Protein AF-A0AAD7ABX3-F1 (afdb_monomer_lite)

Sequence (438 aa):
MDPSEPPILLGRICRHWRAVAHFTPMLLRSMHISLPFVHDGHHSAKRQVPVTLGKVLEQWLERSATSSLDVSLSDASLYSSHPHNQPIPHHPIYKLVGVCRRLRHLALTGKALELLPLLRLGSESFPLLESLRVSTTDGGAITDYQDMTNALQSPSLTDISIFVPADPLLLPLQWAQLTSLALECLSWWTANSYRGGLDGVGALEVLRRRPNLQRCELRMFQDRGALALTSDTFCPICTPSSSEGNTDFRRGFRISMHPNFAVCWSGRPGTLDGLRISTPIQDMPMRAEIDTAFFASSDLVFELLCSFPIFYLHLYSSRHSYISLVDDVFLVYLYPPRHDLCPMLTHVTLTPEVGTGPSDTAVLAFIRAQMGWPTPLQQVEVHFVREMEVDIMSELGPFIWTGFKSPSTISKFCSGNLMPAVDWTNDTGSNDSCTDPK

Radius of gyration: 29.02 Å; chains: 1; bounding box: 70×64×100 Å

Secondary structure (DSSP, 8-state):
--TTS-GGGGGGT-HHHHHHHHH-GGGGSEEEEEEPP--TT-SSSTTHHHHHHHHHHHHHHHHTTT--EEEEEEE--TT----TT---TT-HHHHHHTTGGGEEEEEEEE-HHHHHHHHTS-GGG-TT--EEEEEESS------GGGGTTGGG-TT--EEEEESS--GGGS---GGG-SEEEEEE-----TTT---S--HHHHHHHHHT-TT-SEEEEEEB--SS-----S----------------------B---B--------S-------EEEE--SSSPPPEEEEETTS-S-HHHHHHHHHHS---EEEEE--TT-S--S-SHHHHHHSS-SS----TT--EEEEE--TT-SPPHHHHHHHHHHHHTSSS--SEEEE--SS--SS--HHHHGGG-SS----SSS-----------------------------

Foldseek 3Di:
DPLPDQLVVLCVPDPVSVVVSQQPLVSLQEDEAEDDADDPPDPPVPPVRLQVVLVVLLSSLVSNPQAAHAYAYAYPPQPPPPPPPDQDPRHNVVSVLVVQCRYAHYAYEEAPVNNLVVQQDALNSHQRHQYYHYAHRNLDAPVPLNSNQGVQDNPNHAEYAYHHQAQPVPRNHPQANHQYEADNRDQDPPPPDDPTWQDLVSVVVSVVVDPRHAEEEAEGEDDPPDDPPPPPDDDDDDDDDDDDDDDDRRHWYFYAYDYDDDDDDDDDDDRGGAKTFGDDPPPDHIAIAGAQLGDPDLVSVQVVQQVDLHAEYEYEHPPPHPAGPQELVSLVSLADDPGPGNLNHQYYAAHYDAPHHYALVSVLRSQVRQCPGPRHHQAYHYDDPDDHPDPCVVVCVVHCPDDDDDPPDDDDDDDDDDDDDDDDDDDDDDDDDDDDDD

Organism: NCBI:txid1033008

Structure (mmCIF, N/CA/C/O backbone):
data_AF-A0AAD7ABX3-F1
#
_entry.id   AF-A0AAD7ABX3-F1
#
loop_
_atom_site.group_PDB
_atom_site.id
_atom_site.type_symbol
_atom_site.label_atom_id
_atom_site.label_alt_id
_atom_site.label_comp_id
_atom_site.label_asym_id
_atom_site.label_entity_id
_atom_site.label_seq_id
_atom_site.pdbx_PDB_ins_code
_atom_site.Cartn_x
_atom_site.Cartn_y
_atom_site.Cartn_z
_atom_site.occupancy
_atom_site.B_iso_or_equiv
_atom_site.auth_seq_id
_atom_site.auth_comp_id
_atom_site.auth_asym_id
_atom_site.auth_atom_id
_atom_site.pdbx_PDB_model_num
ATOM 1 N N . MET A 1 1 ? -27.783 5.246 -0.610 1.00 44.62 1 MET A N 1
ATOM 2 C CA . MET A 1 1 ? -26.756 5.513 0.413 1.00 44.62 1 MET A CA 1
ATOM 3 C C . MET A 1 1 ? -25.512 4.791 -0.030 1.00 44.62 1 MET A C 1
ATOM 5 O O . MET A 1 1 ? -25.619 3.618 -0.370 1.00 44.62 1 MET A O 1
ATOM 9 N N . ASP A 1 2 ? -24.401 5.507 -0.128 1.00 37.84 2 ASP A N 1
ATOM 10 C CA . ASP A 1 2 ? -23.114 4.904 -0.456 1.00 37.84 2 ASP A CA 1
ATOM 11 C C . ASP A 1 2 ? -22.670 4.049 0.749 1.00 37.84 2 ASP A C 1
ATOM 13 O O . ASP A 1 2 ? -22.720 4.543 1.878 1.00 37.84 2 ASP A O 1
ATOM 17 N N . PRO A 1 3 ? -22.295 2.770 0.573 1.00 47.00 3 PRO A N 1
ATOM 18 C CA . PRO A 1 3 ? -21.797 1.933 1.668 1.00 47.00 3 PRO A CA 1
ATO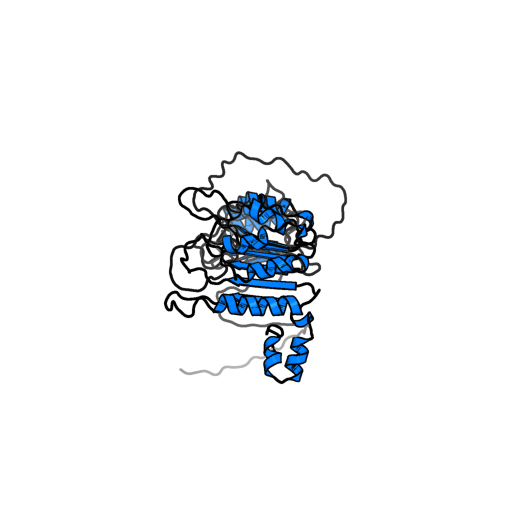M 19 C C . PRO A 1 3 ? -20.535 2.490 2.354 1.00 47.00 3 PRO A C 1
ATOM 21 O O . PRO A 1 3 ? -20.165 1.994 3.416 1.00 47.00 3 PRO A O 1
ATOM 24 N N . SER A 1 4 ? -19.883 3.507 1.781 1.00 46.72 4 SER A N 1
ATOM 25 C CA . SER A 1 4 ? -18.751 4.214 2.390 1.00 46.72 4 SER A CA 1
ATOM 26 C C . SER A 1 4 ? -19.145 5.335 3.363 1.00 46.72 4 SER A C 1
ATOM 28 O O . SER A 1 4 ? -18.285 5.849 4.083 1.00 46.72 4 SER A O 1
ATOM 30 N N . GLU A 1 5 ? -20.425 5.718 3.435 1.00 54.38 5 GLU A N 1
ATOM 31 C CA . GLU A 1 5 ? -20.871 6.757 4.360 1.00 54.38 5 GLU A CA 1
ATOM 32 C C . GLU A 1 5 ? -20.979 6.232 5.806 1.00 54.38 5 GLU A C 1
ATOM 34 O O . GLU A 1 5 ? -21.542 5.161 6.052 1.00 54.38 5 GLU A O 1
ATOM 39 N N . PRO A 1 6 ? -20.487 6.986 6.810 1.00 64.62 6 PRO A N 1
ATOM 40 C CA . PRO A 1 6 ? -20.456 6.514 8.184 1.00 64.62 6 PRO A CA 1
ATOM 41 C C . PRO A 1 6 ? -21.875 6.285 8.741 1.00 64.62 6 PRO A C 1
ATOM 43 O O . PRO A 1 6 ? -22.771 7.113 8.521 1.00 64.62 6 PRO A O 1
ATOM 46 N N . PRO A 1 7 ? -22.079 5.250 9.585 1.00 69.38 7 PRO A N 1
ATOM 47 C CA . PRO A 1 7 ? -23.382 4.907 10.173 1.00 69.38 7 PRO A CA 1
ATOM 48 C C . PRO A 1 7 ? -24.048 6.052 10.947 1.00 69.38 7 PRO A C 1
ATOM 50 O O . PRO A 1 7 ? -25.240 6.008 11.246 1.00 69.38 7 PRO A O 1
ATOM 53 N N . ILE A 1 8 ? -23.292 7.100 11.284 1.00 72.00 8 ILE A N 1
ATOM 54 C CA . ILE A 1 8 ? -23.793 8.297 11.957 1.00 72.00 8 ILE A CA 1
ATOM 55 C C . ILE A 1 8 ? -24.869 9.034 11.147 1.00 72.00 8 ILE A C 1
ATOM 57 O O . ILE A 1 8 ? -25.729 9.687 11.744 1.00 72.00 8 ILE A O 1
ATOM 61 N N . LEU A 1 9 ? -24.881 8.894 9.814 1.00 80.69 9 LEU A N 1
ATOM 62 C CA . LEU A 1 9 ? -25.940 9.459 8.975 1.00 80.69 9 LEU A CA 1
ATOM 63 C C . LEU A 1 9 ? -27.289 8.770 9.219 1.00 80.69 9 LEU A C 1
ATOM 65 O O . LEU A 1 9 ? -28.316 9.450 9.247 1.00 80.69 9 LEU A O 1
ATOM 69 N N . LEU A 1 10 ? -27.299 7.466 9.533 1.00 82.62 10 LEU A N 1
ATOM 70 C CA . LEU A 1 10 ? -28.520 6.745 9.922 1.00 82.62 10 LEU A CA 1
ATOM 71 C C . LEU A 1 10 ? -29.138 7.348 11.190 1.00 82.62 10 LEU A C 1
ATOM 73 O O . LEU A 1 10 ? -30.358 7.460 11.317 1.00 82.62 10 LEU A O 1
ATOM 77 N N . GLY A 1 11 ? -28.297 7.843 12.103 1.00 82.69 11 GLY A N 1
ATOM 78 C CA . GLY A 1 11 ? -28.734 8.523 13.321 1.00 82.69 11 GLY A CA 1
ATOM 79 C C . GLY A 1 11 ? -29.500 9.833 13.094 1.00 82.69 11 GLY A C 1
ATOM 80 O O . GLY A 1 11 ? -30.142 10.324 14.033 1.00 82.69 11 GLY A O 1
ATOM 81 N N . ARG A 1 12 ? -29.458 10.398 11.879 1.00 86.81 12 ARG A N 1
ATOM 82 C CA . ARG A 1 12 ? -30.164 11.636 11.511 1.00 86.81 12 ARG A CA 1
ATOM 83 C C . ARG A 1 12 ? -31.568 11.401 10.948 1.00 86.81 12 ARG A C 1
ATOM 85 O O . ARG A 1 12 ? -32.355 12.337 10.969 1.00 86.81 12 ARG A O 1
ATOM 92 N N . ILE A 1 13 ? -31.899 10.183 10.507 1.00 91.38 13 ILE A N 1
ATOM 93 C CA . ILE A 1 13 ? -33.180 9.884 9.843 1.00 91.38 13 ILE A CA 1
ATOM 94 C C . ILE A 1 13 ? -34.340 9.912 10.84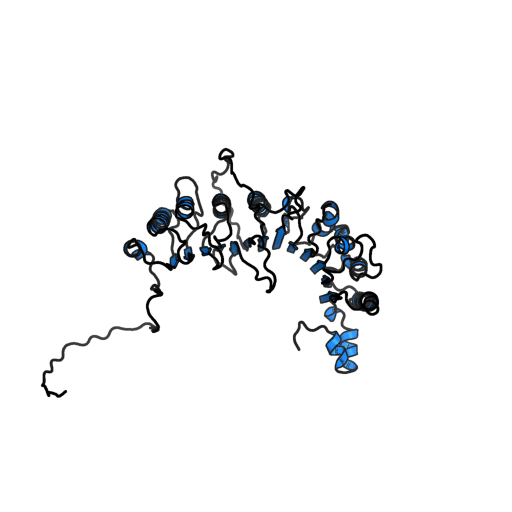6 1.00 91.38 13 ILE A C 1
ATOM 96 O O . ILE A 1 13 ? -35.234 10.747 10.770 1.00 91.38 13 ILE A O 1
ATOM 100 N N . CYS A 1 14 ? -34.342 8.987 11.807 1.00 93.19 14 CYS A N 1
ATOM 101 C CA . CYS A 1 14 ? -35.358 8.917 12.854 1.00 93.19 14 CYS A CA 1
ATOM 102 C C . CYS A 1 14 ? -34.791 8.251 14.118 1.00 93.19 14 CYS A C 1
ATOM 104 O O . CYS A 1 14 ? -33.669 7.739 14.128 1.00 93.19 14 CYS A O 1
ATOM 106 N N . ARG A 1 15 ? -35.569 8.244 15.210 1.00 93.44 15 ARG A N 1
ATOM 107 C CA . ARG A 1 15 ? -35.146 7.634 16.487 1.00 93.44 15 ARG A CA 1
ATOM 108 C C . ARG A 1 15 ? -34.835 6.140 16.355 1.00 93.44 15 ARG A C 1
ATOM 110 O O . ARG A 1 15 ? -33.888 5.676 16.980 1.00 93.44 15 ARG A O 1
ATOM 117 N N . HIS A 1 16 ? -35.593 5.415 15.532 1.00 94.88 16 HIS A N 1
ATOM 118 C CA . HIS A 1 16 ? -35.384 3.984 15.316 1.00 94.88 16 HIS A CA 1
ATOM 119 C C . HIS A 1 16 ? -34.036 3.704 14.636 1.00 94.88 16 HIS A C 1
ATOM 121 O O . HIS A 1 16 ? -33.232 2.955 15.179 1.00 94.88 16 HIS A O 1
ATOM 127 N N . TRP A 1 17 ? -33.721 4.384 13.527 1.00 91.94 17 TRP A N 1
ATOM 128 C CA . TRP A 1 17 ? -32.426 4.237 12.847 1.00 91.94 17 TRP A CA 1
ATOM 129 C C . TRP A 1 17 ? -31.239 4.643 13.719 1.00 91.94 17 TRP A C 1
ATOM 131 O O . TRP A 1 17 ? -30.189 4.007 13.670 1.00 91.94 17 TRP A O 1
ATOM 141 N N . ARG A 1 18 ? -31.417 5.650 14.582 1.00 91.00 18 ARG A N 1
ATOM 142 C CA . ARG A 1 18 ? -30.416 5.988 15.596 1.00 91.00 18 ARG A CA 1
ATOM 143 C C . ARG A 1 18 ? -30.190 4.850 16.580 1.00 91.00 18 ARG A C 1
ATOM 145 O O . ARG A 1 18 ? -29.040 4.565 16.880 1.00 91.00 18 ARG A O 1
ATOM 152 N N . ALA A 1 19 ? -31.250 4.206 17.064 1.00 91.31 19 ALA A N 1
ATOM 153 C CA . ALA A 1 19 ? -31.127 3.050 17.946 1.00 91.31 19 ALA A CA 1
ATOM 154 C C . ALA A 1 19 ? -30.436 1.876 17.232 1.00 91.31 19 ALA A C 1
ATOM 156 O O . ALA A 1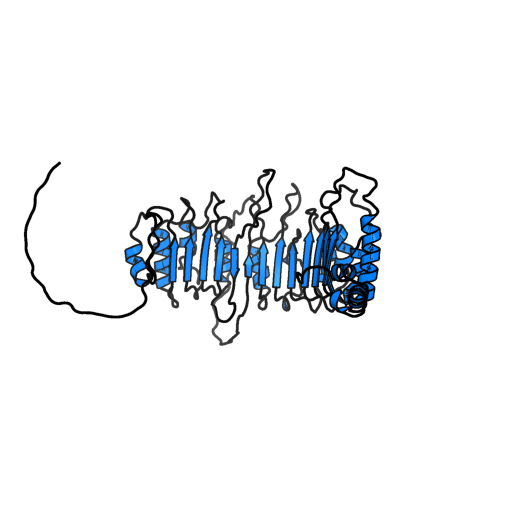 19 ? -29.496 1.314 17.781 1.00 91.31 19 ALA A O 1
ATOM 157 N N . VAL A 1 20 ? -30.810 1.569 15.987 1.00 91.88 20 VAL A N 1
ATOM 158 C CA . VAL A 1 20 ? -30.156 0.519 15.183 1.00 91.88 20 VAL A CA 1
ATOM 159 C C . VAL A 1 20 ? -28.665 0.811 15.005 1.00 91.88 20 VAL A C 1
ATOM 161 O O . VAL A 1 20 ? -27.831 -0.032 15.333 1.00 91.88 20 VAL A O 1
ATOM 164 N N . ALA A 1 21 ? -28.306 2.027 14.584 1.00 88.81 21 ALA A N 1
ATOM 165 C CA . ALA A 1 21 ? -26.911 2.450 14.484 1.00 88.81 21 ALA A CA 1
ATOM 166 C C . ALA A 1 21 ? -26.199 2.432 15.847 1.00 88.81 21 ALA A C 1
ATOM 168 O O . ALA A 1 21 ? -24.989 2.212 15.911 1.00 88.81 21 ALA A O 1
ATOM 169 N N . HIS A 1 22 ? -26.937 2.653 16.943 1.00 85.31 22 HIS A N 1
ATOM 170 C CA . HIS A 1 22 ? -26.400 2.621 18.298 1.00 85.31 22 HIS A CA 1
ATOM 171 C C . HIS A 1 22 ? -26.043 1.195 18.761 1.00 85.31 22 HIS A C 1
ATOM 173 O O . HIS A 1 22 ? -24.967 0.970 19.318 1.00 85.31 22 HIS A O 1
ATOM 179 N N . PHE A 1 23 ? -26.936 0.239 18.501 1.00 89.31 23 PHE A N 1
ATOM 180 C CA . PHE A 1 23 ? -26.897 -1.125 19.036 1.00 89.31 23 PHE A CA 1
ATOM 181 C C . PHE A 1 23 ? -26.364 -2.181 18.062 1.00 89.31 23 PHE A C 1
ATOM 183 O O . PHE A 1 23 ? -26.449 -3.368 18.359 1.00 89.31 23 PHE A O 1
ATOM 190 N N . THR A 1 24 ? -25.788 -1.776 16.928 1.00 92.31 24 THR A N 1
ATOM 191 C CA . THR A 1 24 ? -25.186 -2.705 15.958 1.00 92.31 24 THR A CA 1
ATOM 192 C C . THR A 1 24 ? -23.664 -2.510 15.909 1.00 92.31 24 THR A C 1
ATOM 194 O O . THR A 1 24 ? -23.184 -1.735 15.079 1.00 92.31 24 THR A O 1
ATOM 197 N N . PRO A 1 25 ? -22.876 -3.196 16.767 1.00 91.19 25 PRO A N 1
ATOM 198 C CA . PRO A 1 25 ? -21.416 -3.049 16.832 1.00 91.19 25 PRO A CA 1
ATOM 199 C C . PRO A 1 25 ? -20.707 -3.273 15.495 1.00 91.19 25 PRO A C 1
ATOM 201 O O . PRO A 1 25 ? -19.705 -2.621 15.216 1.00 91.19 25 PRO A O 1
ATOM 204 N N . MET A 1 26 ? -21.255 -4.144 14.640 1.00 91.00 26 MET A N 1
ATOM 205 C CA . MET A 1 26 ? -20.697 -4.439 13.315 1.00 91.00 26 MET A CA 1
ATOM 206 C C . MET A 1 26 ? -20.628 -3.212 12.401 1.00 91.00 26 MET A C 1
ATOM 208 O O . MET A 1 26 ? -19.751 -3.150 11.546 1.00 91.00 26 MET A O 1
ATOM 212 N N . LEU A 1 27 ? -21.499 -2.216 12.602 1.00 90.25 27 LEU A N 1
ATOM 213 C CA . LEU A 1 27 ? -21.449 -0.961 11.849 1.00 90.25 27 LEU A CA 1
ATOM 214 C C . LEU A 1 27 ? -20.233 -0.101 12.228 1.00 90.25 27 LEU A C 1
ATOM 216 O O . LEU A 1 27 ? -19.836 0.760 11.456 1.00 90.25 27 LEU A O 1
ATOM 220 N N . LEU A 1 28 ? -19.631 -0.339 13.397 1.00 91.75 28 LEU A N 1
ATOM 221 C CA . LEU A 1 28 ? -18.440 0.360 13.891 1.00 91.75 28 LEU A CA 1
ATOM 222 C C . LEU A 1 28 ? -17.150 -0.444 13.666 1.00 91.75 28 LEU A C 1
ATOM 224 O O . LEU A 1 28 ? -16.106 -0.093 14.210 1.00 91.75 28 LEU A O 1
ATOM 228 N N . ARG A 1 29 ? -17.211 -1.535 12.888 1.00 94.19 29 ARG A N 1
ATOM 229 C CA . ARG A 1 29 ? -16.039 -2.356 12.560 1.00 94.19 29 ARG A CA 1
ATOM 230 C C . ARG A 1 29 ? -15.023 -1.592 11.718 1.00 94.19 29 ARG A C 1
ATOM 232 O O . ARG A 1 29 ? -13.836 -1.770 11.941 1.00 94.19 29 ARG A O 1
ATOM 239 N N . SER A 1 30 ? -15.481 -0.768 10.778 1.00 94.56 30 SER A N 1
ATOM 240 C CA . SER A 1 30 ? -14.618 0.010 9.887 1.00 94.56 30 SER A CA 1
ATOM 241 C C . SER A 1 30 ? -14.767 1.500 10.173 1.00 94.56 30 SER A C 1
ATOM 243 O O . SER A 1 30 ? -15.881 2.026 10.159 1.00 94.56 30 SER A O 1
ATOM 245 N N . MET A 1 31 ? -13.661 2.179 10.476 1.00 93.44 31 MET A N 1
ATOM 246 C CA . MET A 1 31 ? -13.642 3.594 10.848 1.00 93.44 31 MET A CA 1
ATOM 247 C C . MET A 1 31 ? -12.540 4.336 10.096 1.00 93.44 31 MET A C 1
ATOM 249 O O . MET A 1 31 ? -11.368 3.980 10.186 1.00 93.44 31 MET A O 1
ATOM 253 N N . HIS A 1 32 ? -12.912 5.420 9.415 1.00 93.75 32 HIS A N 1
ATOM 254 C CA . HIS A 1 32 ? -11.968 6.391 8.869 1.00 93.75 32 HIS A CA 1
ATOM 255 C C . HIS A 1 32 ? -12.035 7.686 9.684 1.00 93.75 32 HIS A C 1
ATOM 257 O O . HIS A 1 32 ? -13.095 8.296 9.826 1.00 93.75 32 HIS A O 1
ATOM 263 N N . ILE A 1 33 ? -10.901 8.084 10.248 1.00 91.94 33 ILE A N 1
ATOM 264 C CA . ILE A 1 33 ? -10.733 9.224 11.141 1.00 91.94 33 ILE A CA 1
ATOM 265 C C . ILE A 1 33 ? -9.808 10.206 10.427 1.00 91.94 33 ILE A C 1
ATOM 267 O O . ILE A 1 33 ? -8.595 10.017 10.395 1.00 91.94 33 ILE A O 1
ATOM 271 N N . SER A 1 34 ? -10.375 11.258 9.846 1.00 91.25 34 SER A N 1
ATOM 272 C CA . SER A 1 34 ? -9.595 12.343 9.245 1.00 91.25 34 SER A CA 1
ATOM 273 C C . SER A 1 34 ? -9.500 13.502 10.232 1.00 91.25 34 SER A C 1
ATOM 275 O O . SER A 1 34 ? -10.526 14.030 10.672 1.00 91.25 34 SER A O 1
ATOM 277 N N . LEU A 1 35 ? -8.285 13.917 10.582 1.00 87.75 35 LEU A N 1
ATOM 278 C CA . LEU A 1 35 ? -8.070 15.120 11.378 1.00 87.75 35 LEU A CA 1
ATOM 279 C C . LEU A 1 35 ? -8.083 16.332 10.447 1.00 87.75 35 LEU A C 1
ATOM 281 O O . LEU A 1 35 ? -7.347 16.353 9.456 1.00 87.75 35 LEU A O 1
ATOM 285 N N . PRO A 1 36 ? -8.958 17.322 10.703 1.00 83.06 36 PRO A N 1
ATOM 286 C CA . PRO A 1 36 ? -9.095 18.453 9.806 1.00 83.06 36 PRO A CA 1
ATOM 287 C C . PRO A 1 36 ? -7.812 19.274 9.796 1.00 83.06 36 PRO A C 1
ATOM 289 O O . PRO A 1 36 ? -7.221 19.548 10.842 1.00 83.06 36 PRO A O 1
ATOM 292 N N . PHE A 1 37 ? -7.425 19.721 8.604 1.00 78.75 37 PHE A N 1
ATOM 293 C CA . PHE A 1 37 ? -6.316 20.645 8.469 1.00 78.75 37 PHE A CA 1
ATOM 294 C C . PHE A 1 37 ? -6.687 21.995 9.082 1.00 78.75 37 PHE A C 1
ATOM 296 O O . PHE A 1 37 ? -7.638 22.657 8.659 1.00 78.75 37 PHE A O 1
ATOM 303 N N . VAL A 1 38 ? -5.923 22.416 10.083 1.00 70.44 38 VAL A N 1
ATOM 304 C CA . VAL A 1 38 ? -6.117 23.705 10.735 1.00 70.44 38 VAL A CA 1
ATOM 305 C C . VAL A 1 38 ? -5.130 24.701 10.134 1.00 70.44 38 VAL A C 1
ATOM 307 O O . VAL A 1 38 ? -3.960 24.714 10.503 1.00 70.44 38 VAL A O 1
ATOM 310 N N . HIS A 1 39 ? -5.599 25.546 9.211 1.00 73.81 39 HIS A N 1
ATOM 311 C CA . HIS A 1 39 ? -4.793 26.658 8.697 1.00 73.81 39 HIS A CA 1
ATOM 312 C C . HIS A 1 39 ? -4.449 27.635 9.821 1.00 73.81 39 HIS A C 1
ATOM 314 O O . HIS A 1 39 ? -5.276 27.938 10.691 1.00 73.81 39 HIS A O 1
ATOM 320 N N . ASP A 1 40 ? -3.234 28.179 9.783 1.00 66.25 40 ASP A N 1
ATOM 321 C CA . ASP A 1 40 ? -2.687 28.864 10.943 1.00 66.25 40 ASP A CA 1
ATOM 322 C C . ASP A 1 40 ? -3.301 30.241 11.281 1.00 66.25 40 ASP A C 1
ATOM 324 O O . ASP A 1 40 ? -2.998 30.798 12.333 1.00 66.25 40 ASP A O 1
ATOM 328 N N . GLY A 1 41 ? -4.282 30.727 10.518 1.00 71.50 41 GLY A N 1
ATOM 329 C CA . GLY A 1 41 ? -4.835 32.081 10.660 1.00 71.50 41 GLY A CA 1
ATOM 330 C C . GLY A 1 41 ? -5.743 32.374 11.869 1.00 71.50 41 GLY A C 1
ATOM 331 O O . GLY A 1 41 ? -5.918 33.542 12.204 1.00 71.50 41 GLY A O 1
ATOM 332 N N . HIS A 1 42 ? -6.328 31.377 12.554 1.00 63.84 42 HIS A N 1
ATOM 333 C CA . HIS A 1 42 ? -7.332 31.640 13.610 1.00 63.84 42 HIS A CA 1
ATOM 334 C C . HIS A 1 42 ? -7.093 30.842 14.901 1.00 63.84 42 HIS A C 1
ATOM 336 O O . HIS A 1 42 ? -7.573 29.725 15.048 1.00 63.84 42 HIS A O 1
ATOM 342 N N . HIS A 1 43 ? -6.333 31.403 15.848 1.00 61.25 43 HIS A N 1
ATOM 343 C CA . HIS A 1 43 ? -5.750 30.704 17.008 1.00 61.25 43 HIS A CA 1
ATOM 344 C C . HIS A 1 43 ? -6.716 30.140 18.077 1.00 61.25 43 HIS A C 1
ATOM 346 O O . HIS A 1 43 ? -6.294 29.282 18.850 1.00 61.25 43 HIS A O 1
ATOM 352 N N . SER A 1 44 ? -7.985 30.555 18.155 1.00 56.28 44 SER A N 1
ATOM 353 C CA . SER A 1 44 ? -8.858 30.210 19.297 1.00 56.28 44 SER A CA 1
ATOM 354 C C . SER A 1 44 ? -9.738 28.964 19.102 1.00 56.28 44 SER A C 1
ATOM 356 O O . SER A 1 44 ? -9.946 28.219 20.058 1.00 56.28 44 SER A O 1
ATOM 358 N N . ALA A 1 45 ? -10.199 28.659 17.884 1.00 56.66 45 ALA A N 1
ATOM 359 C CA . ALA A 1 45 ? -11.032 27.473 17.620 1.00 56.66 45 ALA A CA 1
ATOM 360 C C . ALA A 1 45 ? -10.225 26.158 17.498 1.00 56.66 45 ALA A C 1
ATOM 362 O O . ALA A 1 45 ? -10.788 25.063 17.509 1.00 56.66 45 ALA A O 1
ATOM 363 N N . LYS A 1 46 ? -8.890 26.250 17.412 1.00 57.34 46 LYS A N 1
ATOM 364 C CA . LYS A 1 46 ? -7.998 25.145 17.014 1.00 57.34 46 LYS A CA 1
ATOM 365 C C . LYS A 1 46 ? -7.867 24.013 18.040 1.00 57.34 46 LYS A C 1
ATOM 367 O O . LYS A 1 46 ? -7.585 22.882 17.664 1.00 57.34 46 LYS A O 1
ATOM 372 N N . ARG A 1 47 ? -8.060 24.288 19.337 1.00 59.53 47 ARG A N 1
ATOM 373 C CA . ARG A 1 47 ? -7.786 23.307 20.412 1.00 59.53 47 ARG A CA 1
ATOM 374 C C . ARG A 1 47 ? -8.968 22.403 20.781 1.00 59.53 47 ARG A C 1
ATOM 376 O O . ARG A 1 47 ? -8.759 21.396 21.449 1.00 59.53 47 ARG A O 1
ATOM 383 N N . GLN A 1 48 ? -10.199 22.726 20.374 1.00 64.19 48 GLN A N 1
ATOM 384 C CA . GLN A 1 48 ? -11.388 21.973 20.816 1.00 64.19 48 GLN A CA 1
ATOM 385 C C . GLN A 1 48 ? -11.700 20.736 19.963 1.00 64.19 48 GLN A C 1
ATOM 387 O O . GLN A 1 48 ? -12.301 19.778 20.462 1.00 64.19 48 GLN A O 1
ATOM 392 N N . VAL A 1 49 ? -11.277 20.730 18.696 1.00 68.75 49 VAL A N 1
ATOM 393 C CA . VAL A 1 49 ? -11.576 19.636 17.759 1.00 68.75 49 VAL A CA 1
ATOM 394 C C . VAL A 1 49 ? -10.939 18.309 18.196 1.00 68.75 49 VAL A C 1
ATOM 396 O O . VAL A 1 49 ? -11.680 17.326 18.287 1.00 68.75 49 VAL A O 1
ATOM 399 N N . PRO A 1 50 ? -9.642 18.247 18.570 1.00 66.75 50 PRO A N 1
ATOM 400 C CA . PRO A 1 50 ? -9.023 16.983 18.977 1.00 66.75 50 PRO A CA 1
ATOM 401 C C . PRO A 1 50 ? -9.660 16.386 20.237 1.00 66.75 50 PRO A C 1
ATOM 403 O O . PRO A 1 50 ? -9.880 15.181 20.314 1.00 66.75 50 PRO A O 1
ATOM 406 N N . VAL A 1 51 ? -10.032 17.230 21.207 1.00 75.62 51 VAL A N 1
ATOM 407 C CA . VAL A 1 51 ? -10.631 16.782 22.476 1.00 75.62 51 VAL A CA 1
ATOM 408 C C . VAL A 1 51 ? -12.017 16.177 22.254 1.00 75.62 51 VAL A C 1
ATOM 410 O O . VAL A 1 51 ? -12.333 15.125 22.810 1.00 75.62 51 VAL A O 1
ATOM 413 N N . THR A 1 52 ? -12.851 16.826 21.437 1.00 83.00 52 THR A N 1
ATOM 414 C CA . THR A 1 52 ? -14.204 16.329 21.145 1.00 83.00 52 THR A CA 1
ATOM 415 C C . THR A 1 52 ? -14.136 15.035 20.342 1.00 83.00 52 THR A C 1
ATOM 417 O O . THR A 1 52 ? -14.816 14.068 20.681 1.00 83.00 52 THR A O 1
ATOM 420 N N . LEU A 1 53 ? -13.269 14.987 19.327 1.00 85.00 53 LEU A N 1
ATOM 421 C CA . LEU A 1 53 ? -13.074 13.791 18.516 1.00 85.00 53 LEU A CA 1
ATOM 422 C C . LEU A 1 53 ? -12.537 12.620 19.343 1.00 85.00 53 LEU A C 1
ATOM 424 O O . LEU A 1 53 ? -13.031 11.510 19.191 1.00 85.00 53 LEU A O 1
ATOM 428 N N . GLY A 1 54 ? -11.592 12.860 20.257 1.00 86.69 54 GLY A N 1
ATOM 429 C CA . GLY A 1 54 ? -11.064 11.826 21.146 1.00 86.69 54 GLY A CA 1
ATOM 430 C C . GLY A 1 54 ? -12.149 11.167 22.004 1.00 86.69 54 GLY A C 1
ATOM 431 O O . GLY A 1 54 ? -12.169 9.945 22.121 1.00 86.69 54 GLY A O 1
ATOM 432 N N . LYS A 1 55 ? -13.094 11.954 22.541 1.00 88.12 55 LYS A N 1
ATOM 433 C CA . LYS A 1 55 ? -14.244 11.432 23.306 1.00 88.12 55 LYS A CA 1
ATOM 434 C C . LYS A 1 55 ? -15.225 10.651 22.431 1.00 88.12 55 LYS A C 1
ATOM 436 O O . LYS A 1 55 ? -15.735 9.618 22.848 1.00 88.12 55 LYS A O 1
ATOM 441 N N . VAL A 1 56 ? -15.502 11.147 21.225 1.00 88.75 56 VAL A N 1
ATOM 442 C CA . VAL A 1 56 ? -16.389 10.463 20.272 1.00 88.75 56 VAL A CA 1
ATOM 443 C C . VAL A 1 56 ? -15.778 9.135 19.828 1.00 88.75 56 VAL A C 1
ATOM 445 O O . VAL A 1 56 ? -16.470 8.120 19.812 1.00 88.75 56 VAL A O 1
ATOM 448 N N . LEU A 1 57 ? -14.478 9.126 19.528 1.00 91.56 57 LEU A N 1
ATOM 449 C CA . LEU A 1 57 ? -13.744 7.922 19.167 1.00 91.56 57 LEU A CA 1
ATOM 450 C C . LEU A 1 57 ? -13.764 6.901 20.304 1.00 91.56 57 LEU A C 1
ATOM 452 O O . LEU A 1 57 ? -14.058 5.741 20.058 1.00 91.56 57 LEU A O 1
ATOM 456 N N . GLU A 1 58 ? -13.512 7.326 21.540 1.00 92.75 58 GLU A N 1
ATOM 457 C CA . GLU A 1 58 ? -13.594 6.460 22.721 1.00 92.75 58 GLU A CA 1
ATOM 458 C C . GLU A 1 58 ? -14.966 5.776 22.831 1.00 92.75 58 GLU A C 1
ATOM 460 O O . GLU A 1 58 ? -15.033 4.553 22.912 1.00 92.75 58 GLU A O 1
ATOM 465 N N . GLN A 1 59 ? -16.060 6.527 22.670 1.00 91.38 59 GLN A N 1
ATOM 466 C CA . GLN A 1 59 ? -17.412 5.954 22.652 1.00 91.38 59 GLN A CA 1
ATOM 467 C C . GLN A 1 59 ? -17.631 4.967 21.495 1.00 91.38 59 GLN A C 1
ATOM 469 O O . GLN A 1 59 ? -18.326 3.964 21.654 1.00 91.38 59 GLN A O 1
ATOM 474 N N . TRP A 1 60 ? -17.081 5.235 20.308 1.00 92.06 60 TRP A N 1
ATOM 475 C CA . TRP A 1 60 ? -17.191 4.315 19.169 1.00 92.06 60 TRP A CA 1
ATOM 476 C C . TRP A 1 60 ? -16.389 3.030 19.406 1.00 92.06 60 TRP A C 1
ATOM 478 O O . TRP A 1 60 ? -16.883 1.932 19.139 1.00 92.06 60 TRP A O 1
ATOM 488 N N . LEU A 1 61 ? -15.190 3.152 19.976 1.00 94.31 61 LEU A N 1
ATOM 489 C CA . LEU A 1 61 ? -14.332 2.028 20.339 1.00 94.31 61 LEU A CA 1
ATOM 490 C C . LEU A 1 61 ? -14.971 1.149 21.421 1.00 94.31 61 LEU A C 1
ATOM 492 O O . LEU A 1 61 ? -14.977 -0.073 21.269 1.00 94.31 61 LEU A O 1
ATOM 496 N N . GLU A 1 62 ? -15.581 1.741 22.447 1.00 93.94 62 GLU A N 1
ATOM 497 C CA . GLU A 1 62 ? -16.344 1.015 23.471 1.00 93.94 62 GLU A CA 1
ATOM 498 C C . GLU A 1 62 ? -17.535 0.265 22.857 1.00 93.94 62 GLU A C 1
ATOM 500 O O . GLU A 1 62 ? -17.736 -0.925 23.102 1.00 93.94 62 GLU A O 1
ATOM 505 N N . ARG A 1 63 ? -18.300 0.931 21.985 1.00 91.81 63 ARG A N 1
ATOM 506 C CA . ARG A 1 63 ? -19.509 0.358 21.370 1.00 91.81 63 ARG A CA 1
ATOM 507 C C . ARG A 1 63 ? -19.234 -0.731 20.342 1.00 91.81 63 ARG A C 1
ATOM 509 O O . ARG A 1 63 ? -20.087 -1.587 20.121 1.00 91.81 63 ARG A O 1
ATOM 516 N N . SER A 1 64 ? -18.060 -0.725 19.721 1.00 94.31 64 SER A N 1
ATOM 517 C CA . SER A 1 64 ? -17.625 -1.815 18.840 1.00 94.31 64 SER A CA 1
ATOM 518 C C . SER A 1 64 ? -17.341 -3.132 19.600 1.00 94.31 64 SER A C 1
ATOM 520 O O . SER A 1 64 ? -17.213 -4.189 18.972 1.00 94.31 64 SER A O 1
ATOM 522 N N . ALA A 1 65 ? -17.326 -3.088 20.941 1.00 90.81 65 ALA A N 1
ATOM 523 C CA . ALA A 1 65 ? -17.277 -4.225 21.860 1.00 90.81 65 ALA A CA 1
ATOM 524 C C . ALA A 1 65 ? -16.069 -5.152 21.642 1.00 90.81 65 ALA A C 1
ATOM 526 O O . ALA A 1 65 ? -14.937 -4.745 21.870 1.00 90.81 65 ALA A O 1
ATOM 527 N N . THR A 1 66 ? -16.286 -6.403 21.234 1.00 94.81 66 THR A N 1
ATOM 528 C CA . THR A 1 66 ? -15.229 -7.400 20.977 1.00 94.81 66 THR A CA 1
ATOM 529 C C . THR A 1 66 ? -14.932 -7.581 19.489 1.00 94.81 66 THR A C 1
ATOM 531 O O . THR A 1 66 ? -14.108 -8.415 19.123 1.00 94.81 66 THR A O 1
ATOM 534 N N . SER A 1 67 ? -15.574 -6.799 18.616 1.00 95.44 67 SER A N 1
ATOM 535 C CA . SER A 1 67 ? -15.414 -6.935 17.165 1.00 95.44 67 SER A CA 1
ATOM 536 C C . SER A 1 67 ? -13.982 -6.605 16.742 1.00 95.44 67 SER A C 1
ATOM 538 O O . SER A 1 67 ? -13.388 -5.667 17.284 1.00 95.44 67 SER A O 1
ATOM 540 N N . SER A 1 68 ? -13.452 -7.320 15.747 1.00 97.19 68 SER A N 1
ATOM 541 C CA . SER A 1 68 ? -12.240 -6.898 15.032 1.00 97.19 68 SER A CA 1
ATOM 542 C C . SER A 1 68 ? -12.464 -5.528 14.391 1.00 97.19 68 SER A C 1
ATOM 544 O O . SER A 1 68 ? -13.589 -5.249 13.974 1.00 97.19 68 SER A O 1
ATOM 546 N N . LEU A 1 69 ? -11.422 -4.714 14.277 1.00 97.56 69 LEU A N 1
ATOM 547 C CA . LEU A 1 69 ? -11.490 -3.327 13.836 1.00 97.56 69 LEU A CA 1
ATOM 548 C C . LEU A 1 69 ? -10.597 -3.072 12.621 1.00 97.56 69 LEU A C 1
ATOM 550 O O . LEU A 1 69 ? -9.433 -3.465 12.602 1.00 97.56 69 LEU A O 1
ATOM 554 N N . ASP A 1 70 ? -11.138 -2.335 11.661 1.00 97.62 70 ASP A N 1
ATOM 555 C CA . ASP A 1 70 ? -10.449 -1.820 10.487 1.00 97.62 70 ASP A CA 1
ATOM 556 C C . ASP A 1 70 ? -10.404 -0.289 10.637 1.00 97.62 70 ASP A C 1
ATOM 558 O O . ASP A 1 70 ? -11.427 0.390 10.541 1.00 97.62 70 ASP A O 1
ATOM 562 N N . VAL A 1 71 ? -9.242 0.269 10.972 1.00 96.75 71 VAL A N 1
ATOM 563 C CA . VAL A 1 71 ? -9.100 1.689 11.322 1.00 96.75 71 VAL A CA 1
ATOM 564 C C . VAL A 1 71 ? -8.152 2.379 10.361 1.00 96.75 71 VAL A C 1
ATOM 566 O O . VAL A 1 71 ? -7.017 1.956 10.166 1.00 96.75 71 VAL A O 1
ATOM 569 N N . SER A 1 72 ? -8.598 3.500 9.811 1.00 96.62 72 SER A N 1
ATOM 570 C CA . SER A 1 72 ? -7.763 4.432 9.071 1.00 96.62 72 SER A CA 1
ATOM 571 C C . SER A 1 72 ? -7.736 5.771 9.801 1.00 96.62 72 SER A C 1
ATOM 573 O O . SER A 1 72 ? -8.785 6.360 10.036 1.00 96.62 72 SER A O 1
ATOM 575 N N . LEU A 1 73 ? -6.554 6.249 10.177 1.00 95.12 73 LEU A N 1
ATOM 576 C CA . LEU A 1 73 ? -6.320 7.553 10.788 1.00 95.12 73 LEU A CA 1
ATOM 577 C C . LEU A 1 73 ? -5.451 8.379 9.840 1.00 95.12 73 LEU A C 1
ATOM 579 O O . LEU A 1 73 ? -4.325 7.990 9.542 1.00 95.12 73 LEU A O 1
ATOM 583 N N . SER A 1 74 ? -5.970 9.513 9.381 1.00 94.00 74 SER A N 1
ATOM 584 C CA . SER A 1 74 ? -5.248 10.450 8.524 1.00 94.00 74 SER A CA 1
ATOM 585 C C . SER A 1 74 ? -5.154 11.801 9.206 1.00 94.00 74 SER A C 1
ATOM 587 O O . SER A 1 74 ? -6.165 12.487 9.361 1.00 94.00 74 SER A O 1
ATOM 589 N N . ASP A 1 75 ? -3.944 12.205 9.568 1.00 89.44 75 ASP A N 1
ATOM 590 C CA . ASP A 1 75 ? -3.647 13.553 10.012 1.00 89.44 75 ASP A CA 1
ATOM 591 C C . ASP A 1 75 ? -3.104 14.398 8.858 1.00 89.44 75 ASP A C 1
ATOM 593 O O . ASP A 1 75 ? -2.003 14.180 8.356 1.00 89.44 75 ASP A O 1
ATOM 597 N N . ALA A 1 76 ? -3.902 15.376 8.432 1.00 80.69 76 ALA A N 1
ATOM 598 C CA . ALA A 1 76 ? -3.512 16.351 7.424 1.00 80.69 76 ALA A CA 1
ATOM 599 C C . ALA A 1 76 ? -2.808 17.582 8.029 1.00 80.69 76 ALA A C 1
ATOM 601 O O . ALA A 1 76 ? -2.589 18.558 7.313 1.00 80.69 76 ALA A O 1
ATOM 602 N N . SER A 1 77 ? -2.448 17.584 9.320 1.00 72.50 77 SER A N 1
ATOM 603 C CA . SER A 1 77 ? -1.824 18.705 10.051 1.00 72.50 77 SER A CA 1
ATOM 604 C C . SER A 1 77 ? -0.368 19.027 9.649 1.00 72.50 77 SER A C 1
ATOM 606 O O . SER A 1 77 ? 0.410 19.568 10.445 1.00 72.50 77 SER A O 1
ATOM 608 N N . LEU A 1 78 ? -0.019 18.777 8.381 1.00 59.06 78 LEU A N 1
ATOM 609 C CA . LEU A 1 78 ? 1.336 18.738 7.811 1.00 59.06 78 LEU A CA 1
ATOM 610 C C . LEU A 1 78 ? 2.147 20.017 8.026 1.00 59.06 78 LEU A C 1
ATOM 612 O O . LEU A 1 78 ? 3.371 19.988 7.986 1.00 59.06 78 LEU A O 1
ATOM 616 N N . TYR A 1 79 ? 1.467 21.135 8.267 1.00 59.41 79 TYR A N 1
ATOM 617 C CA . TYR A 1 79 ? 2.065 22.467 8.267 1.00 59.41 79 TYR A CA 1
ATOM 618 C C . TYR A 1 79 ? 2.039 23.166 9.621 1.00 59.41 79 TYR A C 1
ATOM 620 O O . TYR A 1 79 ? 2.518 24.293 9.722 1.00 59.41 79 TYR A O 1
ATOM 628 N N . SER A 1 80 ? 1.500 22.531 10.667 1.00 63.34 80 SER A N 1
ATOM 629 C CA . SER A 1 80 ? 1.568 23.143 11.990 1.00 63.34 80 SER A CA 1
ATOM 630 C C . SER A 1 80 ? 3.012 23.063 12.488 1.00 63.34 80 SER A C 1
ATOM 632 O O . SER A 1 80 ? 3.505 22.002 12.880 1.00 63.34 80 SER A O 1
ATOM 634 N N . SER A 1 81 ? 3.696 24.205 12.475 1.00 61.03 81 SER A N 1
ATOM 635 C CA . SER A 1 81 ? 5.050 24.429 12.999 1.00 61.03 81 SER A CA 1
ATOM 636 C C . SER A 1 81 ? 5.095 24.384 14.532 1.00 61.03 81 SER A C 1
ATOM 638 O O . SER A 1 81 ? 5.897 25.065 15.172 1.00 61.03 81 SER A O 1
ATOM 640 N N . HIS A 1 82 ? 4.203 23.600 15.150 1.00 62.81 82 HIS A N 1
ATOM 641 C CA . HIS A 1 82 ? 4.210 23.415 16.591 1.00 62.81 82 HIS A CA 1
ATOM 642 C C . HIS A 1 82 ? 5.569 22.835 16.998 1.00 62.81 82 HIS A C 1
ATOM 644 O O . HIS A 1 82 ? 6.004 21.850 16.396 1.00 62.81 82 HIS A O 1
ATOM 650 N N . PRO A 1 83 ? 6.254 23.443 17.984 1.00 62.47 83 PRO A N 1
ATOM 651 C CA . PRO A 1 83 ? 7.563 22.984 18.423 1.00 62.47 83 PRO A CA 1
ATOM 652 C C . PRO A 1 83 ? 7.476 21.502 18.806 1.00 62.47 83 PRO A C 1
ATOM 654 O O . PRO A 1 83 ? 6.712 21.124 19.693 1.00 62.47 83 PRO A O 1
ATOM 657 N N . HIS A 1 84 ? 8.249 20.687 18.085 1.00 61.16 84 HIS A N 1
ATOM 658 C CA . HIS A 1 84 ? 8.126 19.236 17.882 1.00 61.16 84 HIS A CA 1
ATOM 659 C C . HIS A 1 84 ? 8.151 18.320 19.122 1.00 61.16 84 HIS A C 1
ATOM 661 O O . HIS A 1 84 ? 8.127 17.103 18.973 1.00 61.16 84 HIS A O 1
ATOM 667 N N . ASN A 1 85 ? 8.185 18.848 20.345 1.00 65.38 85 ASN A N 1
ATOM 668 C CA . ASN A 1 85 ? 8.667 18.072 21.490 1.00 65.38 85 ASN A CA 1
ATOM 669 C C . ASN A 1 85 ? 7.621 17.760 22.564 1.00 65.38 85 ASN A C 1
ATOM 671 O O . ASN A 1 85 ? 7.988 17.197 23.593 1.00 65.38 85 ASN A O 1
ATOM 675 N N . GLN A 1 86 ? 6.341 18.105 22.377 1.00 68.00 86 GLN A N 1
ATOM 676 C CA . GLN A 1 86 ? 5.315 17.760 23.367 1.00 68.00 86 GLN A CA 1
ATOM 677 C C . GLN A 1 86 ? 4.221 16.861 22.780 1.00 68.00 86 GLN A C 1
ATOM 679 O O . GLN A 1 86 ? 3.520 17.285 21.859 1.00 68.00 86 GLN A O 1
ATOM 684 N N . PRO A 1 87 ? 4.042 15.635 23.314 1.00 68.62 87 PRO A N 1
ATOM 685 C CA . PRO A 1 87 ? 2.941 14.771 22.916 1.00 68.62 87 PRO A CA 1
ATOM 686 C C . PRO A 1 87 ? 1.612 15.455 23.234 1.00 68.62 87 PRO A C 1
ATOM 688 O O . PRO A 1 87 ? 1.437 16.016 24.315 1.00 68.62 87 PRO A O 1
ATOM 691 N N . ILE A 1 88 ? 0.662 15.401 22.300 1.00 76.88 88 ILE A N 1
ATOM 692 C CA . ILE A 1 88 ? -0.678 15.958 22.495 1.00 76.88 88 ILE A CA 1
ATOM 693 C C . ILE A 1 88 ? -1.486 14.930 23.307 1.00 76.88 88 ILE A C 1
ATOM 695 O O . ILE A 1 88 ? -1.865 13.899 22.748 1.00 76.88 88 ILE A O 1
ATOM 699 N N . PRO A 1 89 ? -1.814 15.179 24.592 1.00 69.69 89 PRO A N 1
ATOM 700 C CA . PRO A 1 89 ? -2.389 14.174 25.502 1.00 69.69 89 PRO A CA 1
ATOM 701 C C . PRO A 1 89 ? -3.805 13.689 25.127 1.00 69.69 89 PRO A C 1
ATOM 703 O O . PRO A 1 89 ? -4.394 12.859 25.816 1.00 69.69 89 PRO A O 1
ATOM 706 N N . HIS A 1 90 ? -4.364 14.180 24.020 1.00 78.44 90 HIS A N 1
ATOM 707 C CA . HIS A 1 90 ? -5.674 13.796 23.495 1.00 78.44 90 HIS A CA 1
ATOM 708 C C . HIS A 1 90 ? -5.633 13.409 22.016 1.00 78.44 90 HIS A C 1
ATOM 710 O O . HIS A 1 90 ? -6.673 13.402 21.359 1.00 78.44 90 HIS A O 1
ATOM 716 N N . HIS A 1 91 ? -4.448 13.106 21.478 1.00 85.44 91 HIS A N 1
ATOM 717 C CA . HIS A 1 91 ? -4.356 12.644 20.102 1.00 85.44 91 HIS A CA 1
ATOM 718 C C . HIS A 1 91 ? -5.130 11.319 19.942 1.00 85.44 91 HIS A C 1
ATOM 720 O O . HIS A 1 91 ? -4.939 10.409 20.757 1.00 85.44 91 HIS A O 1
ATOM 726 N N . PRO A 1 92 ? -5.988 11.171 18.914 1.00 89.44 92 PRO A N 1
ATOM 727 C CA . PRO A 1 92 ? -6.792 9.964 18.693 1.00 89.44 92 PRO A CA 1
ATOM 728 C C . PRO A 1 92 ? -5.989 8.664 18.681 1.00 89.44 92 PRO A C 1
ATOM 730 O O . PRO A 1 92 ? -6.500 7.621 19.086 1.00 89.44 92 PRO A O 1
ATOM 733 N N . ILE A 1 93 ? -4.711 8.730 18.300 1.00 91.62 93 ILE A N 1
ATOM 734 C CA . ILE A 1 93 ? -3.828 7.565 18.298 1.00 91.62 93 ILE A CA 1
ATOM 735 C C . ILE A 1 93 ? -3.695 6.902 19.677 1.00 91.62 93 ILE A C 1
ATOM 737 O O . ILE A 1 93 ? -3.672 5.678 19.762 1.00 91.62 93 ILE A O 1
ATOM 741 N N . TYR A 1 94 ? -3.706 7.673 20.770 1.00 92.00 94 TYR A N 1
ATOM 742 C CA . TYR A 1 94 ? -3.610 7.119 22.125 1.00 92.00 94 TYR A CA 1
ATOM 743 C C . TYR A 1 94 ? -4.855 6.318 22.517 1.00 92.00 94 TYR A C 1
ATOM 745 O O . TYR A 1 94 ? -4.773 5.422 23.351 1.00 92.00 94 TYR A O 1
ATOM 753 N N . LYS A 1 95 ? -6.009 6.599 21.900 1.00 93.88 95 LYS A N 1
ATOM 754 C CA . LYS A 1 95 ? -7.219 5.787 22.083 1.00 93.88 95 LYS A CA 1
ATOM 755 C C . LYS A 1 95 ? -7.121 4.463 21.325 1.00 93.88 95 LYS A C 1
ATOM 757 O O . LYS A 1 95 ? -7.616 3.453 21.816 1.00 93.88 95 LYS A O 1
ATOM 762 N N . LEU A 1 96 ? -6.429 4.446 20.183 1.00 95.06 96 LEU A N 1
ATOM 763 C CA . LEU A 1 96 ? -6.175 3.220 19.422 1.00 95.06 96 LEU A CA 1
ATOM 764 C C . LEU A 1 96 ? -5.245 2.257 20.166 1.00 95.06 96 LEU A C 1
ATOM 766 O O . LEU A 1 96 ? -5.465 1.050 20.099 1.00 95.06 96 LEU A O 1
ATOM 770 N N . VAL A 1 97 ? -4.291 2.776 20.951 1.00 94.62 97 VAL A N 1
ATOM 771 C CA . VAL A 1 97 ? -3.409 1.960 21.810 1.00 94.62 97 VAL A CA 1
ATOM 772 C C . VAL A 1 97 ? -4.221 0.993 22.685 1.00 94.62 97 VAL A C 1
ATOM 774 O O . VAL A 1 97 ? -3.903 -0.192 22.753 1.00 94.62 97 VAL A O 1
ATOM 777 N N . GLY A 1 98 ? -5.331 1.455 23.272 1.00 94.88 98 GLY A N 1
ATOM 778 C CA . GLY A 1 98 ? -6.193 0.638 24.136 1.00 94.88 98 GLY A CA 1
ATOM 779 C C . GLY A 1 98 ? -6.964 -0.486 23.429 1.00 94.88 98 GLY A C 1
ATOM 780 O O . GLY A 1 98 ? -7.493 -1.371 24.097 1.00 94.88 98 GLY A O 1
ATOM 781 N N . VAL A 1 99 ? -7.027 -0.485 22.094 1.00 96.69 99 VAL A N 1
ATOM 782 C CA . VAL A 1 99 ? -7.779 -1.470 21.296 1.00 96.69 99 VAL A CA 1
ATOM 783 C C . VAL A 1 99 ? -6.911 -2.236 20.294 1.00 96.69 99 VAL A C 1
ATOM 785 O O . VAL A 1 99 ? -7.459 -2.961 19.464 1.00 96.69 99 VAL A O 1
ATOM 788 N N . CYS A 1 100 ? -5.577 -2.138 20.376 1.00 96.31 100 CYS A N 1
ATOM 789 C CA . CYS A 1 100 ? -4.654 -2.746 19.403 1.00 96.31 100 CYS A CA 1
ATOM 790 C C . CYS A 1 100 ? -4.900 -4.231 19.162 1.00 96.31 100 CYS A C 1
ATOM 792 O O . CYS A 1 100 ? -4.857 -4.691 18.024 1.00 96.31 100 CYS A O 1
ATOM 794 N N . ARG A 1 101 ? -5.278 -4.963 20.217 1.00 97.44 101 ARG A N 1
ATOM 795 C CA . ARG A 1 101 ? -5.547 -6.403 20.139 1.00 97.44 101 ARG A CA 1
ATOM 796 C C . ARG A 1 101 ? -6.694 -6.786 19.212 1.00 97.44 101 ARG A C 1
ATOM 798 O O . ARG A 1 101 ? -6.818 -7.947 18.839 1.00 97.44 101 ARG A O 1
ATOM 805 N N . ARG A 1 102 ? -7.544 -5.819 18.875 1.00 97.44 102 ARG A N 1
ATOM 806 C CA . ARG A 1 102 ? -8.704 -5.981 18.001 1.00 97.44 102 ARG A CA 1
ATOM 807 C C . ARG A 1 102 ? -8.443 -5.453 16.593 1.00 97.44 102 ARG A C 1
ATOM 809 O O . ARG A 1 102 ? -9.284 -5.674 15.729 1.00 97.44 102 ARG A O 1
ATOM 816 N N . LEU A 1 103 ? -7.341 -4.738 16.358 1.00 97.81 103 LEU A N 1
ATOM 817 C CA . LEU A 1 103 ? -7.032 -4.161 15.052 1.00 97.81 103 LEU A CA 1
ATOM 818 C C . LEU A 1 103 ? -6.651 -5.271 14.071 1.00 97.81 103 LEU A C 1
ATOM 820 O O . LEU A 1 103 ? -5.750 -6.061 14.341 1.00 97.81 103 LEU A O 1
ATOM 824 N N . ARG A 1 104 ? -7.351 -5.300 12.938 1.00 98.00 104 ARG A N 1
ATOM 825 C CA . ARG A 1 104 ? -7.130 -6.219 11.822 1.00 98.00 104 ARG A CA 1
ATOM 826 C C . ARG A 1 104 ? -6.522 -5.507 10.625 1.00 98.00 104 ARG A C 1
ATOM 828 O O . ARG A 1 104 ? -5.549 -5.982 10.049 1.00 98.00 104 ARG A O 1
ATOM 835 N N . HIS A 1 105 ? -7.054 -4.339 10.287 1.00 98.12 105 HIS A N 1
ATOM 836 C CA . HIS A 1 105 ? -6.475 -3.466 9.274 1.00 98.12 105 HIS A CA 1
ATOM 837 C C . HIS A 1 105 ? -6.210 -2.097 9.891 1.00 98.12 105 HIS A C 1
ATOM 839 O O . HIS A 1 105 ? -7.108 -1.492 10.476 1.00 98.12 105 HIS A O 1
ATOM 845 N N . LEU A 1 106 ? -4.980 -1.610 9.775 1.00 97.44 106 LEU A N 1
ATOM 846 C CA . LEU A 1 106 ? -4.565 -0.330 10.331 1.00 97.44 106 LEU A CA 1
ATOM 847 C C . LEU A 1 106 ? -3.903 0.509 9.245 1.00 97.44 106 LEU A C 1
ATOM 849 O O . LEU A 1 106 ? -2.875 0.120 8.707 1.00 97.44 106 LEU A O 1
ATOM 853 N N . ALA A 1 107 ? -4.467 1.675 8.946 1.00 97.12 107 ALA A N 1
ATOM 854 C CA . ALA A 1 107 ? -3.872 2.650 8.044 1.00 97.12 107 ALA A CA 1
ATOM 855 C C . ALA A 1 107 ? -3.603 3.958 8.789 1.00 97.12 107 ALA A C 1
ATOM 857 O O . ALA A 1 107 ? -4.526 4.583 9.298 1.00 97.12 107 ALA A O 1
ATOM 858 N N . LEU A 1 108 ? -2.349 4.383 8.840 1.00 95.25 108 LEU A N 1
ATOM 859 C CA . LEU A 1 108 ? -1.902 5.591 9.517 1.00 95.25 108 LEU A CA 1
ATOM 860 C C . LEU A 1 108 ? -1.289 6.549 8.504 1.00 95.25 108 LEU A C 1
ATOM 862 O O . LEU A 1 108 ? -0.458 6.164 7.683 1.00 95.25 108 LEU A O 1
ATOM 866 N N . THR A 1 109 ? -1.677 7.811 8.569 1.00 93.81 109 THR A N 1
ATOM 867 C CA . THR A 1 109 ? -1.047 8.901 7.827 1.00 93.81 109 THR A CA 1
ATOM 868 C C . THR A 1 109 ? -0.870 10.074 8.775 1.00 93.81 109 THR A C 1
ATOM 870 O O . THR A 1 109 ? -1.826 10.438 9.452 1.00 93.81 109 THR A O 1
ATOM 873 N N . GLY A 1 110 ? 0.334 10.630 8.877 1.00 91.38 110 GLY A N 1
ATOM 874 C CA . GLY A 1 110 ? 0.622 11.744 9.785 1.00 91.38 110 GLY A CA 1
ATOM 875 C C . GLY A 1 110 ? 2.117 11.957 10.004 1.00 91.38 110 GLY A C 1
ATOM 876 O O . GLY A 1 110 ? 2.943 11.408 9.273 1.00 91.38 110 GLY A O 1
ATOM 877 N N . LYS A 1 111 ? 2.483 12.746 11.019 1.00 88.44 111 LYS A N 1
ATOM 878 C CA . LYS A 1 111 ? 3.890 12.982 11.374 1.00 88.44 111 LYS A CA 1
ATOM 879 C C . LYS A 1 111 ? 4.503 11.742 12.013 1.00 88.44 111 LYS A C 1
ATOM 881 O O . LYS A 1 111 ? 3.870 11.113 12.862 1.00 88.44 111 LYS A O 1
ATOM 886 N N . ALA A 1 112 ? 5.750 11.425 11.671 1.00 87.31 112 ALA A N 1
ATOM 887 C CA . ALA A 1 112 ? 6.440 10.227 12.158 1.00 87.31 112 ALA A CA 1
ATOM 888 C C . ALA A 1 112 ? 6.330 10.046 13.686 1.00 87.31 112 ALA A C 1
ATOM 890 O O . ALA A 1 112 ? 5.890 8.999 14.163 1.00 87.31 112 ALA A O 1
ATOM 891 N N . LEU A 1 113 ? 6.636 11.102 14.448 1.00 86.06 113 LEU A N 1
ATOM 892 C CA . LEU A 1 113 ? 6.622 11.093 15.917 1.00 86.06 113 LEU A CA 1
ATOM 893 C C . LEU A 1 113 ? 5.235 10.846 16.527 1.00 86.06 113 LEU A C 1
ATOM 895 O O . LEU A 1 113 ? 5.131 10.261 17.604 1.00 86.06 113 LEU A O 1
ATOM 899 N N . GLU A 1 114 ? 4.168 11.271 15.852 1.00 87.75 114 GLU A N 1
ATOM 900 C CA . GLU A 1 114 ? 2.794 11.094 16.329 1.00 87.75 114 GLU A CA 1
ATOM 901 C C . GLU A 1 114 ? 2.309 9.659 16.137 1.00 87.75 114 GLU A C 1
ATOM 903 O O . GLU A 1 114 ? 1.429 9.218 16.873 1.00 87.75 114 GLU A O 1
ATOM 908 N N . LEU A 1 115 ? 2.895 8.924 15.184 1.00 90.69 115 LEU A N 1
ATOM 909 C CA . LEU A 1 115 ? 2.566 7.527 14.906 1.00 90.69 115 LEU A CA 1
ATOM 910 C C . LEU A 1 115 ? 3.293 6.545 15.841 1.00 90.69 115 LEU A C 1
ATOM 912 O O . LEU A 1 115 ? 2.784 5.452 16.108 1.00 90.69 115 LEU A O 1
ATOM 916 N N . LEU A 1 116 ? 4.447 6.946 16.391 1.00 89.50 116 LEU A N 1
ATOM 917 C CA . LEU A 1 116 ? 5.299 6.102 17.237 1.00 89.50 116 LEU A CA 1
ATOM 918 C C . LEU A 1 116 ? 4.596 5.439 18.431 1.00 89.50 116 LEU A C 1
ATOM 920 O O . LEU A 1 116 ? 4.884 4.268 18.669 1.00 89.50 116 LEU A O 1
ATOM 924 N N . PRO A 1 117 ? 3.682 6.088 19.185 1.00 91.44 117 PRO A N 1
ATOM 925 C CA . PRO A 1 117 ? 3.038 5.443 20.331 1.00 91.44 117 PRO A CA 1
ATOM 926 C C . PRO A 1 117 ? 2.319 4.137 19.983 1.00 91.44 117 PRO A C 1
ATOM 928 O O . PRO A 1 117 ? 2.231 3.253 20.828 1.00 91.44 117 PRO A O 1
ATOM 931 N N . LEU A 1 118 ? 1.807 4.024 18.755 1.00 92.06 118 LEU A N 1
ATOM 932 C CA . LEU A 1 118 ? 1.140 2.821 18.267 1.00 92.06 118 LEU A CA 1
ATOM 933 C C . LEU A 1 118 ? 2.144 1.837 17.652 1.00 92.06 118 LEU A C 1
ATOM 935 O O . LEU A 1 118 ? 2.047 0.641 17.894 1.00 92.06 118 LEU A O 1
ATOM 939 N N . LEU A 1 119 ? 3.123 2.340 16.893 1.00 91.50 119 LEU A N 1
ATOM 940 C CA . LEU A 1 119 ? 4.115 1.515 16.187 1.00 91.50 119 LEU A CA 1
ATOM 941 C C . LEU A 1 119 ? 5.152 0.863 17.120 1.00 91.50 119 LEU A C 1
ATOM 943 O O . LEU A 1 119 ? 5.645 -0.218 16.807 1.00 91.50 119 LEU A O 1
ATOM 947 N N . ARG A 1 120 ? 5.426 1.479 18.279 1.00 91.44 120 ARG A N 1
ATOM 948 C CA . ARG A 1 120 ? 6.337 0.958 19.315 1.00 91.44 120 ARG A CA 1
ATOM 949 C C . ARG A 1 120 ? 5.770 -0.213 20.109 1.00 91.44 120 ARG A C 1
ATOM 951 O O . ARG A 1 120 ? 6.526 -0.896 20.802 1.00 91.44 120 ARG A O 1
ATOM 958 N N . LEU A 1 121 ? 4.459 -0.439 20.054 1.00 92.38 121 LEU A N 1
ATOM 959 C CA . LEU A 1 121 ? 3.834 -1.543 20.777 1.00 92.38 121 LEU A CA 1
ATOM 960 C C . LEU A 1 121 ? 4.324 -2.882 20.224 1.00 92.38 121 LEU A C 1
ATOM 962 O O . LEU A 1 121 ? 4.424 -3.045 19.011 1.00 92.38 121 LEU A O 1
ATOM 966 N N . GLY A 1 122 ? 4.596 -3.822 21.132 1.00 91.00 122 GLY A N 1
ATOM 967 C CA . GLY A 1 122 ? 5.034 -5.188 20.846 1.00 91.00 122 GLY A CA 1
ATOM 968 C C . GLY A 1 122 ? 4.133 -5.929 19.849 1.00 91.00 122 GLY A C 1
ATOM 969 O O . GLY A 1 122 ? 2.938 -5.637 19.735 1.00 91.00 122 GLY A O 1
ATOM 970 N N . SER A 1 123 ? 4.672 -6.921 19.137 1.00 92.81 123 SER A N 1
ATOM 971 C CA . SER A 1 123 ? 3.889 -7.746 18.201 1.00 92.81 123 SER A CA 1
ATOM 972 C C . SER A 1 123 ? 2.722 -8.471 18.886 1.00 92.81 123 SER A C 1
ATOM 974 O O . SER A 1 123 ? 1.663 -8.664 18.285 1.00 92.81 123 SER A O 1
ATOM 976 N N . GLU A 1 124 ? 2.850 -8.783 20.179 1.00 95.12 124 GLU A N 1
ATOM 977 C CA . GLU A 1 124 ? 1.804 -9.365 21.028 1.00 95.12 124 GLU A CA 1
ATOM 978 C C . GLU A 1 124 ? 0.618 -8.422 21.285 1.00 95.12 124 GLU A C 1
ATOM 980 O O . GLU A 1 124 ? -0.458 -8.855 21.713 1.00 95.12 124 GLU A O 1
ATOM 985 N N . SER A 1 125 ? 0.794 -7.126 21.020 1.00 96.12 125 SER A N 1
ATOM 986 C CA . SER A 1 125 ? -0.284 -6.141 21.065 1.00 96.12 125 SER A CA 1
ATOM 987 C C . SER A 1 125 ? -1.169 -6.192 19.816 1.00 96.12 125 SER A C 1
ATOM 989 O O . SER A 1 125 ? -2.301 -5.710 19.870 1.00 96.12 125 SER A O 1
ATOM 991 N N . PHE A 1 126 ? -0.706 -6.833 18.735 1.00 96.56 126 PHE A N 1
ATOM 992 C CA . PHE A 1 126 ? -1.372 -6.917 17.431 1.00 96.56 126 PHE A CA 1
ATOM 993 C C . PHE A 1 126 ? -1.600 -8.368 16.948 1.00 96.56 126 PHE A C 1
ATOM 995 O O . PHE A 1 126 ? -1.222 -8.707 15.828 1.00 96.56 126 PHE A O 1
ATOM 1002 N N . PRO A 1 127 ? -2.239 -9.255 17.733 1.00 96.88 127 PRO A N 1
ATOM 1003 C CA . PRO A 1 127 ? -2.448 -10.654 17.355 1.00 96.88 127 PRO A CA 1
ATOM 1004 C C . PRO A 1 127 ? -3.304 -10.843 16.091 1.00 96.88 127 PRO A C 1
ATOM 1006 O O . PRO A 1 127 ? -3.142 -11.841 15.395 1.00 96.88 127 PRO A O 1
ATOM 1009 N N . LEU A 1 128 ? -4.213 -9.906 15.791 1.00 97.69 128 LEU A N 1
ATOM 1010 C CA . LEU A 1 128 ? -5.153 -9.994 14.665 1.00 97.69 128 LEU A CA 1
ATOM 1011 C C . LEU A 1 128 ? -4.764 -9.126 13.459 1.00 97.69 128 LEU A C 1
ATOM 1013 O O . LEU A 1 128 ? -5.530 -9.067 12.503 1.00 97.69 128 LEU A O 1
ATOM 1017 N N . LEU A 1 129 ? -3.632 -8.416 13.508 1.00 98.00 129 LEU A N 1
ATOM 1018 C CA . LEU A 1 129 ? -3.280 -7.431 12.486 1.00 98.00 129 LEU A CA 1
ATOM 1019 C C . LEU A 1 129 ? -2.851 -8.130 11.191 1.00 98.00 129 LEU A C 1
ATOM 1021 O O . LEU A 1 129 ? -1.752 -8.659 11.105 1.00 98.00 129 LEU A O 1
ATOM 1025 N N . GLU A 1 130 ? -3.728 -8.099 10.193 1.00 97.94 130 GLU A N 1
ATOM 1026 C CA . GLU A 1 130 ? -3.530 -8.664 8.854 1.00 97.94 130 GLU A CA 1
ATOM 1027 C C . GLU A 1 130 ? -2.934 -7.636 7.887 1.00 97.94 130 GLU A C 1
ATOM 1029 O O . GLU A 1 130 ? -2.117 -7.983 7.036 1.00 97.94 130 GLU A O 1
ATOM 1034 N N . SER A 1 131 ? -3.313 -6.358 8.032 1.00 98.00 131 SER A N 1
ATOM 1035 C CA . SER A 1 131 ? -2.856 -5.280 7.150 1.00 98.00 131 SER A CA 1
ATOM 1036 C C . SER A 1 131 ? -2.369 -4.054 7.913 1.00 98.00 131 SER A C 1
ATOM 1038 O O . SER A 1 131 ? -3.088 -3.523 8.764 1.00 98.00 131 SER A O 1
ATOM 1040 N N . LEU A 1 132 ? -1.181 -3.563 7.558 1.00 97.00 132 LEU A N 1
ATOM 1041 C CA . LEU A 1 132 ? -0.599 -2.338 8.093 1.00 97.00 132 LEU A CA 1
ATOM 1042 C C . LEU A 1 132 ? -0.179 -1.396 6.964 1.00 97.00 132 LEU A C 1
ATOM 1044 O O . LEU A 1 132 ? 0.698 -1.711 6.162 1.00 97.00 132 LEU A O 1
ATOM 1048 N N . ARG A 1 133 ? -0.754 -0.194 6.956 1.00 96.12 133 ARG A N 1
ATOM 1049 C CA . ARG A 1 133 ? -0.356 0.910 6.089 1.00 96.12 133 ARG A CA 1
ATOM 1050 C C . ARG A 1 133 ? 0.139 2.083 6.923 1.00 96.12 133 ARG A C 1
ATOM 1052 O O . ARG A 1 133 ? -0.570 2.543 7.809 1.00 96.12 133 ARG A O 1
ATOM 1059 N N . VAL A 1 134 ? 1.327 2.594 6.633 1.00 94.06 134 VAL A N 1
ATOM 1060 C CA . VAL A 1 134 ? 1.929 3.734 7.333 1.00 94.06 134 VAL A CA 1
ATOM 1061 C C . VAL A 1 134 ? 2.445 4.715 6.297 1.00 94.06 134 VAL A C 1
ATOM 1063 O O . VAL A 1 134 ? 3.188 4.323 5.407 1.00 94.06 134 VAL A O 1
ATOM 1066 N N . SER A 1 135 ? 2.064 5.982 6.410 1.00 92.19 135 SER A N 1
ATOM 1067 C CA . SER A 1 135 ? 2.563 7.061 5.562 1.00 92.19 135 SER A CA 1
ATOM 1068 C C . SER A 1 135 ? 2.975 8.243 6.420 1.00 92.19 135 SER A C 1
ATOM 1070 O O . SER A 1 135 ? 2.161 8.789 7.165 1.00 92.19 135 SER A O 1
ATOM 1072 N N . THR A 1 136 ? 4.234 8.653 6.309 1.00 89.94 136 THR A N 1
ATOM 1073 C CA . THR A 1 136 ? 4.727 9.861 6.979 1.00 89.94 136 THR A CA 1
ATOM 1074 C C . THR A 1 136 ? 4.604 11.063 6.066 1.00 89.94 136 THR A C 1
ATOM 1076 O O . THR A 1 136 ? 4.830 10.958 4.864 1.00 89.94 136 THR A O 1
ATOM 1079 N N . THR A 1 137 ? 4.262 12.210 6.630 1.00 87.38 137 THR A N 1
ATOM 1080 C CA . THR A 1 137 ? 3.933 13.410 5.851 1.00 87.38 137 THR A CA 1
ATOM 1081 C C . THR A 1 137 ? 4.926 14.552 6.022 1.00 87.38 137 THR A C 1
ATOM 1083 O O . THR A 1 137 ? 4.954 15.475 5.217 1.00 87.38 137 THR A O 1
ATOM 1086 N N . ASP A 1 138 ? 5.721 14.515 7.086 1.00 82.81 138 ASP A N 1
ATOM 1087 C CA . ASP A 1 138 ? 6.730 15.517 7.427 1.00 82.81 138 ASP A CA 1
ATOM 1088 C C . ASP A 1 138 ? 8.108 15.204 6.831 1.00 82.81 138 ASP A C 1
ATOM 1090 O O . ASP A 1 138 ? 9.065 15.934 7.081 1.00 82.81 138 ASP A O 1
ATOM 1094 N N . GLY A 1 139 ? 8.232 14.103 6.079 1.00 75.56 139 GLY A N 1
ATOM 1095 C CA . GLY A 1 139 ? 9.529 13.579 5.641 1.00 75.56 139 GLY A CA 1
ATOM 1096 C C . GLY A 1 139 ? 10.455 13.239 6.813 1.00 75.56 139 GLY A C 1
ATOM 1097 O O . GLY A 1 139 ? 11.644 13.007 6.601 1.00 75.56 139 GLY A O 1
ATOM 1098 N N . GLY A 1 140 ? 9.927 13.232 8.044 1.00 73.19 140 GLY A N 1
ATOM 1099 C CA . GLY A 1 140 ? 10.679 12.952 9.247 1.00 73.19 140 GLY A CA 1
ATOM 1100 C C . GLY A 1 140 ? 11.203 11.532 9.168 1.00 73.19 140 GLY A C 1
ATOM 1101 O O . GLY A 1 140 ? 10.423 10.579 9.112 1.00 73.19 140 GLY A O 1
ATOM 1102 N N . ALA A 1 141 ? 12.528 11.395 9.152 1.00 66.25 141 ALA A N 1
ATOM 1103 C CA . ALA A 1 141 ? 13.149 10.096 9.282 1.00 66.25 141 ALA A CA 1
ATOM 1104 C C . ALA A 1 141 ? 12.719 9.480 10.609 1.00 66.25 141 ALA A C 1
ATOM 1106 O O . ALA A 1 141 ? 12.946 10.053 11.676 1.00 66.25 141 ALA A O 1
ATOM 1107 N N . ILE A 1 142 ? 12.114 8.296 10.546 1.00 70.38 142 ILE A N 1
ATOM 1108 C CA . ILE A 1 142 ? 12.053 7.419 11.709 1.00 70.38 142 ILE A CA 1
ATOM 1109 C C . ILE A 1 142 ? 13.471 6.874 11.842 1.00 70.38 142 ILE A C 1
ATOM 1111 O O . ILE A 1 142 ? 13.814 5.835 11.290 1.00 70.38 142 ILE A O 1
ATOM 1115 N N . THR A 1 143 ? 14.340 7.680 12.455 1.00 68.00 143 THR A N 1
ATOM 1116 C CA . THR A 1 143 ? 15.784 7.427 12.511 1.00 68.00 143 THR A CA 1
ATOM 1117 C C . THR A 1 143 ? 16.113 6.188 13.324 1.00 68.00 143 THR A C 1
ATOM 1119 O O . THR A 1 143 ? 17.149 5.572 13.101 1.00 68.00 143 THR A O 1
ATOM 1122 N N . ASP A 1 144 ? 15.236 5.835 14.261 1.00 69.44 144 ASP A N 1
ATOM 1123 C CA . ASP A 1 144 ? 15.351 4.623 15.046 1.00 69.44 144 ASP A CA 1
ATOM 1124 C C . ASP A 1 144 ? 14.326 3.604 14.550 1.00 69.44 144 ASP A C 1
ATOM 1126 O O . ASP A 1 144 ? 13.195 3.533 15.031 1.00 69.44 144 ASP A O 1
ATOM 1130 N N . TYR A 1 145 ? 14.703 2.822 13.535 1.00 68.12 145 TYR A N 1
ATOM 1131 C CA . TYR A 1 145 ? 13.841 1.757 13.021 1.00 68.12 145 TYR A CA 1
ATOM 1132 C C . TYR A 1 145 ? 13.427 0.783 14.115 1.00 68.12 145 TYR A C 1
ATOM 1134 O O . TYR A 1 145 ? 12.339 0.219 13.994 1.00 68.12 145 TYR A O 1
ATOM 1142 N N . GLN A 1 146 ? 14.233 0.642 15.185 1.00 68.88 146 GLN A N 1
ATOM 1143 C CA . GLN A 1 146 ? 13.893 -0.176 16.350 1.00 68.88 146 GLN A CA 1
ATOM 1144 C C . GLN A 1 146 ? 12.530 0.208 16.925 1.00 68.88 146 GLN A C 1
ATOM 1146 O O . GLN A 1 146 ? 11.782 -0.667 17.349 1.00 68.88 146 GLN A O 1
ATOM 1151 N N . ASP A 1 147 ? 12.127 1.472 16.811 1.00 68.06 147 ASP A N 1
ATOM 1152 C CA . ASP A 1 147 ? 10.834 1.941 17.291 1.00 68.06 147 ASP A CA 1
ATOM 1153 C C . ASP A 1 147 ? 9.631 1.460 16.466 1.00 68.06 147 ASP A C 1
ATOM 1155 O O . ASP A 1 147 ? 8.524 1.398 16.993 1.00 68.06 147 ASP A O 1
ATOM 1159 N N . MET A 1 148 ? 9.806 1.110 15.188 1.00 69.69 148 MET A N 1
ATOM 1160 C CA . MET A 1 148 ? 8.740 0.519 14.360 1.00 69.69 148 MET A CA 1
ATOM 1161 C C . MET A 1 148 ? 8.739 -1.009 14.381 1.00 69.69 148 MET A C 1
ATOM 1163 O O . MET A 1 148 ? 7.806 -1.625 13.859 1.00 69.69 148 MET A O 1
ATOM 1167 N N . THR A 1 149 ? 9.791 -1.627 14.931 1.00 68.44 149 THR A N 1
ATOM 1168 C CA . THR A 1 149 ? 10.081 -3.054 14.718 1.00 68.44 149 THR A CA 1
ATOM 1169 C C . THR A 1 149 ? 8.967 -3.983 15.168 1.00 68.44 149 THR A C 1
ATOM 1171 O O . THR A 1 149 ? 8.758 -5.041 14.578 1.00 68.44 149 THR A O 1
ATOM 1174 N N . ASN A 1 150 ? 8.220 -3.574 16.181 1.00 82.12 150 ASN A N 1
ATOM 1175 C CA . ASN A 1 150 ? 7.359 -4.477 16.910 1.00 82.12 150 ASN A CA 1
ATOM 1176 C C . ASN A 1 150 ? 6.020 -4.747 16.204 1.00 82.12 150 ASN A C 1
ATOM 1178 O O . ASN A 1 150 ? 5.623 -5.903 16.061 1.00 82.12 150 ASN A O 1
ATOM 1182 N N . ALA A 1 151 ? 5.341 -3.715 15.687 1.00 88.69 151 ALA A N 1
ATOM 1183 C CA . ALA A 1 151 ? 4.073 -3.899 14.970 1.00 88.69 151 ALA A CA 1
ATOM 1184 C C . ALA A 1 151 ? 4.250 -4.697 13.661 1.00 88.69 151 ALA A C 1
ATOM 1186 O O . ALA A 1 151 ? 3.374 -5.469 13.266 1.00 88.69 151 ALA A O 1
ATOM 1187 N N . LEU A 1 152 ? 5.411 -4.550 13.016 1.00 93.00 152 LEU A N 1
ATOM 1188 C CA . LEU A 1 152 ? 5.780 -5.244 11.776 1.00 93.00 152 LEU A CA 1
ATOM 1189 C C . LEU A 1 152 ? 6.034 -6.745 11.960 1.00 93.00 152 LEU A C 1
ATOM 1191 O O . LEU A 1 152 ? 6.036 -7.502 10.989 1.00 93.00 152 LEU A O 1
ATOM 1195 N N . GLN A 1 153 ? 6.225 -7.176 13.205 1.00 94.19 153 GLN A N 1
ATOM 1196 C CA . GLN A 1 153 ? 6.397 -8.572 13.580 1.00 94.19 153 GLN A CA 1
ATOM 1197 C C . GLN A 1 153 ? 5.082 -9.243 13.995 1.00 94.19 153 GLN A C 1
ATOM 1199 O O . GLN A 1 153 ? 5.123 -10.325 14.579 1.00 94.19 153 GLN A O 1
ATOM 1204 N N . SER A 1 154 ? 3.916 -8.643 13.736 1.00 95.25 154 SER A N 1
ATOM 1205 C CA . SER A 1 154 ? 2.639 -9.301 14.031 1.00 95.25 154 SER A CA 1
ATOM 1206 C C . SER A 1 154 ? 2.532 -10.662 13.308 1.00 95.25 154 SER A C 1
ATOM 1208 O O . SER A 1 154 ? 2.827 -10.747 12.113 1.00 95.25 154 SER A O 1
ATOM 1210 N N . PRO A 1 155 ? 2.108 -11.738 14.002 1.00 95.94 155 PRO A N 1
ATOM 1211 C CA . PRO A 1 155 ? 2.069 -13.097 13.449 1.00 95.94 155 PRO A CA 1
ATOM 1212 C C . PRO A 1 155 ? 0.978 -13.318 12.393 1.00 95.94 155 PRO A C 1
ATOM 1214 O O . PRO A 1 155 ? 0.960 -14.362 11.754 1.00 95.94 155 PRO A O 1
ATOM 1217 N N . SER A 1 156 ? 0.051 -12.371 12.234 1.00 96.81 156 SER A N 1
ATOM 1218 C CA . SER A 1 156 ? -1.035 -12.456 11.249 1.00 96.81 156 SER A CA 1
ATOM 1219 C C . SER A 1 156 ? -0.815 -11.516 10.062 1.00 96.81 156 SER A C 1
ATOM 1221 O O . SER A 1 156 ? -1.650 -11.468 9.166 1.00 96.81 156 SER A O 1
ATOM 1223 N N . LEU A 1 157 ? 0.285 -10.757 10.052 1.00 97.38 157 LEU A N 1
ATOM 1224 C CA . LEU A 1 157 ? 0.504 -9.666 9.109 1.00 97.38 157 LEU A CA 1
ATOM 1225 C C . LEU A 1 157 ? 0.879 -10.193 7.724 1.00 97.38 157 LEU A C 1
ATOM 1227 O O . LEU A 1 157 ? 1.994 -10.677 7.517 1.00 97.38 157 LEU A O 1
ATOM 1231 N N . THR A 1 158 ? -0.040 -10.056 6.773 1.00 97.00 158 THR A N 1
ATOM 1232 C CA . THR A 1 158 ? 0.113 -10.498 5.380 1.00 97.00 158 THR A CA 1
ATOM 1233 C C . THR A 1 158 ? 0.288 -9.332 4.412 1.00 97.00 158 THR A C 1
ATOM 1235 O O . THR A 1 158 ? 0.929 -9.489 3.371 1.00 97.00 158 THR A O 1
ATOM 1238 N N . ASP A 1 159 ? -0.229 -8.154 4.768 1.00 97.44 159 ASP A N 1
ATOM 1239 C CA . ASP A 1 159 ? -0.299 -6.988 3.895 1.00 97.44 159 ASP A CA 1
ATOM 1240 C C . ASP A 1 159 ? 0.404 -5.780 4.522 1.00 97.44 159 ASP A C 1
ATOM 1242 O O . ASP A 1 159 ? -0.027 -5.243 5.542 1.00 97.44 159 ASP A O 1
ATOM 1246 N N . ILE A 1 160 ? 1.470 -5.299 3.887 1.00 95.94 160 ILE A N 1
ATOM 1247 C CA . ILE A 1 160 ? 2.255 -4.161 4.373 1.00 95.94 160 ILE A CA 1
ATOM 1248 C C . ILE A 1 160 ? 2.318 -3.071 3.319 1.00 95.94 160 ILE A C 1
ATOM 1250 O O . ILE A 1 160 ? 2.529 -3.335 2.141 1.00 95.94 160 ILE A O 1
ATOM 1254 N N . SER A 1 161 ? 2.165 -1.823 3.752 1.00 95.31 161 SER A N 1
ATOM 1255 C CA . SER A 1 161 ? 2.246 -0.657 2.885 1.00 95.31 161 SER A CA 1
ATOM 1256 C C . SER A 1 161 ? 2.915 0.516 3.606 1.00 95.31 161 SER A C 1
ATOM 1258 O O . SER A 1 161 ? 2.276 1.235 4.367 1.00 95.31 161 SER A O 1
ATOM 1260 N N . ILE A 1 162 ? 4.218 0.697 3.413 1.00 92.69 162 ILE A N 1
ATOM 1261 C CA . ILE A 1 162 ? 5.039 1.654 4.160 1.00 92.69 162 ILE A CA 1
ATOM 1262 C C . ILE A 1 162 ? 5.541 2.741 3.212 1.00 92.69 162 ILE A C 1
ATOM 1264 O O . ILE A 1 162 ? 6.270 2.465 2.268 1.00 92.69 162 ILE A O 1
ATOM 1268 N N . PHE A 1 163 ? 5.172 3.981 3.508 1.00 90.75 163 PHE A N 1
ATOM 1269 C CA . PHE A 1 163 ? 5.577 5.199 2.815 1.00 90.75 163 PHE A CA 1
ATOM 1270 C C . PHE A 1 163 ? 6.335 6.083 3.800 1.00 90.75 163 PHE A C 1
ATOM 1272 O O . PHE A 1 163 ? 5.810 7.082 4.303 1.00 90.75 163 PHE A O 1
ATOM 1279 N N . VAL A 1 164 ? 7.534 5.634 4.166 1.00 84.94 164 VAL A N 1
ATOM 1280 C CA . VAL A 1 164 ? 8.388 6.309 5.144 1.00 84.94 164 VAL A CA 1
ATOM 1281 C C . VAL A 1 164 ? 9.837 6.288 4.652 1.00 84.94 164 VAL A C 1
ATOM 1283 O O . VAL A 1 164 ? 10.221 5.365 3.930 1.00 84.94 164 VAL A O 1
ATOM 1286 N N . PRO A 1 165 ? 10.662 7.270 5.038 1.00 81.12 165 PRO A N 1
ATOM 1287 C CA . PRO A 1 165 ? 12.109 7.254 4.804 1.00 81.12 165 PRO A CA 1
ATOM 1288 C C . PRO A 1 165 ? 12.790 6.115 5.594 1.00 81.12 165 PRO A C 1
ATOM 1290 O O . PRO A 1 165 ? 13.374 6.322 6.661 1.00 81.12 165 PRO A O 1
ATOM 1293 N N . ALA A 1 166 ? 12.682 4.888 5.080 1.00 80.75 166 ALA A N 1
ATOM 1294 C CA . ALA A 1 166 ? 13.267 3.679 5.646 1.00 80.75 166 ALA A CA 1
ATOM 1295 C C . ALA A 1 166 ? 14.080 2.888 4.626 1.00 80.75 166 ALA A C 1
ATOM 1297 O O . ALA A 1 166 ? 13.664 2.779 3.474 1.00 80.75 166 ALA A O 1
ATOM 1298 N N . ASP A 1 167 ? 15.186 2.281 5.066 1.00 84.31 167 ASP A N 1
ATOM 1299 C CA . ASP A 1 167 ? 15.754 1.137 4.351 1.00 84.31 167 ASP A CA 1
ATOM 1300 C C . ASP A 1 167 ? 14.833 -0.075 4.584 1.00 84.31 167 ASP A C 1
ATOM 1302 O O . ASP A 1 167 ? 14.706 -0.551 5.721 1.00 84.31 167 ASP A O 1
ATOM 1306 N N . PRO A 1 168 ? 14.159 -0.584 3.541 1.00 84.31 168 PRO A N 1
ATOM 1307 C CA . PRO A 1 168 ? 13.211 -1.671 3.706 1.00 84.31 168 PRO A CA 1
ATOM 1308 C C . PRO A 1 168 ? 13.881 -2.993 4.084 1.00 84.31 168 PRO A C 1
ATOM 1310 O O . PRO A 1 168 ? 13.214 -3.859 4.648 1.00 84.31 168 PRO A O 1
ATOM 1313 N N . LEU A 1 169 ? 15.180 -3.166 3.819 1.00 86.88 169 LEU A N 1
ATOM 1314 C CA . LEU A 1 169 ? 15.910 -4.383 4.176 1.00 86.88 169 LEU A CA 1
ATOM 1315 C C . LEU A 1 169 ? 16.172 -4.500 5.676 1.00 86.88 169 LEU A C 1
ATOM 1317 O O . LEU A 1 169 ? 16.356 -5.623 6.162 1.00 86.88 169 LEU A O 1
ATOM 1321 N N . LEU A 1 170 ? 16.166 -3.367 6.385 1.00 87.81 170 LEU A N 1
ATOM 1322 C CA . LEU A 1 170 ? 16.319 -3.279 7.838 1.00 87.81 170 LEU A CA 1
ATOM 1323 C C . LEU A 1 170 ? 14.992 -3.442 8.587 1.00 87.81 170 LEU A C 1
ATOM 1325 O O . LEU A 1 170 ? 14.992 -3.607 9.808 1.00 87.81 170 LEU A O 1
ATOM 1329 N N . LEU A 1 171 ? 13.858 -3.418 7.882 1.00 88.44 171 LEU A N 1
ATOM 1330 C CA . LEU A 1 171 ? 12.560 -3.649 8.500 1.00 88.44 171 LEU A CA 1
ATOM 1331 C C . LEU A 1 171 ? 12.463 -5.117 8.947 1.00 88.44 171 LEU A C 1
ATOM 1333 O O . LEU A 1 171 ? 12.691 -6.028 8.141 1.00 88.44 171 LEU A O 1
ATOM 1337 N N . PRO A 1 172 ? 12.077 -5.393 10.204 1.00 91.06 172 PRO A N 1
ATOM 1338 C CA . PRO A 1 172 ? 12.003 -6.749 10.742 1.00 91.06 172 PRO A CA 1
ATOM 1339 C C . PRO A 1 172 ? 10.698 -7.432 10.324 1.00 91.06 172 PRO A C 1
ATOM 1341 O O . PRO A 1 172 ? 9.925 -7.921 11.149 1.00 91.06 172 PRO A O 1
ATOM 1344 N N . LEU A 1 173 ? 10.413 -7.417 9.028 1.00 91.69 173 LEU A N 1
ATOM 1345 C CA . LEU A 1 173 ? 9.202 -8.013 8.506 1.00 91.69 173 LEU A CA 1
ATOM 1346 C C . LEU A 1 173 ? 9.279 -9.525 8.694 1.00 91.69 173 LEU A C 1
ATOM 1348 O O . LEU A 1 173 ? 10.300 -10.159 8.405 1.00 91.69 173 LEU A O 1
ATOM 1352 N N . GLN A 1 174 ? 8.167 -10.133 9.092 1.00 92.88 174 GLN A N 1
ATOM 1353 C CA . GLN A 1 174 ? 7.975 -11.567 8.919 1.00 92.88 174 GLN A CA 1
ATOM 1354 C C . GLN A 1 174 ? 7.700 -11.841 7.452 1.00 92.88 174 GLN A C 1
ATOM 1356 O O . GLN A 1 174 ? 6.597 -12.149 7.022 1.00 92.88 174 GLN A O 1
ATOM 1361 N N . TRP A 1 175 ? 8.725 -11.670 6.641 1.00 92.25 175 TRP A N 1
ATOM 1362 C CA . TRP A 1 175 ? 8.535 -11.618 5.215 1.00 92.25 175 TRP A CA 1
ATOM 1363 C C . TRP A 1 175 ? 7.853 -12.908 4.682 1.00 92.25 175 TRP A C 1
ATOM 1365 O O . TRP A 1 175 ? 7.105 -12.830 3.716 1.00 92.25 175 TRP A O 1
ATOM 1375 N N . ALA A 1 176 ? 8.052 -14.079 5.322 1.00 91.94 176 ALA A N 1
ATOM 1376 C CA . ALA A 1 176 ? 7.540 -15.402 4.905 1.00 91.94 176 ALA A CA 1
ATOM 1377 C C . ALA A 1 176 ? 6.024 -15.477 4.712 1.00 91.94 176 ALA A C 1
ATOM 1379 O O . ALA A 1 176 ? 5.559 -16.220 3.847 1.00 91.94 176 ALA A O 1
ATOM 1380 N N . GLN A 1 177 ? 5.292 -14.717 5.521 1.00 94.25 177 GLN A N 1
ATOM 1381 C CA . GLN A 1 177 ? 3.832 -14.652 5.520 1.00 94.25 177 GLN A CA 1
ATOM 1382 C C . GLN A 1 177 ? 3.295 -13.512 4.647 1.00 94.25 177 GLN A C 1
ATOM 1384 O O . GLN A 1 177 ? 2.093 -13.458 4.407 1.00 94.25 177 GLN A O 1
ATOM 1389 N N . LEU A 1 178 ? 4.154 -12.614 4.149 1.00 95.19 178 LEU A N 1
ATOM 1390 C CA . LEU A 1 178 ? 3.699 -11.488 3.344 1.00 95.19 178 LEU A CA 1
ATOM 1391 C C . LEU A 1 178 ? 3.182 -11.954 1.987 1.00 95.19 178 LEU A C 1
ATOM 1393 O O . LEU A 1 178 ? 3.904 -12.548 1.181 1.00 95.19 178 LEU A O 1
ATOM 1397 N N . THR A 1 179 ? 1.927 -11.614 1.733 1.00 95.31 179 THR A N 1
ATOM 1398 C CA . THR A 1 179 ? 1.258 -11.757 0.444 1.00 95.31 179 THR A CA 1
ATOM 1399 C C . THR A 1 179 ? 1.212 -10.423 -0.283 1.00 95.31 179 THR A C 1
ATOM 1401 O O . THR A 1 179 ? 1.193 -10.422 -1.505 1.00 95.31 179 THR A O 1
ATOM 1404 N N . SER A 1 180 ? 1.256 -9.291 0.418 1.00 94.94 180 SER A N 1
ATOM 1405 C CA . SER A 1 180 ? 1.215 -7.962 -0.183 1.00 94.94 180 SER A CA 1
ATOM 1406 C C . SER A 1 180 ? 2.231 -7.036 0.476 1.00 94.94 180 SER A C 1
ATOM 1408 O O . SER A 1 180 ? 2.301 -6.929 1.698 1.00 94.94 180 SER A O 1
ATOM 1410 N N . LEU A 1 181 ? 3.030 -6.359 -0.335 1.00 94.19 181 LEU A N 1
ATOM 1411 C CA . LEU A 1 181 ? 4.068 -5.437 0.091 1.00 94.19 181 LEU A CA 1
ATOM 1412 C C . LEU A 1 181 ? 4.004 -4.198 -0.787 1.00 94.19 181 LEU A C 1
ATOM 1414 O O . LEU A 1 181 ? 4.056 -4.303 -2.001 1.00 94.19 181 LEU A O 1
ATOM 1418 N N . ALA A 1 182 ? 3.939 -3.024 -0.189 1.00 93.56 182 ALA A N 1
ATOM 1419 C CA . ALA A 1 182 ? 4.105 -1.753 -0.863 1.00 93.56 182 ALA A CA 1
ATOM 1420 C C . ALA A 1 182 ? 5.110 -0.924 -0.065 1.00 93.56 182 ALA A C 1
ATOM 1422 O O . ALA A 1 182 ? 4.938 -0.727 1.134 1.00 93.56 182 ALA A O 1
ATOM 1423 N N . LEU A 1 183 ? 6.174 -0.472 -0.707 1.00 91.31 183 LEU A N 1
ATOM 1424 C CA . LEU A 1 183 ? 7.262 0.272 -0.097 1.00 91.31 183 LEU A CA 1
ATOM 1425 C C . LEU A 1 183 ? 7.496 1.531 -0.916 1.00 91.31 183 LEU A C 1
ATOM 1427 O O . LEU A 1 183 ? 7.763 1.441 -2.106 1.00 91.31 183 LEU A O 1
ATOM 1431 N N . GLU A 1 184 ? 7.422 2.693 -0.286 1.00 87.62 184 GLU A N 1
ATOM 1432 C CA . GLU A 1 184 ? 7.905 3.954 -0.836 1.00 87.62 184 GLU A CA 1
ATOM 1433 C C . GLU A 1 184 ? 9.000 4.476 0.081 1.00 87.62 184 GLU A C 1
ATOM 1435 O O . GLU A 1 184 ? 8.744 5.110 1.107 1.00 87.62 184 GLU A O 1
ATOM 1440 N N . CYS A 1 185 ? 10.233 4.132 -0.282 1.00 75.44 185 CYS A N 1
ATOM 1441 C CA . CYS A 1 185 ? 11.420 4.394 0.514 1.00 75.44 185 CYS A CA 1
ATOM 1442 C C . CYS A 1 185 ? 12.124 5.628 -0.044 1.00 75.44 185 CYS A C 1
ATOM 1444 O O . CYS A 1 185 ? 13.016 5.540 -0.888 1.00 75.44 185 CYS A O 1
ATOM 1446 N N . LEU A 1 186 ? 11.672 6.788 0.424 1.00 71.50 186 LEU A N 1
ATOM 1447 C CA . LEU A 1 186 ? 12.218 8.095 0.075 1.00 71.50 186 LEU A CA 1
ATOM 1448 C C . LEU A 1 186 ? 13.638 8.262 0.634 1.00 71.50 186 LEU A C 1
ATOM 1450 O O . LEU A 1 186 ? 13.828 8.289 1.853 1.00 71.50 186 LEU A O 1
ATOM 1454 N N . SER A 1 187 ? 14.626 8.448 -0.246 1.00 67.50 187 SER A N 1
ATOM 1455 C CA . SER A 1 187 ? 15.924 9.007 0.137 1.00 67.50 187 SER A CA 1
ATOM 1456 C C . SER A 1 187 ? 15.751 10.510 0.337 1.00 67.50 187 SER A C 1
ATOM 1458 O O . SER A 1 187 ? 15.547 11.262 -0.618 1.00 67.50 187 SER A O 1
ATOM 1460 N N . TRP A 1 188 ? 15.765 10.976 1.578 1.00 65.12 188 TRP A N 1
ATOM 1461 C CA . TRP A 1 188 ? 15.624 12.398 1.860 1.00 65.12 188 TRP A CA 1
ATOM 1462 C C . TRP A 1 188 ? 16.953 13.114 1.591 1.00 65.12 188 TRP A C 1
ATOM 1464 O O . TRP A 1 188 ? 17.980 12.797 2.188 1.00 65.12 188 TRP A O 1
ATOM 1474 N N . TRP A 1 189 ? 16.922 14.124 0.717 1.00 53.72 189 TRP A N 1
ATOM 1475 C CA . TRP A 1 189 ? 17.982 15.125 0.578 1.00 53.72 189 TRP A CA 1
ATOM 1476 C C . TRP A 1 189 ? 17.992 16.017 1.826 1.00 53.72 189 TRP A C 1
ATOM 1478 O O . TRP A 1 189 ? 17.490 17.139 1.815 1.00 53.72 189 TRP A O 1
ATOM 1488 N N . THR A 1 190 ? 18.575 15.562 2.930 1.00 56.84 190 THR A N 1
ATOM 1489 C CA . THR A 1 190 ? 19.299 16.540 3.746 1.00 56.84 190 THR A CA 1
ATOM 1490 C C . THR A 1 190 ? 20.733 16.539 3.289 1.00 56.84 190 THR A C 1
ATOM 1492 O O . THR A 1 190 ? 21.337 15.486 3.099 1.00 56.84 190 THR A O 1
ATOM 1495 N N . ALA A 1 191 ? 21.255 17.745 3.083 1.00 54.53 191 ALA A N 1
ATOM 1496 C CA . ALA A 1 191 ? 22.507 18.017 2.393 1.00 54.53 191 ALA A CA 1
ATOM 1497 C C . ALA A 1 191 ? 23.739 17.274 2.942 1.00 54.53 191 ALA A C 1
ATOM 1499 O O . ALA A 1 191 ? 24.780 17.335 2.304 1.00 54.53 191 ALA A O 1
ATOM 1500 N N . ASN A 1 192 ? 23.648 16.584 4.088 1.00 51.16 192 ASN A N 1
ATOM 1501 C CA . ASN A 1 192 ? 24.816 16.064 4.785 1.00 51.16 192 ASN A CA 1
ATOM 1502 C C . ASN A 1 192 ? 24.750 14.613 5.301 1.00 51.16 192 ASN A C 1
ATOM 1504 O O . ASN A 1 192 ? 25.789 14.169 5.786 1.00 51.16 192 ASN A O 1
ATOM 1508 N N . SER A 1 193 ? 23.640 13.849 5.260 1.00 54.38 193 SER A N 1
ATOM 1509 C CA . SER A 1 193 ? 23.661 12.588 6.043 1.00 54.38 193 SER A CA 1
ATOM 1510 C C . SER A 1 193 ? 22.657 11.457 5.769 1.00 54.38 193 SER A C 1
ATOM 1512 O O . SER A 1 193 ? 22.461 10.663 6.686 1.00 54.38 193 SER A O 1
ATOM 1514 N N . TYR A 1 194 ? 22.065 11.268 4.582 1.00 51.25 194 TYR A N 1
ATOM 1515 C CA . TYR A 1 194 ? 21.307 10.018 4.355 1.00 51.25 194 TYR A CA 1
ATOM 1516 C C . TYR A 1 194 ? 21.628 9.288 3.050 1.00 51.25 194 TYR A C 1
ATOM 1518 O O . TYR A 1 194 ? 21.191 9.672 1.973 1.00 51.25 194 TYR A O 1
ATOM 1526 N N . ARG A 1 195 ? 22.359 8.172 3.193 1.00 58.88 195 ARG A N 1
ATOM 1527 C CA . ARG A 1 195 ? 22.428 7.051 2.240 1.00 58.88 195 ARG A CA 1
ATOM 1528 C C . ARG A 1 195 ? 21.356 6.017 2.602 1.00 58.88 195 ARG A C 1
ATOM 1530 O O . ARG A 1 195 ? 21.679 4.902 2.994 1.00 58.88 195 ARG A O 1
ATOM 1537 N N . GLY A 1 196 ? 20.093 6.413 2.592 1.00 62.34 196 GLY A N 1
ATOM 1538 C CA . GLY A 1 196 ? 18.986 5.492 2.850 1.00 62.34 196 GLY A CA 1
ATOM 1539 C C . GLY A 1 196 ? 17.929 5.633 1.774 1.00 62.34 196 GLY A C 1
ATOM 1540 O O . GLY A 1 196 ? 17.820 6.690 1.160 1.00 62.34 196 GLY A O 1
ATOM 1541 N N . GLY A 1 197 ? 17.179 4.567 1.537 1.00 74.12 197 GLY A N 1
ATOM 1542 C CA . GLY A 1 197 ? 16.244 4.450 0.425 1.00 74.12 197 GLY A CA 1
ATOM 1543 C C . GLY A 1 197 ? 16.337 3.062 -0.192 1.00 74.12 197 GLY A C 1
ATOM 1544 O O . GLY A 1 197 ? 17.229 2.284 0.141 1.00 74.12 197 GLY A O 1
ATOM 1545 N N . LEU A 1 198 ? 15.393 2.746 -1.072 1.00 81.50 198 LEU A N 1
ATOM 1546 C CA . LEU A 1 198 ? 15.411 1.495 -1.816 1.00 81.50 198 LEU A CA 1
ATOM 1547 C C . LEU A 1 198 ? 16.108 1.725 -3.156 1.00 81.50 198 LEU A C 1
ATOM 1549 O O . LEU A 1 198 ? 15.512 2.308 -4.061 1.00 81.50 198 LEU A O 1
ATOM 1553 N N . ASP A 1 199 ? 17.365 1.299 -3.259 1.00 81.94 199 ASP A N 1
ATOM 1554 C CA . ASP A 1 199 ? 18.066 1.224 -4.538 1.00 81.94 199 ASP A CA 1
ATOM 1555 C C . ASP A 1 199 ? 17.694 -0.065 -5.295 1.00 81.94 199 ASP A C 1
ATOM 1557 O O . ASP A 1 199 ? 16.925 -0.906 -4.817 1.00 81.94 199 ASP A O 1
ATOM 1561 N N . GLY A 1 200 ? 18.219 -0.215 -6.512 1.00 77.56 200 GLY A N 1
ATOM 1562 C CA . GLY A 1 200 ? 17.921 -1.375 -7.349 1.00 77.56 200 GLY A CA 1
ATOM 1563 C C . GLY A 1 200 ? 18.358 -2.705 -6.731 1.00 77.56 200 GLY A C 1
ATOM 1564 O O . GLY A 1 200 ? 17.601 -3.677 -6.744 1.00 77.56 200 GLY A O 1
ATOM 1565 N N . VAL A 1 201 ? 19.549 -2.728 -6.129 1.00 81.56 201 VAL A N 1
ATOM 1566 C CA . VAL A 1 201 ? 20.090 -3.914 -5.450 1.00 81.56 201 VAL A CA 1
ATOM 1567 C C . VAL A 1 201 ? 19.199 -4.296 -4.269 1.00 81.56 201 VAL A C 1
ATOM 1569 O O . VAL A 1 201 ? 18.843 -5.464 -4.105 1.00 81.56 201 VAL A O 1
ATOM 1572 N N . GLY A 1 202 ? 18.764 -3.315 -3.480 1.00 85.06 202 GLY A N 1
ATOM 1573 C CA . GLY A 1 202 ? 17.839 -3.519 -2.380 1.00 85.06 202 GLY A CA 1
ATOM 1574 C C . GLY A 1 202 ? 16.469 -4.003 -2.844 1.00 85.06 202 GLY A C 1
ATOM 1575 O O . GLY A 1 202 ? 15.885 -4.875 -2.204 1.00 85.06 202 GLY A O 1
ATOM 1576 N N . ALA A 1 203 ? 15.960 -3.506 -3.975 1.00 85.44 203 ALA A N 1
ATOM 1577 C CA . ALA A 1 203 ? 14.690 -3.962 -4.534 1.00 85.44 203 ALA A CA 1
ATOM 1578 C C . ALA A 1 203 ? 14.761 -5.437 -4.943 1.00 85.44 203 ALA A C 1
ATOM 1580 O O . ALA A 1 203 ? 13.854 -6.211 -4.635 1.00 85.44 203 ALA A O 1
ATOM 1581 N N . LEU A 1 204 ? 15.862 -5.848 -5.570 1.00 83.19 204 LEU A N 1
ATOM 1582 C CA . LEU A 1 204 ? 16.107 -7.250 -5.899 1.00 83.19 204 LEU A CA 1
ATOM 1583 C C . LEU A 1 204 ? 16.223 -8.114 -4.650 1.00 83.19 204 LEU A C 1
ATOM 1585 O O . LEU A 1 204 ? 15.645 -9.195 -4.607 1.00 83.19 204 LEU A O 1
ATOM 1589 N N . GLU A 1 205 ? 16.909 -7.639 -3.616 1.00 88.25 205 GLU A N 1
ATOM 1590 C CA . GLU A 1 205 ? 17.015 -8.353 -2.346 1.00 88.25 205 GLU A CA 1
ATOM 1591 C C . GLU A 1 205 ? 15.644 -8.511 -1.662 1.00 88.25 205 GLU A C 1
ATOM 1593 O O . GLU A 1 205 ? 15.305 -9.599 -1.193 1.00 88.25 205 GLU A O 1
ATOM 1598 N N . VAL A 1 206 ? 14.797 -7.475 -1.679 1.00 88.25 206 VAL A N 1
ATOM 1599 C CA . VAL A 1 206 ? 13.400 -7.550 -1.211 1.00 88.25 206 VAL A CA 1
ATOM 1600 C C . VAL A 1 206 ? 12.629 -8.647 -1.950 1.00 88.25 206 VAL A C 1
ATOM 1602 O O . VAL A 1 206 ? 11.929 -9.449 -1.327 1.00 88.25 206 VAL A O 1
ATOM 1605 N N . LEU A 1 207 ? 12.773 -8.705 -3.273 1.00 85.25 207 LEU A N 1
ATOM 1606 C CA . LEU A 1 207 ? 12.084 -9.680 -4.113 1.00 85.25 207 LEU A CA 1
ATOM 1607 C C . LEU A 1 207 ? 12.619 -11.105 -3.904 1.00 85.25 207 LEU A C 1
ATOM 1609 O O . LEU A 1 207 ? 11.830 -12.039 -3.749 1.00 85.25 207 LEU A O 1
ATOM 1613 N N . ARG A 1 208 ? 13.944 -11.272 -3.811 1.00 86.25 208 ARG A N 1
ATOM 1614 C CA . ARG A 1 208 ? 14.611 -12.556 -3.532 1.00 86.25 208 ARG A CA 1
ATOM 1615 C C . ARG A 1 208 ? 14.213 -13.127 -2.186 1.00 86.25 208 ARG A C 1
ATOM 1617 O O . ARG A 1 208 ? 14.057 -14.340 -2.054 1.00 86.25 208 ARG A O 1
ATOM 1624 N N . ARG A 1 209 ? 13.997 -12.268 -1.186 1.00 88.19 209 ARG A N 1
ATOM 1625 C CA . ARG A 1 209 ? 13.586 -12.721 0.139 1.00 88.19 209 ARG A CA 1
ATOM 1626 C C . ARG A 1 209 ? 12.271 -13.481 0.097 1.00 88.19 209 ARG A C 1
ATOM 1628 O O . ARG A 1 209 ? 12.099 -14.289 1.010 1.00 88.19 209 ARG A O 1
ATOM 1635 N N . ARG A 1 210 ? 11.358 -13.275 -0.883 1.00 82.94 210 ARG A N 1
ATOM 1636 C CA . ARG A 1 210 ? 10.013 -13.874 -0.801 1.00 82.94 210 ARG A CA 1
ATOM 1637 C C . ARG A 1 210 ? 9.437 -14.685 -1.953 1.00 82.94 210 ARG A C 1
ATOM 1639 O O . ARG A 1 210 ? 8.831 -14.131 -2.866 1.00 82.94 210 ARG A O 1
ATOM 1646 N N . PRO A 1 211 ? 9.341 -16.019 -1.754 1.00 77.38 211 PRO A N 1
ATOM 1647 C CA . PRO A 1 211 ? 8.580 -16.886 -2.616 1.00 77.38 211 PRO A CA 1
ATOM 1648 C C . PRO A 1 211 ? 7.123 -17.007 -2.154 1.00 77.38 211 PRO A C 1
ATOM 1650 O O . PRO A 1 211 ? 6.581 -18.072 -2.376 1.00 77.38 211 PRO A O 1
ATOM 1653 N N . ASN A 1 212 ? 6.472 -16.010 -1.535 1.00 85.75 212 ASN A N 1
ATOM 1654 C CA . ASN A 1 212 ? 5.012 -16.022 -1.268 1.00 85.75 212 ASN A CA 1
ATOM 1655 C C . ASN A 1 212 ? 4.288 -14.739 -1.707 1.00 85.75 212 ASN A C 1
ATOM 1657 O O . ASN A 1 212 ? 3.059 -14.689 -1.688 1.00 85.75 212 ASN A O 1
ATOM 1661 N N . LEU A 1 213 ? 5.034 -13.729 -2.157 1.00 87.81 213 LEU A N 1
ATOM 1662 C CA . LEU A 1 213 ? 4.514 -12.385 -2.355 1.00 87.81 213 LEU A CA 1
ATOM 1663 C C . LEU A 1 213 ? 3.573 -12.303 -3.563 1.00 87.81 213 LEU A C 1
ATOM 1665 O O . LEU A 1 213 ? 4.006 -12.443 -4.697 1.00 87.81 213 LEU A O 1
ATOM 1669 N N . GLN A 1 214 ? 2.286 -12.071 -3.331 1.00 86.31 214 GLN A N 1
ATOM 1670 C CA . GLN A 1 214 ? 1.260 -11.945 -4.367 1.00 86.31 214 GLN A CA 1
ATOM 1671 C C . GLN A 1 214 ? 1.039 -10.525 -4.874 1.00 86.31 214 GLN A C 1
ATOM 1673 O O . GLN A 1 214 ? 0.432 -10.334 -5.918 1.00 86.31 214 GLN A O 1
ATOM 1678 N N . ARG A 1 215 ? 1.464 -9.522 -4.120 1.00 86.94 215 ARG A N 1
ATOM 1679 C CA . ARG A 1 215 ? 1.443 -8.123 -4.514 1.00 86.94 215 ARG A CA 1
ATOM 1680 C C . ARG A 1 215 ? 2.729 -7.488 -4.019 1.00 86.94 215 ARG A C 1
ATOM 1682 O O . ARG A 1 215 ? 3.011 -7.520 -2.834 1.00 86.94 215 ARG A O 1
ATOM 1689 N N . CYS A 1 216 ? 3.499 -6.889 -4.904 1.00 86.56 216 CYS A N 1
ATOM 1690 C CA . CYS A 1 216 ? 4.602 -6.006 -4.537 1.00 86.56 216 CYS A CA 1
ATOM 1691 C C . CYS A 1 216 ? 4.333 -4.622 -5.125 1.00 86.56 216 CYS A C 1
ATOM 1693 O O . CYS A 1 216 ? 3.734 -4.544 -6.184 1.00 86.56 216 CYS A O 1
ATOM 1695 N N . GLU A 1 217 ? 4.713 -3.536 -4.473 1.00 88.94 217 GLU A N 1
ATOM 1696 C CA . GLU A 1 217 ? 4.682 -2.172 -4.997 1.00 88.94 217 GLU A CA 1
ATOM 1697 C C . GLU A 1 217 ? 5.926 -1.451 -4.491 1.00 88.94 217 GLU A C 1
ATOM 1699 O O . GLU A 1 217 ? 5.904 -0.907 -3.399 1.00 88.94 217 GLU A O 1
ATOM 1704 N N . LEU A 1 218 ? 7.030 -1.478 -5.233 1.00 87.50 218 LEU A N 1
ATOM 1705 C CA . LEU A 1 218 ? 8.273 -0.823 -4.808 1.00 87.50 218 LEU A CA 1
ATOM 1706 C C . LEU A 1 218 ? 8.407 0.546 -5.462 1.00 87.50 218 LEU A C 1
ATOM 1708 O O . LEU A 1 218 ? 8.384 0.651 -6.681 1.00 87.50 218 LEU A O 1
ATOM 1712 N N . ARG A 1 219 ? 8.577 1.600 -4.678 1.00 84.31 219 ARG A N 1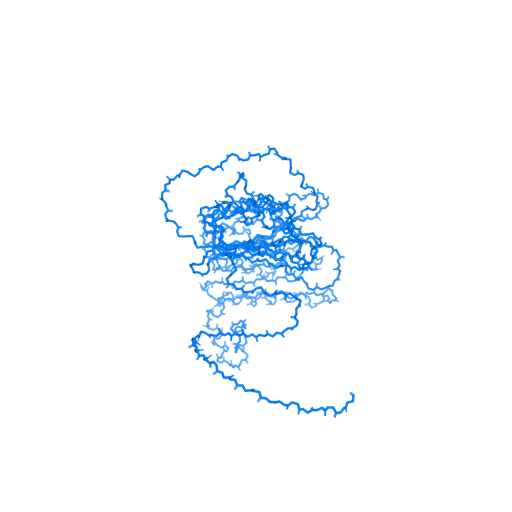
ATOM 1713 C CA . ARG A 1 219 ? 8.841 2.939 -5.185 1.00 84.31 219 ARG A CA 1
ATOM 1714 C C . ARG A 1 219 ? 10.229 3.376 -4.778 1.00 84.31 219 ARG A C 1
ATOM 1716 O O . ARG A 1 219 ? 10.525 3.519 -3.592 1.00 84.31 219 ARG A O 1
ATOM 1723 N N . MET A 1 220 ? 11.068 3.531 -5.793 1.00 79.12 220 MET A N 1
ATOM 1724 C CA . MET A 1 220 ? 12.481 3.854 -5.662 1.00 79.12 220 MET A CA 1
ATOM 1725 C C . MET A 1 220 ? 12.690 5.320 -6.026 1.00 79.12 220 MET A C 1
ATOM 1727 O O . MET A 1 220 ? 12.084 5.824 -6.978 1.00 79.12 220 MET A O 1
ATOM 1731 N N . PHE A 1 221 ? 13.548 5.985 -5.258 1.00 70.06 221 PHE A N 1
ATOM 1732 C CA . PHE A 1 221 ? 13.998 7.344 -5.528 1.00 70.06 221 PHE A CA 1
ATOM 1733 C C . PHE A 1 221 ? 15.433 7.288 -6.007 1.00 70.06 221 PHE A C 1
ATOM 1735 O O . PHE A 1 221 ? 16.285 6.655 -5.387 1.00 70.06 221 PHE A O 1
ATOM 1742 N N . GLN A 1 222 ? 15.686 7.938 -7.134 1.00 62.28 222 GLN A N 1
ATOM 1743 C CA . GLN A 1 222 ? 17.007 7.955 -7.722 1.00 62.28 222 GLN A CA 1
ATOM 1744 C C . GLN A 1 222 ? 17.770 9.194 -7.269 1.00 62.28 222 GLN A C 1
ATOM 1746 O O . GLN A 1 222 ? 17.358 10.329 -7.531 1.00 62.28 222 GLN A O 1
ATOM 1751 N N . ASP A 1 223 ? 18.917 8.973 -6.633 1.00 57.09 223 ASP A N 1
ATOM 1752 C CA . ASP A 1 223 ? 19.901 10.031 -6.474 1.00 57.09 223 ASP A CA 1
ATOM 1753 C C . ASP A 1 223 ? 20.527 10.317 -7.847 1.00 57.09 223 ASP A C 1
ATOM 1755 O O . ASP A 1 223 ? 21.040 9.422 -8.519 1.00 57.09 223 ASP A O 1
ATOM 1759 N N . ARG A 1 224 ? 20.462 11.575 -8.299 1.00 50.12 224 ARG A N 1
ATOM 1760 C CA . ARG A 1 224 ? 21.100 12.004 -9.557 1.00 50.12 224 ARG A CA 1
ATOM 1761 C C . ARG A 1 224 ? 22.632 12.046 -9.433 1.00 50.12 224 ARG A C 1
ATOM 1763 O O . ARG A 1 224 ? 23.316 12.281 -10.427 1.00 50.12 224 ARG A O 1
ATOM 1770 N N . GLY A 1 225 ? 23.176 11.823 -8.235 1.00 45.34 225 GLY A N 1
ATOM 1771 C CA . GLY A 1 225 ? 24.607 11.742 -7.968 1.00 45.34 225 GLY A CA 1
ATOM 1772 C C . GLY A 1 225 ? 25.210 10.358 -8.233 1.00 45.34 225 GLY A C 1
ATOM 1773 O O . GLY A 1 225 ? 25.355 9.566 -7.316 1.00 45.34 225 GLY A O 1
ATOM 1774 N N . ALA A 1 226 ? 25.646 10.118 -9.473 1.00 37.09 226 ALA A N 1
ATOM 1775 C CA . ALA A 1 226 ? 26.704 9.165 -9.845 1.00 37.09 226 ALA A CA 1
ATOM 1776 C C . ALA A 1 226 ? 26.515 7.670 -9.481 1.00 37.09 226 ALA A C 1
ATOM 1778 O O . ALA A 1 226 ? 27.157 7.146 -8.572 1.00 37.09 226 ALA A O 1
ATOM 1779 N N . LEU A 1 227 ? 25.788 6.930 -10.325 1.00 38.91 227 LEU A N 1
ATOM 1780 C CA . LEU A 1 227 ? 26.083 5.508 -10.539 1.00 38.91 227 LEU A CA 1
ATOM 1781 C C . LEU A 1 227 ? 27.212 5.387 -11.571 1.00 38.91 227 LEU A C 1
ATOM 1783 O O . LEU A 1 227 ? 26.971 5.234 -12.763 1.00 38.91 227 LEU A O 1
ATOM 1787 N N . ALA A 1 228 ? 28.461 5.463 -11.114 1.00 31.97 228 ALA A N 1
ATOM 1788 C CA . ALA A 1 228 ? 29.543 4.765 -11.797 1.00 31.97 228 ALA A CA 1
ATOM 1789 C C . ALA A 1 228 ? 29.547 3.339 -11.236 1.00 31.97 228 ALA A C 1
ATOM 1791 O O . ALA A 1 228 ? 30.184 3.072 -10.218 1.00 31.97 228 ALA A O 1
ATOM 1792 N N . LEU A 1 229 ? 28.775 2.439 -11.849 1.00 38.06 229 LEU A N 1
ATOM 1793 C CA . LEU A 1 229 ? 28.937 1.009 -11.605 1.00 38.06 229 LEU A CA 1
ATOM 1794 C C . LEU A 1 229 ? 30.337 0.638 -12.103 1.00 38.06 229 LEU A C 1
ATOM 1796 O O . LEU A 1 229 ? 30.595 0.585 -13.302 1.00 38.06 229 LEU A O 1
ATOM 1800 N N . THR A 1 230 ? 31.280 0.458 -11.181 1.00 31.47 230 THR A N 1
ATOM 1801 C CA . THR A 1 230 ? 32.570 -0.152 -11.506 1.00 31.47 230 THR A CA 1
ATOM 1802 C C . THR A 1 230 ? 32.297 -1.600 -11.899 1.00 31.47 230 THR A C 1
ATOM 1804 O O . THR A 1 230 ? 31.748 -2.355 -11.098 1.00 31.47 230 THR A O 1
ATOM 1807 N N . SER A 1 231 ? 32.674 -1.970 -13.120 1.00 31.59 231 SER A N 1
ATOM 1808 C CA . SER A 1 231 ? 32.383 -3.217 -13.848 1.00 31.59 231 SER A CA 1
ATOM 1809 C C . SER A 1 231 ? 32.805 -4.545 -13.192 1.00 31.59 231 SER A C 1
ATOM 1811 O O . SER A 1 231 ? 32.719 -5.589 -13.831 1.00 31.59 231 SER A O 1
ATOM 1813 N N . ASP A 1 232 ? 33.264 -4.545 -11.941 1.00 25.52 232 ASP A N 1
ATOM 1814 C CA . ASP A 1 232 ? 34.107 -5.622 -11.405 1.00 25.52 232 ASP A CA 1
ATOM 1815 C C . ASP A 1 232 ? 33.444 -6.475 -10.310 1.00 25.52 232 ASP A C 1
ATOM 1817 O O . ASP A 1 232 ? 34.116 -7.226 -9.607 1.00 25.52 232 ASP A O 1
ATOM 1821 N N . THR A 1 233 ? 32.115 -6.446 -10.182 1.00 28.50 233 THR A N 1
ATOM 1822 C CA . THR A 1 233 ? 31.378 -7.411 -9.339 1.00 28.50 233 THR A CA 1
ATOM 1823 C C . THR A 1 233 ? 30.537 -8.354 -10.194 1.00 28.50 233 THR A C 1
ATOM 1825 O O . THR A 1 233 ? 29.317 -8.267 -10.258 1.00 28.50 233 THR A O 1
ATOM 1828 N N . PHE A 1 234 ? 31.209 -9.292 -10.864 1.00 29.95 234 PHE A N 1
ATOM 1829 C CA . PHE A 1 234 ? 30.548 -10.443 -11.479 1.00 29.95 234 PHE A CA 1
ATOM 1830 C C . PHE A 1 234 ? 30.022 -11.386 -10.391 1.00 29.95 234 PHE A C 1
ATOM 1832 O O . PHE A 1 234 ? 30.783 -11.886 -9.563 1.00 29.95 234 PHE A O 1
ATOM 1839 N N . CYS A 1 235 ? 28.717 -11.645 -10.416 1.00 25.92 235 CYS A N 1
ATOM 1840 C CA . CYS A 1 235 ? 28.049 -12.635 -9.582 1.00 25.92 235 CYS A CA 1
ATOM 1841 C C . CYS A 1 235 ? 28.193 -14.028 -10.229 1.00 25.92 235 CYS A C 1
ATOM 1843 O O . CYS A 1 235 ? 27.696 -14.221 -11.340 1.00 25.92 235 CYS A O 1
ATOM 1845 N N . PRO A 1 236 ? 28.845 -15.020 -9.597 1.00 27.95 236 PRO A N 1
ATOM 1846 C CA . PRO A 1 236 ? 28.804 -16.390 -10.074 1.00 27.95 236 PRO A CA 1
ATOM 1847 C C . PRO A 1 236 ? 27.709 -17.114 -9.295 1.00 27.95 236 PRO A C 1
ATOM 1849 O O . PRO A 1 236 ? 27.953 -17.430 -8.144 1.00 27.95 236 PRO A O 1
ATOM 1852 N N . ILE A 1 237 ? 26.526 -17.353 -9.869 1.00 26.78 237 ILE A N 1
ATOM 1853 C CA . ILE A 1 237 ? 25.603 -18.454 -9.512 1.00 26.78 237 ILE A CA 1
ATOM 1854 C C . ILE A 1 237 ? 24.395 -18.396 -10.462 1.00 26.78 237 ILE A C 1
ATOM 1856 O O . ILE A 1 237 ? 23.636 -17.433 -10.445 1.00 26.78 237 ILE A O 1
ATOM 1860 N N . CYS A 1 238 ? 24.259 -19.438 -11.290 1.00 28.08 238 CYS A N 1
ATOM 1861 C CA . CYS A 1 238 ? 23.043 -20.226 -11.547 1.00 28.08 238 CYS A CA 1
ATOM 1862 C C . CYS A 1 238 ? 23.262 -21.069 -12.814 1.00 28.08 238 CYS A C 1
ATOM 1864 O O . CYS A 1 238 ? 23.124 -20.584 -13.929 1.00 28.08 238 CYS A O 1
ATOM 1866 N N . THR A 1 239 ? 23.586 -22.351 -12.640 1.00 26.56 239 THR A N 1
ATOM 1867 C CA . THR A 1 239 ? 23.179 -23.384 -13.605 1.00 26.56 239 THR A CA 1
ATOM 1868 C C . THR A 1 239 ? 21.990 -24.116 -12.979 1.00 26.56 239 THR A C 1
ATOM 1870 O O . THR A 1 239 ? 22.051 -24.436 -11.788 1.00 26.56 239 THR A O 1
ATOM 1873 N N . PRO A 1 240 ? 20.889 -24.362 -13.707 1.00 29.75 240 PRO A N 1
ATOM 1874 C CA . PRO A 1 240 ? 19.770 -25.107 -13.155 1.00 29.75 240 PRO A CA 1
ATOM 1875 C C . PRO A 1 240 ? 20.102 -26.605 -13.162 1.00 29.75 240 PRO A C 1
ATOM 1877 O O . PRO A 1 240 ? 20.188 -27.233 -14.216 1.00 29.75 240 PRO A O 1
ATOM 1880 N N . SER A 1 241 ? 20.272 -27.202 -11.980 1.00 26.42 241 SER A N 1
ATOM 1881 C CA . SER A 1 241 ? 20.189 -28.654 -11.817 1.00 26.42 241 SER A CA 1
ATOM 1882 C C . SER A 1 241 ? 18.723 -29.077 -11.887 1.00 26.42 241 SER A C 1
ATOM 1884 O O . SER A 1 241 ? 17.921 -28.738 -11.016 1.00 26.42 241 SER A O 1
ATOM 1886 N N . SER A 1 242 ? 18.376 -29.827 -12.924 1.00 31.89 242 SER A N 1
ATOM 1887 C CA . SER A 1 242 ? 17.060 -30.414 -13.140 1.00 31.89 242 SER A CA 1
ATOM 1888 C C . SER A 1 242 ? 16.633 -31.330 -11.985 1.00 31.89 242 SER A C 1
ATOM 1890 O O . SER A 1 242 ? 17.230 -32.387 -11.784 1.00 31.89 242 SER A O 1
ATOM 1892 N N . SER A 1 243 ? 15.565 -30.975 -11.272 1.00 28.89 243 SER A N 1
ATOM 1893 C CA . SER A 1 243 ? 14.635 -31.955 -10.700 1.00 28.89 243 SER A CA 1
ATOM 1894 C C . SER A 1 243 ? 13.269 -31.307 -10.480 1.00 28.89 243 SER A C 1
ATOM 1896 O O . SER A 1 243 ? 13.162 -30.150 -10.082 1.00 28.89 243 SER A O 1
ATOM 1898 N N . GLU A 1 244 ? 12.242 -32.059 -10.853 1.00 34.66 244 GLU A N 1
ATOM 1899 C CA . GLU A 1 244 ? 10.842 -31.673 -10.952 1.00 34.66 244 GLU A CA 1
ATOM 1900 C C . GLU A 1 244 ? 10.264 -31.217 -9.607 1.00 34.66 244 GLU A C 1
ATOM 1902 O O . GLU A 1 244 ? 10.311 -31.928 -8.605 1.00 34.66 244 GLU A O 1
ATOM 1907 N N . GLY A 1 245 ? 9.650 -30.037 -9.614 1.00 25.11 245 GLY A N 1
ATOM 1908 C CA . GLY A 1 245 ? 8.850 -29.519 -8.513 1.00 25.11 245 GLY A CA 1
ATOM 1909 C C . GLY A 1 245 ? 7.773 -28.603 -9.070 1.00 25.11 245 GLY A C 1
ATOM 1910 O O . GLY A 1 245 ? 7.976 -27.399 -9.202 1.00 25.11 245 GLY A O 1
ATOM 1911 N N . ASN A 1 246 ? 6.634 -29.191 -9.435 1.00 26.55 246 ASN A N 1
ATOM 1912 C CA . ASN A 1 246 ? 5.445 -28.474 -9.880 1.00 26.55 246 ASN A CA 1
ATOM 1913 C C . ASN A 1 246 ? 4.954 -27.561 -8.742 1.00 26.55 246 ASN A C 1
ATOM 1915 O O . ASN A 1 246 ? 4.397 -28.035 -7.752 1.00 26.55 246 ASN A O 1
ATOM 1919 N N . THR A 1 247 ? 5.221 -26.260 -8.853 1.00 28.30 247 THR A N 1
ATOM 1920 C CA . THR A 1 247 ? 4.766 -25.238 -7.906 1.00 28.30 247 THR A CA 1
ATOM 1921 C C . THR A 1 247 ? 3.910 -24.227 -8.658 1.00 28.30 247 THR A C 1
ATOM 1923 O O . THR A 1 247 ? 4.362 -23.563 -9.584 1.00 28.30 247 THR A O 1
ATOM 1926 N N . ASP A 1 248 ? 2.635 -24.167 -8.279 1.00 26.41 248 ASP A N 1
ATOM 1927 C CA . ASP A 1 248 ? 1.612 -23.292 -8.854 1.00 26.41 248 ASP A CA 1
ATOM 1928 C C . ASP A 1 248 ? 1.868 -21.841 -8.382 1.00 26.41 248 ASP A C 1
ATOM 1930 O O . ASP A 1 248 ? 1.639 -21.497 -7.218 1.00 26.41 248 ASP A O 1
ATOM 1934 N N . PHE A 1 249 ? 2.429 -20.989 -9.250 1.00 29.84 249 PHE A N 1
ATOM 1935 C CA . PHE A 1 249 ? 2.800 -19.603 -8.926 1.00 29.84 249 PHE A CA 1
ATOM 1936 C C . PHE A 1 249 ? 1.670 -18.619 -9.279 1.00 29.84 249 PHE A C 1
ATOM 1938 O O . PHE A 1 249 ? 1.504 -18.217 -10.427 1.00 29.84 249 PHE A O 1
ATOM 1945 N N . ARG A 1 250 ? 0.932 -18.146 -8.265 1.00 31.41 250 ARG A N 1
ATOM 1946 C CA . ARG A 1 250 ? -0.081 -17.072 -8.374 1.00 31.41 250 ARG A CA 1
ATOM 1947 C C . ARG A 1 250 ? 0.420 -15.830 -7.650 1.00 31.41 250 ARG A C 1
ATOM 1949 O O . ARG A 1 250 ? 0.443 -15.856 -6.418 1.00 31.41 250 ARG A O 1
ATOM 1956 N N . ARG A 1 251 ? 0.907 -14.789 -8.347 1.00 40.91 251 ARG A N 1
ATOM 1957 C CA . ARG A 1 251 ? 1.505 -13.613 -7.659 1.00 40.91 251 ARG A CA 1
ATOM 1958 C C . ARG A 1 251 ? 1.017 -12.271 -8.126 1.00 40.91 251 ARG A C 1
ATOM 1960 O O . ARG A 1 251 ? -0.158 -12.265 -8.413 1.00 40.91 251 ARG A O 1
ATOM 1967 N N . GLY A 1 252 ? 1.814 -11.199 -8.171 1.00 32.72 252 GLY A N 1
ATOM 1968 C CA . GLY A 1 252 ? 1.458 -9.836 -8.600 1.00 32.72 252 GLY A CA 1
ATOM 1969 C C . GLY A 1 252 ? 2.468 -8.850 -8.056 1.00 32.72 252 GLY A C 1
ATOM 1970 O O . GLY A 1 252 ? 2.901 -8.957 -6.919 1.00 32.72 252 GLY A O 1
ATOM 1971 N N . PHE A 1 253 ? 2.934 -7.922 -8.874 1.00 42.41 253 PHE A N 1
ATOM 1972 C CA . PHE A 1 253 ? 3.993 -6.988 -8.518 1.00 42.41 253 PHE A CA 1
ATOM 1973 C C . PHE A 1 253 ? 3.774 -5.657 -9.270 1.00 42.41 253 PHE A C 1
ATOM 1975 O O . PHE A 1 253 ? 3.095 -5.534 -10.287 1.00 42.41 253 PHE A O 1
ATOM 1982 N N . ARG A 1 254 ? 4.300 -4.590 -8.708 1.00 41.97 254 ARG A N 1
ATOM 1983 C CA . ARG A 1 254 ? 4.310 -3.221 -9.190 1.00 41.97 254 ARG A CA 1
ATOM 1984 C C . ARG A 1 254 ? 5.601 -2.628 -8.639 1.00 41.97 254 ARG A C 1
ATOM 1986 O O . ARG A 1 254 ? 6.029 -2.991 -7.553 1.00 41.97 254 ARG A O 1
ATOM 1993 N N . ILE A 1 255 ? 6.291 -1.792 -9.388 1.00 46.09 255 ILE A N 1
ATOM 1994 C CA . ILE A 1 255 ? 7.516 -1.120 -8.945 1.00 46.09 255 ILE A CA 1
ATOM 1995 C C . ILE A 1 255 ? 7.473 0.306 -9.504 1.00 46.09 255 ILE A C 1
ATOM 1997 O O . ILE A 1 255 ? 7.970 0.561 -10.579 1.00 46.09 255 ILE A O 1
ATOM 2001 N N . SER A 1 256 ? 6.804 1.260 -8.865 1.00 41.66 256 SER A N 1
ATOM 2002 C CA . SER A 1 256 ? 6.638 2.603 -9.451 1.00 41.66 256 SER A CA 1
ATOM 2003 C C . SER A 1 256 ? 7.796 3.535 -9.075 1.00 41.66 256 SER A C 1
ATOM 2005 O O . SER A 1 256 ? 7.893 3.954 -7.935 1.00 41.66 256 SER A O 1
ATOM 2007 N N . MET A 1 257 ? 8.674 3.898 -10.006 1.00 33.78 257 MET A N 1
ATOM 2008 C CA . MET A 1 257 ? 9.708 4.918 -9.765 1.00 33.78 257 MET A CA 1
ATOM 2009 C C . MET A 1 257 ? 9.157 6.338 -9.885 1.00 33.78 257 MET A C 1
ATOM 2011 O O . MET A 1 257 ? 8.354 6.608 -10.776 1.00 33.78 257 MET A O 1
ATOM 2015 N N . HIS A 1 258 ? 9.613 7.245 -9.017 1.00 35.56 258 HIS A N 1
ATOM 2016 C CA . HIS A 1 258 ? 9.201 8.647 -9.038 1.00 35.56 258 HIS A CA 1
ATOM 2017 C C . HIS A 1 258 ? 10.395 9.555 -9.382 1.00 35.56 258 HIS A C 1
ATOM 2019 O O . HIS A 1 258 ? 11.448 9.440 -8.749 1.00 35.56 258 HIS A O 1
ATOM 2025 N N . PRO A 1 259 ? 10.268 10.489 -10.343 1.00 31.16 259 PRO A N 1
ATOM 2026 C CA . PRO A 1 259 ? 11.324 11.457 -10.619 1.00 31.16 259 PRO A CA 1
ATOM 2027 C C . PRO A 1 259 ? 11.428 12.476 -9.476 1.00 31.16 259 PRO A C 1
ATOM 2029 O O . PRO A 1 259 ? 10.420 12.852 -8.868 1.00 31.16 259 PRO A O 1
ATOM 2032 N N . ASN A 1 260 ? 12.643 12.970 -9.215 1.00 32.97 260 ASN A N 1
ATOM 2033 C CA . ASN A 1 260 ? 12.860 14.093 -8.301 1.00 32.97 260 ASN A CA 1
ATOM 2034 C C . ASN A 1 260 ? 12.101 15.338 -8.789 1.00 32.97 260 ASN A C 1
ATOM 2036 O O . ASN A 1 260 ? 12.237 15.750 -9.943 1.00 32.97 260 ASN A O 1
ATOM 2040 N N . PHE A 1 261 ? 11.336 15.951 -7.882 1.00 27.14 261 PHE A N 1
ATOM 2041 C CA . PHE A 1 261 ? 10.675 17.237 -8.088 1.00 27.14 261 PHE A CA 1
ATOM 2042 C C . PHE A 1 261 ? 11.715 18.326 -8.397 1.00 27.14 261 PHE A C 1
ATOM 2044 O O . PHE A 1 261 ? 12.493 18.724 -7.530 1.00 27.14 261 PHE A O 1
ATOM 2051 N N . ALA A 1 262 ? 11.686 18.864 -9.617 1.00 21.80 262 ALA A N 1
ATOM 2052 C CA . ALA A 1 262 ? 12.111 20.241 -9.831 1.00 21.80 262 ALA A CA 1
ATOM 2053 C C . ALA A 1 262 ? 11.048 21.148 -9.196 1.00 21.80 262 ALA A C 1
ATOM 2055 O O . ALA A 1 262 ? 9.850 20.948 -9.397 1.00 21.80 262 ALA A O 1
ATOM 2056 N N . VAL A 1 263 ? 11.481 22.114 -8.389 1.00 24.38 263 VAL A N 1
ATOM 2057 C CA . VAL A 1 263 ? 10.609 23.082 -7.718 1.00 24.38 263 VAL A CA 1
ATOM 2058 C C . VAL A 1 263 ? 9.809 23.866 -8.765 1.00 24.38 263 VAL A C 1
ATOM 2060 O O . VAL A 1 263 ? 10.300 24.841 -9.321 1.00 24.38 263 VAL A O 1
ATOM 2063 N N . CYS A 1 264 ? 8.559 23.469 -9.002 1.00 20.27 264 CYS A N 1
ATOM 2064 C CA . CYS A 1 264 ? 7.539 24.306 -9.623 1.00 20.27 264 CYS A CA 1
ATOM 2065 C C . CYS A 1 264 ? 6.257 24.216 -8.794 1.00 20.27 264 CYS A C 1
ATOM 2067 O O . CYS A 1 264 ? 5.677 23.152 -8.593 1.00 20.27 264 CYS A O 1
ATOM 2069 N N . TRP A 1 265 ? 5.860 25.371 -8.264 1.00 29.91 265 TRP A N 1
ATOM 2070 C CA . TRP A 1 265 ? 4.630 25.579 -7.517 1.00 29.91 265 TRP A CA 1
ATOM 2071 C C . TRP A 1 265 ? 3.387 25.344 -8.389 1.00 29.91 265 TRP A C 1
ATOM 2073 O O . TRP A 1 265 ? 3.350 25.725 -9.556 1.00 29.91 265 TRP A O 1
ATOM 2083 N N . SER A 1 266 ? 2.335 24.848 -7.733 1.00 25.59 266 SER A N 1
ATOM 2084 C CA . SER A 1 266 ? 0.948 24.671 -8.192 1.00 25.59 266 SER A CA 1
ATOM 2085 C C . SER A 1 266 ? 0.655 23.451 -9.079 1.00 25.59 266 SER A C 1
ATOM 2087 O O . SER A 1 266 ? 1.190 23.289 -10.167 1.00 25.59 266 SER A O 1
ATOM 2089 N N . GLY A 1 267 ? -0.281 22.617 -8.613 1.00 23.73 267 GLY A N 1
ATOM 2090 C CA . GLY A 1 267 ? -0.874 21.523 -9.386 1.00 23.73 267 GLY A CA 1
ATOM 2091 C C . GLY A 1 267 ? -0.724 20.170 -8.696 1.00 23.73 267 GLY A C 1
ATOM 2092 O O . GLY A 1 267 ? 0.338 19.836 -8.199 1.00 23.73 267 GLY A O 1
ATOM 2093 N N . ARG A 1 268 ? -1.827 19.424 -8.611 1.00 23.77 268 ARG A N 1
ATOM 2094 C CA . ARG A 1 268 ? -1.989 18.149 -7.888 1.00 23.77 268 ARG A CA 1
ATOM 2095 C C . ARG A 1 268 ? -0.841 17.151 -8.145 1.00 23.77 268 ARG A C 1
ATOM 2097 O O . ARG A 1 268 ? -0.393 17.067 -9.285 1.00 23.77 268 ARG A O 1
ATOM 2104 N N . PRO A 1 269 ? -0.445 16.327 -7.156 1.00 30.44 269 PRO A N 1
ATOM 2105 C CA . PRO A 1 269 ? 0.501 15.245 -7.398 1.00 30.44 269 PRO A CA 1
ATOM 2106 C C . PRO A 1 269 ? -0.157 14.202 -8.312 1.00 30.44 269 PRO A C 1
ATOM 2108 O O . PRO A 1 269 ? -1.066 13.478 -7.902 1.00 30.44 269 PRO A O 1
ATOM 2111 N N . GLY A 1 270 ? 0.265 14.166 -9.575 1.00 32.84 270 GLY A N 1
ATOM 2112 C CA . GLY A 1 270 ? 0.059 13.008 -10.435 1.00 32.84 270 GLY A CA 1
ATOM 2113 C C . GLY A 1 270 ? 0.991 11.898 -9.961 1.00 32.84 270 GLY A C 1
ATOM 2114 O O . GLY A 1 270 ? 2.175 12.140 -9.755 1.00 32.84 270 GLY A O 1
ATOM 2115 N N . THR A 1 271 ? 0.457 10.702 -9.740 1.00 37.28 271 THR A N 1
ATOM 2116 C CA . THR A 1 271 ? 1.278 9.506 -9.524 1.00 37.28 271 THR A CA 1
ATOM 2117 C C . THR A 1 271 ? 1.877 9.107 -10.871 1.00 37.28 271 THR A C 1
ATOM 2119 O O . THR A 1 271 ? 1.145 8.991 -11.852 1.00 37.28 271 THR A O 1
ATOM 2122 N N . LEU A 1 272 ? 3.202 8.971 -10.933 1.00 42.19 272 LEU A N 1
ATOM 2123 C CA . LEU A 1 272 ? 3.927 8.496 -12.113 1.00 42.19 272 LEU A CA 1
ATOM 2124 C C . LEU A 1 272 ? 4.374 7.051 -11.861 1.00 42.19 272 LEU A C 1
ATOM 2126 O O . LEU A 1 272 ? 4.865 6.726 -10.779 1.00 42.19 272 LEU A O 1
ATOM 2130 N N . ASP A 1 273 ? 4.144 6.182 -12.843 1.00 48.97 273 ASP A N 1
ATOM 2131 C CA . ASP A 1 273 ? 4.274 4.730 -12.713 1.00 48.97 273 ASP A CA 1
ATOM 2132 C C . ASP A 1 273 ? 5.542 4.235 -13.415 1.00 48.97 273 ASP A C 1
ATOM 2134 O O . ASP A 1 273 ? 5.523 4.044 -14.622 1.00 48.97 273 ASP A O 1
ATOM 2138 N N . GLY A 1 274 ? 6.633 4.020 -12.667 1.00 55.59 274 GLY A N 1
ATOM 2139 C CA . GLY A 1 274 ? 7.934 3.633 -13.238 1.00 55.59 274 GLY A CA 1
ATOM 2140 C C . GLY A 1 274 ? 8.116 2.176 -13.705 1.00 55.59 274 GLY A C 1
ATOM 2141 O O . GLY A 1 274 ? 8.909 1.928 -14.591 1.00 55.59 274 GLY A O 1
ATOM 2142 N N . LEU A 1 275 ? 7.425 1.188 -13.146 1.00 61.03 275 LEU A N 1
ATOM 2143 C CA . LEU A 1 275 ? 7.483 -0.237 -13.521 1.00 61.03 275 LEU A CA 1
ATOM 2144 C C . LEU A 1 275 ? 6.300 -0.954 -12.855 1.00 61.03 275 LEU A C 1
ATOM 2146 O O . LEU A 1 275 ? 5.816 -0.594 -11.779 1.00 61.03 275 LEU A O 1
ATOM 2150 N N . ARG A 1 276 ? 5.769 -1.981 -13.500 1.00 63.84 276 ARG A N 1
ATOM 2151 C CA . ARG A 1 276 ? 4.598 -2.721 -13.057 1.00 63.84 276 ARG A CA 1
ATOM 2152 C C . ARG A 1 276 ? 4.681 -4.184 -13.466 1.00 63.84 276 ARG A C 1
ATOM 2154 O O . ARG A 1 276 ? 4.308 -4.533 -14.573 1.00 63.84 276 ARG A O 1
ATOM 2161 N N . ILE A 1 277 ? 5.119 -5.067 -12.572 1.00 64.00 277 ILE A N 1
ATOM 2162 C CA . ILE A 1 277 ? 5.175 -6.516 -12.843 1.00 64.00 277 ILE A CA 1
ATOM 2163 C C . ILE A 1 277 ? 3.871 -7.204 -12.409 1.00 64.00 277 ILE A C 1
ATOM 2165 O O . ILE A 1 277 ? 3.798 -7.920 -11.422 1.00 64.00 277 ILE A O 1
ATOM 2169 N N . SER A 1 278 ? 2.774 -6.950 -13.106 1.00 56.59 278 SER A N 1
ATOM 2170 C CA . SER A 1 278 ? 1.516 -7.651 -12.842 1.00 56.59 278 SER A CA 1
ATOM 2171 C C . SER A 1 278 ? 1.594 -9.158 -13.124 1.00 56.59 278 SER A C 1
ATOM 2173 O O . SER A 1 278 ? 2.456 -9.678 -13.823 1.00 56.59 278 SER A O 1
ATOM 2175 N N . THR A 1 279 ? 0.649 -9.887 -12.578 1.00 53.00 279 THR A N 1
ATOM 2176 C CA . THR A 1 279 ? 0.511 -11.342 -12.694 1.00 53.00 279 THR A CA 1
ATOM 2177 C C . THR A 1 279 ? -0.899 -11.706 -13.110 1.00 53.00 279 THR A C 1
ATOM 2179 O O . THR A 1 279 ? -1.793 -10.852 -13.096 1.00 53.00 279 THR A O 1
ATOM 2182 N N . PRO A 1 280 ? -1.117 -12.991 -13.408 1.00 44.66 280 PRO A N 1
ATOM 2183 C CA . PRO A 1 280 ? -2.443 -13.543 -13.574 1.00 44.66 280 PRO A CA 1
ATOM 2184 C C . PRO A 1 280 ? -3.469 -13.135 -12.529 1.00 44.66 280 PRO A C 1
ATOM 2186 O O . PRO A 1 280 ? -3.375 -13.495 -11.356 1.00 44.66 280 PRO A O 1
ATOM 2189 N N . ILE A 1 281 ? -4.556 -12.552 -13.022 1.00 51.00 281 ILE A N 1
ATOM 2190 C CA . ILE A 1 281 ? -5.886 -12.818 -12.486 1.00 51.00 281 ILE A CA 1
ATOM 2191 C C . ILE A 1 281 ? -6.342 -14.111 -13.178 1.00 51.00 281 ILE A C 1
ATOM 2193 O O . ILE A 1 281 ? -6.746 -14.032 -14.327 1.00 51.00 281 ILE A O 1
ATOM 2197 N N . GLN A 1 282 ? -6.212 -15.268 -12.509 1.00 48.66 282 GLN A N 1
ATOM 2198 C CA . GLN A 1 282 ? -6.544 -16.628 -13.002 1.00 48.66 282 GLN A CA 1
ATOM 2199 C C . GLN A 1 282 ? -5.934 -17.010 -14.379 1.00 48.66 282 GLN A C 1
ATOM 2201 O O . GLN A 1 282 ? -6.312 -16.483 -15.416 1.00 48.66 282 GLN A O 1
ATOM 2206 N N . ASP A 1 283 ? -5.002 -17.971 -14.388 1.00 60.00 283 ASP A N 1
ATOM 2207 C CA . ASP A 1 283 ? -4.448 -18.658 -15.580 1.00 60.00 283 ASP A CA 1
ATOM 2208 C C . ASP A 1 283 ? -3.717 -17.815 -16.647 1.00 60.00 283 ASP A C 1
ATOM 2210 O O . ASP A 1 283 ? -3.263 -18.348 -17.657 1.00 60.00 283 ASP A O 1
ATOM 2214 N N . MET A 1 284 ? -3.538 -16.512 -16.440 1.00 56.84 284 MET A N 1
ATOM 2215 C CA . MET A 1 284 ? -2.721 -15.680 -17.329 1.00 56.84 284 MET A CA 1
ATOM 2216 C C . MET A 1 284 ? -1.204 -15.747 -17.035 1.00 56.84 284 MET A C 1
ATOM 2218 O O . MET A 1 284 ? -0.775 -15.922 -15.903 1.00 56.84 284 MET A O 1
ATOM 2222 N N . PRO A 1 285 ? -0.337 -15.577 -18.032 1.00 73.25 285 PRO A N 1
ATOM 2223 C CA . PRO A 1 285 ? 1.106 -15.483 -17.797 1.00 73.25 285 PRO A CA 1
ATOM 2224 C C . PRO A 1 285 ? 1.557 -14.159 -17.121 1.00 73.25 285 PRO A C 1
ATOM 2226 O O . PRO A 1 285 ? 0.852 -13.151 -17.169 1.00 73.25 285 PRO A O 1
ATOM 2229 N N . MET A 1 286 ? 2.730 -14.133 -16.464 1.00 77.88 286 MET A N 1
ATOM 2230 C CA . MET A 1 286 ? 3.262 -12.935 -15.775 1.00 77.88 286 MET A CA 1
ATOM 2231 C C . MET A 1 286 ? 3.559 -11.788 -16.760 1.00 77.88 286 MET A C 1
ATOM 2233 O O . MET A 1 286 ? 4.162 -12.011 -17.813 1.00 77.88 286 MET A O 1
ATOM 2237 N N . ARG A 1 287 ? 3.173 -10.555 -16.401 1.00 83.00 287 ARG A N 1
ATOM 2238 C CA . ARG A 1 287 ? 3.278 -9.354 -17.242 1.00 83.00 287 ARG A CA 1
ATOM 2239 C C . ARG A 1 287 ? 4.070 -8.236 -16.570 1.00 83.00 287 ARG A C 1
ATOM 2241 O O . ARG A 1 287 ? 3.608 -7.670 -15.587 1.00 83.00 287 ARG A O 1
ATOM 2248 N N . ALA A 1 288 ? 5.199 -7.852 -17.150 1.00 83.12 288 ALA A N 1
ATOM 2249 C CA . ALA A 1 288 ? 5.967 -6.668 -16.784 1.00 83.12 288 ALA A CA 1
ATOM 2250 C C . ALA A 1 288 ? 5.620 -5.488 -17.698 1.00 83.12 288 ALA A C 1
ATOM 2252 O O . ALA A 1 288 ? 5.728 -5.603 -18.908 1.00 83.12 288 ALA A O 1
ATOM 2253 N N . GLU A 1 289 ? 5.225 -4.350 -17.136 1.00 83.31 289 GLU A N 1
ATOM 2254 C CA . GLU A 1 289 ? 5.095 -3.069 -17.834 1.00 83.31 289 GLU A CA 1
ATOM 2255 C C . GLU A 1 289 ? 6.178 -2.131 -17.296 1.00 83.31 289 GLU A C 1
ATOM 2257 O O . GLU A 1 289 ? 6.179 -1.833 -16.111 1.00 83.31 289 GLU A O 1
ATOM 2262 N N . ILE A 1 290 ? 7.132 -1.703 -18.109 1.00 81.69 290 ILE A N 1
ATOM 2263 C CA . ILE A 1 290 ? 8.293 -0.922 -17.675 1.00 81.69 290 ILE A CA 1
ATOM 2264 C C . ILE A 1 290 ? 8.166 0.474 -18.267 1.00 81.69 290 ILE A C 1
ATOM 2266 O O . ILE A 1 290 ? 8.143 0.601 -19.491 1.00 81.69 290 ILE A O 1
ATOM 2270 N N . ASP A 1 291 ? 8.117 1.499 -17.415 1.00 79.44 291 ASP A N 1
ATOM 2271 C CA . ASP A 1 291 ? 8.238 2.877 -17.874 1.00 79.44 291 ASP A CA 1
ATOM 2272 C C . ASP A 1 291 ? 9.711 3.274 -17.918 1.00 79.44 291 ASP A C 1
ATOM 2274 O O . ASP A 1 291 ? 10.374 3.523 -16.906 1.00 79.44 291 ASP A O 1
ATOM 2278 N N . THR A 1 292 ? 10.246 3.317 -19.124 1.00 69.81 292 THR A N 1
ATOM 2279 C CA . THR A 1 292 ? 11.662 3.547 -19.375 1.00 69.81 292 THR A CA 1
ATOM 2280 C C . THR A 1 292 ? 12.064 5.001 -19.241 1.00 69.81 292 THR A C 1
ATOM 2282 O O . THR A 1 292 ? 13.239 5.306 -19.374 1.00 69.81 292 THR A O 1
ATOM 2285 N N . ALA A 1 293 ? 11.137 5.906 -18.943 1.00 65.88 293 ALA A N 1
ATOM 2286 C CA . ALA A 1 293 ? 11.472 7.265 -18.546 1.00 65.88 293 ALA A CA 1
ATOM 2287 C C . ALA A 1 293 ? 12.289 7.331 -17.237 1.00 65.88 293 ALA A C 1
ATOM 2289 O O . ALA A 1 293 ? 12.922 8.351 -16.962 1.00 65.88 293 ALA A O 1
ATOM 2290 N N . PHE A 1 294 ? 12.260 6.277 -16.408 1.00 59.56 294 PHE A N 1
ATOM 2291 C CA . PHE A 1 294 ? 12.648 6.378 -14.994 1.00 59.56 294 PHE A CA 1
ATOM 2292 C C . PHE A 1 294 ? 13.819 5.499 -14.532 1.00 59.56 294 PHE A C 1
ATOM 2294 O O . PHE A 1 294 ? 14.232 5.605 -13.380 1.00 59.56 294 PHE A O 1
ATOM 2301 N N . PHE A 1 295 ? 14.389 4.653 -15.388 1.00 60.12 295 PHE A N 1
ATOM 2302 C CA . PHE A 1 295 ? 15.460 3.721 -15.006 1.00 60.12 295 PHE A CA 1
ATOM 2303 C C . PHE A 1 295 ? 16.863 4.212 -15.366 1.00 60.12 295 PHE A C 1
ATOM 2305 O O . PHE A 1 295 ? 17.358 3.798 -16.395 1.00 60.12 295 PHE A O 1
ATOM 2312 N N . ALA A 1 296 ? 17.608 4.979 -14.563 1.00 52.56 296 ALA A N 1
ATOM 2313 C CA . ALA A 1 296 ? 18.960 5.369 -15.039 1.00 52.56 296 ALA A CA 1
ATOM 2314 C C . ALA A 1 296 ? 20.012 4.233 -15.177 1.00 52.56 296 ALA A C 1
ATOM 2316 O O . ALA A 1 296 ? 21.168 4.531 -15.464 1.00 52.56 296 ALA A O 1
ATOM 2317 N N . SER A 1 297 ? 19.657 2.957 -14.978 1.00 65.88 297 SER A N 1
ATOM 2318 C CA . SER A 1 297 ? 20.530 1.816 -15.285 1.00 65.88 297 SER A CA 1
ATOM 2319 C C . SER A 1 297 ? 19.739 0.684 -15.946 1.00 65.88 297 SER A C 1
ATOM 2321 O O . SER A 1 297 ? 18.753 0.186 -15.394 1.00 65.88 297 SER A O 1
ATOM 2323 N N . SER A 1 298 ? 20.213 0.264 -17.121 1.00 68.88 298 SER A N 1
ATOM 2324 C CA . SER A 1 298 ? 19.770 -0.934 -17.840 1.00 68.88 298 SER A CA 1
ATOM 2325 C C . SER A 1 298 ? 19.974 -2.213 -17.026 1.00 68.88 298 SER A C 1
ATOM 2327 O O . SER A 1 298 ? 19.183 -3.144 -17.154 1.00 68.88 298 SER A O 1
ATOM 2329 N N . ASP A 1 299 ? 20.980 -2.241 -16.148 1.00 71.56 299 ASP A N 1
ATOM 2330 C CA . ASP A 1 299 ? 21.387 -3.436 -15.401 1.00 71.56 299 ASP A CA 1
ATOM 2331 C C . ASP A 1 299 ? 20.326 -3.863 -14.385 1.00 71.56 299 ASP A C 1
ATOM 2333 O O . ASP A 1 299 ? 20.059 -5.049 -14.221 1.00 71.56 299 ASP A O 1
ATOM 2337 N N . LEU A 1 300 ? 19.643 -2.905 -13.749 1.00 71.06 300 LEU A N 1
ATOM 2338 C CA . LEU A 1 300 ? 18.566 -3.217 -12.809 1.00 71.06 300 LEU A CA 1
ATOM 2339 C C . LEU A 1 300 ? 17.357 -3.832 -13.514 1.00 71.06 300 LEU A C 1
ATOM 2341 O O . LEU A 1 300 ? 16.778 -4.808 -13.035 1.00 71.06 300 LEU A O 1
ATOM 2345 N N . VAL A 1 301 ? 16.955 -3.243 -14.643 1.00 76.12 301 VAL A N 1
ATOM 2346 C CA . VAL A 1 301 ? 15.863 -3.792 -15.454 1.00 76.12 301 VAL A CA 1
ATOM 2347 C C . VAL A 1 301 ? 16.230 -5.202 -15.887 1.00 76.12 301 VAL A C 1
ATOM 2349 O O . VAL A 1 301 ? 15.433 -6.121 -15.747 1.00 76.12 301 VAL A O 1
ATOM 2352 N N . PHE A 1 302 ? 17.463 -5.376 -16.341 1.00 77.12 302 PHE A N 1
ATOM 2353 C CA . PHE A 1 302 ? 18.009 -6.649 -16.757 1.00 77.12 302 PHE A CA 1
ATOM 2354 C C . PHE A 1 302 ? 17.991 -7.702 -15.630 1.00 77.12 302 PHE A C 1
ATOM 2356 O O . PHE A 1 302 ? 17.501 -8.813 -15.841 1.00 77.12 302 PHE A O 1
ATOM 2363 N N . GLU A 1 303 ? 18.458 -7.371 -14.422 1.00 76.31 303 GLU A N 1
ATOM 2364 C CA . GLU A 1 303 ? 18.452 -8.299 -13.284 1.00 76.31 303 GLU A CA 1
ATOM 2365 C C . GLU A 1 303 ? 17.026 -8.665 -12.860 1.00 76.31 303 GLU A C 1
ATOM 2367 O O . GLU A 1 303 ? 16.759 -9.819 -12.511 1.00 76.31 303 GLU A O 1
ATOM 2372 N N . LEU A 1 304 ? 16.089 -7.714 -12.932 1.00 74.50 304 LEU A N 1
ATOM 2373 C CA . LEU A 1 304 ? 14.670 -7.975 -12.696 1.00 74.50 304 LEU A CA 1
ATOM 2374 C C . LEU A 1 304 ? 14.111 -8.934 -13.747 1.00 74.50 304 LEU A C 1
ATOM 2376 O O . LEU A 1 304 ? 13.493 -9.930 -13.385 1.00 74.50 304 LEU A O 1
ATOM 2380 N N . LEU A 1 305 ? 14.365 -8.679 -15.031 1.00 80.06 305 LEU A N 1
ATOM 2381 C CA . LEU A 1 305 ? 13.917 -9.547 -16.118 1.00 80.06 305 LEU A CA 1
ATOM 2382 C C . LEU A 1 305 ? 14.484 -10.971 -15.977 1.00 80.06 305 LEU A C 1
ATOM 2384 O O . LEU A 1 305 ? 13.743 -11.939 -16.108 1.00 80.06 305 LEU A O 1
ATOM 2388 N N . CYS A 1 306 ? 15.757 -11.115 -15.603 1.00 78.75 306 CYS A N 1
ATOM 2389 C CA . CYS A 1 306 ? 16.371 -12.420 -15.327 1.00 78.75 306 CYS A CA 1
ATOM 2390 C C . CYS A 1 306 ? 15.773 -13.142 -14.109 1.00 78.75 306 CYS A C 1
ATOM 2392 O O . CYS A 1 306 ? 15.800 -14.369 -14.040 1.00 78.75 306 CYS A O 1
ATOM 2394 N N . SER A 1 307 ? 15.271 -12.398 -13.121 1.00 75.31 307 SER A N 1
ATOM 2395 C CA . SER A 1 307 ? 14.820 -12.967 -11.845 1.00 75.31 307 SER A CA 1
ATOM 2396 C C . SER A 1 307 ? 13.392 -13.516 -11.889 1.00 75.31 307 SER A C 1
ATOM 2398 O O . SER A 1 307 ? 12.976 -14.192 -10.945 1.00 75.31 307 SER A O 1
ATOM 2400 N N . PHE A 1 308 ? 12.628 -13.237 -12.951 1.00 77.06 308 PHE A N 1
ATOM 2401 C CA . PHE A 1 308 ? 11.217 -13.605 -13.041 1.00 77.06 308 PHE A CA 1
ATOM 2402 C C . PHE A 1 308 ? 10.867 -14.306 -14.360 1.00 77.06 308 PHE A C 1
ATOM 2404 O O . PHE A 1 308 ? 11.359 -13.919 -15.418 1.00 77.06 308 PHE A O 1
ATOM 2411 N N . PRO A 1 309 ? 9.950 -15.292 -14.338 1.00 81.12 309 PRO A N 1
ATOM 2412 C CA . PRO A 1 309 ? 9.425 -15.914 -15.549 1.00 81.12 309 PRO A CA 1
ATOM 2413 C C . PRO A 1 309 ? 8.418 -14.970 -16.224 1.00 81.12 309 PRO A C 1
ATOM 2415 O O . PRO A 1 309 ? 7.207 -15.140 -16.098 1.00 81.12 309 PRO A O 1
ATOM 2418 N N . ILE A 1 310 ? 8.911 -13.922 -16.881 1.00 83.81 310 ILE A N 1
ATOM 2419 C CA . ILE A 1 310 ? 8.081 -12.912 -17.547 1.00 83.81 310 ILE A CA 1
ATOM 2420 C C . ILE A 1 310 ? 7.671 -13.419 -18.923 1.00 83.81 310 ILE A C 1
ATOM 2422 O O . ILE A 1 310 ? 8.512 -13.819 -19.722 1.00 83.81 310 ILE A O 1
ATOM 2426 N N . PHE A 1 311 ? 6.372 -13.354 -19.204 1.00 86.19 311 PHE A N 1
ATOM 2427 C CA . PHE A 1 311 ? 5.791 -13.799 -20.467 1.00 86.19 311 PHE A CA 1
ATOM 2428 C C . PHE A 1 311 ? 5.315 -12.640 -21.335 1.00 86.19 311 PHE A C 1
ATOM 2430 O O . PHE A 1 311 ? 5.402 -12.732 -22.556 1.00 86.19 311 PHE A O 1
ATOM 2437 N N . TYR A 1 312 ? 4.845 -11.559 -20.708 1.00 87.62 312 TYR A N 1
ATOM 2438 C CA . TYR A 1 312 ? 4.476 -10.313 -21.374 1.00 87.62 312 TYR A CA 1
ATOM 2439 C C . TYR A 1 312 ? 5.387 -9.191 -20.899 1.00 87.62 312 TYR A C 1
ATOM 2441 O O . TYR A 1 312 ? 5.432 -8.905 -19.704 1.00 87.62 312 TYR A O 1
ATOM 2449 N N . LEU A 1 313 ? 6.066 -8.525 -21.823 1.00 89.00 313 LEU A N 1
ATOM 2450 C CA . LEU A 1 313 ? 6.878 -7.348 -21.544 1.00 89.00 313 LEU A CA 1
ATOM 2451 C C . LEU A 1 313 ? 6.325 -6.148 -22.309 1.00 89.00 313 LEU A C 1
ATOM 2453 O O . LEU A 1 313 ? 6.361 -6.123 -23.531 1.00 89.00 313 LEU A O 1
ATOM 2457 N N . HIS A 1 314 ? 5.831 -5.137 -21.608 1.00 89.31 314 HIS A N 1
ATOM 2458 C CA . HIS A 1 314 ? 5.396 -3.874 -22.192 1.00 89.31 314 HIS A CA 1
ATOM 2459 C C . HIS A 1 314 ? 6.380 -2.774 -21.807 1.00 89.31 314 HIS A C 1
ATOM 2461 O O . HIS A 1 314 ? 6.363 -2.298 -20.681 1.00 89.31 314 HIS A O 1
ATOM 2467 N N . LEU A 1 315 ? 7.240 -2.365 -22.731 1.00 86.69 315 LEU A N 1
ATOM 2468 C CA . LEU A 1 315 ? 8.129 -1.223 -22.550 1.00 86.69 315 LEU A CA 1
ATOM 2469 C C . LEU A 1 315 ? 7.433 0.036 -23.069 1.00 86.69 315 LEU A C 1
ATOM 2471 O O . LEU A 1 315 ? 7.059 0.102 -24.242 1.00 86.69 315 LEU A O 1
ATOM 2475 N N . TYR A 1 316 ? 7.254 1.037 -22.214 1.00 84.81 316 TYR A N 1
ATOM 2476 C CA . TYR A 1 316 ? 6.675 2.323 -22.589 1.00 84.81 316 TYR A CA 1
ATOM 2477 C C . TYR A 1 316 ? 7.497 3.479 -22.027 1.00 84.81 316 TYR A C 1
ATOM 2479 O O . TYR A 1 316 ? 8.220 3.301 -21.061 1.00 84.81 316 TYR A O 1
ATOM 2487 N N . SER A 1 317 ? 7.392 4.661 -22.629 1.00 79.00 317 SER A N 1
ATOM 2488 C CA . SER A 1 317 ? 7.920 5.903 -22.050 1.00 79.00 317 SER A CA 1
ATOM 2489 C C . SER A 1 317 ? 6.747 6.829 -21.754 1.00 79.00 317 SER A C 1
ATOM 2491 O O . SER A 1 317 ? 5.946 7.126 -22.648 1.00 79.00 317 SER A O 1
ATOM 2493 N N . SER A 1 318 ? 6.577 7.250 -20.498 1.00 74.12 318 SER A N 1
ATOM 2494 C CA . SER A 1 318 ? 5.575 8.270 -20.176 1.00 74.12 318 SER A CA 1
ATOM 2495 C C . SER A 1 318 ? 5.963 9.629 -20.761 1.00 74.12 318 SER A C 1
ATOM 2497 O O . SER A 1 318 ? 7.130 10.001 -20.786 1.00 74.12 318 SER A O 1
ATOM 2499 N N . ARG A 1 319 ? 4.940 10.392 -21.185 1.00 63.62 319 ARG A N 1
ATOM 2500 C CA . ARG A 1 319 ? 4.990 11.634 -21.998 1.00 63.62 319 ARG A CA 1
ATOM 2501 C C . ARG A 1 319 ? 5.767 12.830 -21.410 1.00 63.62 319 ARG A C 1
ATOM 2503 O O . ARG A 1 319 ? 5.538 13.979 -21.797 1.00 63.62 319 ARG A O 1
ATOM 2510 N N . HIS A 1 320 ? 6.562 12.613 -20.375 1.00 65.81 320 HIS A N 1
ATOM 2511 C CA . HIS A 1 320 ? 7.188 13.659 -19.579 1.00 65.81 320 HIS A CA 1
ATOM 2512 C C . HIS A 1 320 ? 8.698 13.469 -19.409 1.00 65.81 320 HIS A C 1
ATOM 2514 O O . HIS A 1 320 ? 9.303 14.236 -18.656 1.00 65.81 320 HIS A O 1
ATOM 2520 N N . SER A 1 321 ? 9.318 12.509 -20.107 1.00 61.00 321 SER A N 1
ATOM 2521 C CA . SER A 1 321 ? 10.768 12.329 -20.061 1.00 61.00 321 SER A CA 1
ATOM 2522 C C . SER A 1 321 ? 11.445 12.724 -21.364 1.00 61.00 321 SER A C 1
ATOM 2524 O O . SER A 1 321 ? 11.148 12.219 -22.436 1.00 61.00 321 SER A O 1
ATOM 2526 N N . TYR A 1 322 ? 12.441 13.600 -21.254 1.00 63.91 322 TYR A N 1
ATOM 2527 C CA . TYR A 1 322 ? 13.336 13.936 -22.364 1.00 63.91 322 TYR A CA 1
ATOM 2528 C C . TYR A 1 322 ? 14.400 12.853 -22.614 1.00 63.91 322 TYR A C 1
ATOM 2530 O O . TYR A 1 322 ? 15.217 12.998 -23.519 1.00 63.91 322 TYR A O 1
ATOM 2538 N N . ILE A 1 323 ? 14.426 11.797 -21.794 1.00 62.84 323 ILE A N 1
ATOM 2539 C CA . ILE A 1 323 ? 15.401 10.708 -21.854 1.00 62.84 323 ILE A CA 1
ATOM 2540 C C . ILE A 1 323 ? 14.618 9.397 -21.841 1.00 62.84 323 ILE A C 1
ATOM 2542 O O . ILE A 1 323 ? 14.007 9.038 -20.833 1.00 62.84 323 ILE A O 1
ATOM 2546 N N . SER A 1 324 ? 14.627 8.694 -22.967 1.00 64.88 324 SER A N 1
ATOM 2547 C CA . SER A 1 324 ? 14.159 7.314 -23.034 1.00 64.88 324 SER A CA 1
ATOM 2548 C C . SER A 1 324 ? 15.334 6.392 -22.768 1.00 64.88 324 SER A C 1
ATOM 2550 O O . SER A 1 324 ? 16.384 6.541 -23.390 1.00 64.88 324 SER A O 1
ATOM 2552 N N . LEU A 1 325 ? 15.151 5.438 -21.859 1.00 66.38 325 LEU A N 1
ATOM 2553 C CA . LEU A 1 325 ? 16.105 4.349 -21.670 1.00 66.38 325 LEU A CA 1
ATOM 2554 C C . LEU A 1 325 ? 15.869 3.159 -22.591 1.00 66.38 325 LEU A C 1
ATOM 2556 O O . LEU A 1 325 ? 16.721 2.283 -22.622 1.00 66.38 325 LEU A O 1
ATOM 2560 N N . VAL A 1 326 ? 14.769 3.112 -23.357 1.00 71.69 326 VAL A N 1
ATOM 2561 C CA . VAL A 1 326 ? 14.716 2.201 -24.512 1.00 71.69 326 VAL A CA 1
ATOM 2562 C C . VAL A 1 326 ? 15.442 2.881 -25.657 1.00 71.69 326 VAL A C 1
ATOM 2564 O O . VAL A 1 326 ? 14.829 3.473 -26.544 1.00 71.69 326 VAL A O 1
ATOM 2567 N N . ASP A 1 327 ? 16.760 2.819 -25.606 1.00 81.12 327 ASP A N 1
ATOM 2568 C CA . ASP A 1 327 ? 17.607 3.080 -26.751 1.00 81.12 327 ASP A CA 1
ATOM 2569 C C . ASP A 1 327 ? 18.049 1.751 -27.383 1.00 81.12 327 ASP A C 1
ATOM 2571 O O . ASP A 1 327 ? 17.666 0.649 -26.966 1.00 81.12 327 ASP A O 1
ATOM 2575 N N . ASP A 1 328 ? 18.851 1.857 -28.434 1.00 83.75 328 ASP A N 1
ATOM 2576 C CA . ASP A 1 328 ? 19.432 0.706 -29.117 1.00 83.75 328 ASP A CA 1
ATOM 2577 C C . ASP A 1 328 ? 20.226 -0.170 -28.154 1.00 83.75 328 ASP A C 1
ATOM 2579 O O . ASP A 1 328 ? 20.176 -1.394 -28.239 1.00 83.75 328 ASP A O 1
ATOM 2583 N N . VAL A 1 329 ? 20.938 0.463 -27.222 1.00 81.06 329 VAL A N 1
ATOM 2584 C CA . VAL A 1 329 ? 21.812 -0.202 -26.263 1.00 81.06 329 VAL A CA 1
ATOM 2585 C C . VAL A 1 329 ? 20.987 -1.072 -25.323 1.00 81.06 329 VAL A C 1
ATOM 2587 O O . VAL A 1 329 ? 21.329 -2.231 -25.115 1.00 81.06 329 VAL A O 1
ATOM 2590 N N . PHE A 1 330 ? 19.864 -0.570 -24.817 1.00 82.44 330 PHE A N 1
ATOM 2591 C CA . PHE A 1 330 ? 18.957 -1.331 -23.969 1.00 82.44 330 PHE A CA 1
ATOM 2592 C C . PHE A 1 330 ? 18.364 -2.550 -24.684 1.00 82.44 330 PHE A C 1
ATOM 2594 O O . PHE A 1 330 ? 18.392 -3.652 -24.137 1.00 82.44 330 PHE A O 1
ATOM 2601 N N . LEU A 1 331 ? 17.878 -2.399 -25.923 1.00 83.62 331 LEU A N 1
ATOM 2602 C CA . LEU A 1 331 ? 17.379 -3.546 -26.695 1.00 83.62 331 LEU A CA 1
ATOM 2603 C C . LEU A 1 331 ? 18.486 -4.554 -27.027 1.00 83.62 331 LEU A C 1
ATOM 2605 O O . LEU A 1 331 ? 18.238 -5.759 -27.031 1.00 83.62 331 LEU A O 1
ATOM 2609 N N . VAL A 1 332 ? 19.710 -4.078 -27.259 1.00 78.75 332 VAL A N 1
ATOM 2610 C CA . VAL A 1 332 ? 20.894 -4.929 -27.429 1.00 78.75 332 VAL A CA 1
ATOM 2611 C C . VAL A 1 332 ? 21.307 -5.592 -26.109 1.00 78.75 332 VAL A C 1
ATOM 2613 O O . VAL A 1 332 ? 21.843 -6.691 -26.124 1.00 78.75 332 VAL A O 1
ATOM 2616 N N . TYR A 1 333 ? 21.019 -5.010 -24.947 1.00 75.62 333 TYR A N 1
ATOM 2617 C CA . TYR A 1 333 ? 21.201 -5.704 -23.668 1.00 75.62 333 TYR A CA 1
ATOM 2618 C C . TYR A 1 333 ? 20.132 -6.766 -23.417 1.00 75.62 333 TYR A C 1
ATOM 2620 O O . TYR A 1 333 ? 20.419 -7.779 -22.782 1.00 75.62 333 TYR A O 1
ATOM 2628 N N . LEU A 1 334 ? 18.923 -6.581 -23.956 1.00 75.25 334 LEU A N 1
ATOM 2629 C CA . LEU A 1 334 ? 17.917 -7.643 -24.013 1.00 75.25 334 LEU A CA 1
ATOM 2630 C C . LEU A 1 334 ? 18.271 -8.747 -25.030 1.00 75.25 334 LEU A C 1
ATOM 2632 O O . LEU A 1 334 ? 17.631 -9.802 -25.044 1.00 75.25 334 LEU A O 1
ATOM 2636 N N . TYR A 1 335 ? 19.275 -8.510 -25.880 1.00 69.69 335 TYR A N 1
ATOM 2637 C CA . TYR A 1 335 ? 19.790 -9.449 -26.870 1.00 69.69 335 TYR A CA 1
ATOM 2638 C C . TYR A 1 335 ? 20.868 -10.371 -26.246 1.00 69.69 335 TYR A C 1
ATOM 2640 O O . TYR A 1 335 ? 21.810 -9.889 -25.614 1.00 69.69 335 TYR A O 1
ATOM 2648 N N . PRO A 1 336 ? 20.813 -11.703 -26.431 1.00 58.94 336 PRO A N 1
ATOM 2649 C CA . PRO A 1 336 ? 21.805 -12.629 -25.881 1.00 58.94 336 PRO A CA 1
ATOM 2650 C C . PRO A 1 336 ? 23.000 -12.790 -26.831 1.00 58.94 336 PRO A C 1
ATOM 2652 O O . PRO A 1 336 ? 22.848 -12.804 -28.052 1.00 58.94 336 PRO A O 1
ATOM 2655 N N . PRO A 1 337 ? 24.202 -13.023 -26.276 1.00 50.72 337 PRO A N 1
ATOM 2656 C CA . PRO A 1 337 ? 24.521 -14.424 -25.989 1.00 50.72 337 PRO A CA 1
ATOM 2657 C C . PRO A 1 337 ? 24.980 -14.680 -24.549 1.00 50.72 337 PRO A C 1
ATOM 2659 O O . PRO A 1 337 ? 25.443 -15.775 -24.248 1.00 50.72 337 PRO A O 1
ATOM 2662 N N . ARG A 1 338 ? 24.916 -13.683 -23.658 1.00 53.19 338 ARG A N 1
ATOM 2663 C CA . ARG A 1 338 ? 25.543 -13.789 -22.328 1.00 53.19 338 ARG A CA 1
ATOM 2664 C C . ARG A 1 338 ? 24.607 -14.180 -21.196 1.00 53.19 338 ARG A C 1
ATOM 2666 O O . ARG A 1 338 ? 25.104 -14.578 -20.146 1.00 53.19 338 ARG A O 1
ATOM 2673 N N . HIS A 1 339 ? 23.296 -14.087 -21.390 1.00 54.97 339 HIS A N 1
ATOM 2674 C CA . HIS A 1 339 ? 22.363 -14.242 -20.290 1.00 54.97 339 HIS A CA 1
ATOM 2675 C C . HIS A 1 339 ? 21.039 -14.839 -20.755 1.00 54.97 339 HIS A C 1
ATOM 2677 O O . HIS A 1 339 ? 20.469 -14.373 -21.742 1.00 54.97 339 HIS A O 1
ATOM 2683 N N . ASP A 1 340 ? 20.565 -15.853 -20.031 1.00 60.31 340 ASP A N 1
ATOM 2684 C CA . ASP A 1 340 ? 19.277 -16.526 -20.215 1.00 60.31 340 ASP A CA 1
ATOM 2685 C C . ASP A 1 340 ? 18.103 -15.594 -19.832 1.00 60.31 340 ASP A C 1
ATOM 2687 O O . ASP A 1 340 ? 17.306 -15.880 -18.941 1.00 60.31 340 ASP A O 1
ATOM 2691 N N . LEU A 1 341 ? 18.032 -14.418 -20.455 1.00 59.38 341 LEU A N 1
ATOM 2692 C CA . LEU A 1 341 ? 16.996 -13.421 -20.230 1.00 59.38 341 LEU A CA 1
ATOM 2693 C C . LEU A 1 341 ? 15.629 -13.937 -20.673 1.00 59.38 341 LEU A C 1
ATOM 2695 O O . LEU A 1 341 ? 15.406 -14.186 -21.855 1.00 59.38 341 LEU A O 1
ATOM 2699 N N . CYS A 1 342 ? 14.706 -14.019 -19.714 1.00 67.94 342 CYS A N 1
ATOM 2700 C CA . CYS A 1 342 ? 13.297 -14.348 -19.910 1.00 67.94 342 CYS A CA 1
ATOM 2701 C C . CYS A 1 342 ? 13.058 -15.486 -20.923 1.00 67.94 342 CYS A C 1
ATOM 2703 O O . CYS A 1 342 ? 12.363 -15.264 -21.915 1.00 67.94 342 CYS A O 1
ATOM 2705 N N . PRO A 1 343 ? 13.499 -16.732 -20.654 1.00 72.25 343 PRO A N 1
ATOM 2706 C CA . PRO A 1 343 ? 13.184 -17.899 -21.488 1.00 72.25 343 PRO A CA 1
ATOM 2707 C C . PRO A 1 343 ? 11.682 -18.201 -21.583 1.00 72.25 343 PRO A C 1
ATOM 2709 O O . PRO A 1 343 ? 11.288 -19.235 -22.102 1.00 72.25 343 PRO A O 1
ATOM 2712 N N . MET A 1 344 ? 10.818 -17.362 -21.022 1.00 82.31 344 MET A N 1
ATOM 2713 C CA . MET A 1 344 ? 9.370 -17.500 -21.083 1.00 82.31 344 MET A CA 1
ATOM 2714 C C . MET A 1 344 ? 8.704 -16.327 -21.810 1.00 82.31 344 MET A C 1
ATOM 2716 O O . MET A 1 344 ? 7.477 -16.310 -21.913 1.00 82.31 344 MET A O 1
ATOM 2720 N N . LEU A 1 345 ? 9.481 -15.363 -22.324 1.00 87.25 345 LEU A N 1
ATOM 2721 C CA . LEU A 1 345 ? 8.941 -14.188 -22.992 1.00 87.25 345 LEU A CA 1
ATOM 2722 C C . LEU A 1 345 ? 8.267 -14.601 -24.297 1.00 87.25 345 LEU A C 1
ATOM 2724 O O . LEU A 1 345 ? 8.909 -15.014 -25.253 1.00 87.25 345 LEU A O 1
ATOM 2728 N N . THR A 1 346 ? 6.950 -14.461 -24.338 1.00 87.88 346 THR A N 1
ATOM 2729 C CA . THR A 1 346 ? 6.131 -14.821 -25.501 1.00 87.88 346 THR A CA 1
ATOM 2730 C C . THR A 1 346 ? 5.496 -13.593 -26.136 1.00 87.88 346 THR A C 1
ATOM 2732 O O . THR A 1 346 ? 5.106 -13.636 -27.296 1.00 87.88 346 THR A O 1
ATOM 2735 N N . HIS A 1 347 ? 5.393 -12.486 -25.406 1.00 89.75 347 HIS A N 1
ATOM 2736 C CA . HIS A 1 347 ? 4.714 -11.287 -25.863 1.00 89.75 347 HIS A CA 1
ATOM 2737 C C . HIS A 1 347 ? 5.536 -10.056 -25.504 1.00 89.75 347 HIS A C 1
ATOM 2739 O O . HIS A 1 347 ? 5.930 -9.878 -24.350 1.00 89.75 347 HIS A O 1
ATOM 2745 N N . VAL A 1 348 ? 5.758 -9.177 -26.476 1.00 89.75 348 VAL A N 1
ATOM 2746 C CA . VAL A 1 348 ? 6.444 -7.905 -26.251 1.00 89.75 348 VAL A CA 1
ATOM 2747 C C . VAL A 1 348 ? 5.677 -6.757 -26.900 1.00 89.75 348 VAL A C 1
ATOM 2749 O O . VAL A 1 348 ? 5.315 -6.826 -28.072 1.00 89.75 348 VAL A O 1
ATOM 2752 N N . THR A 1 349 ? 5.439 -5.698 -26.131 1.00 90.06 349 THR A N 1
ATOM 2753 C CA . THR A 1 349 ? 4.864 -4.439 -26.604 1.00 90.06 349 THR A CA 1
ATOM 2754 C C . THR A 1 349 ? 5.887 -3.329 -26.390 1.00 90.06 349 THR A C 1
ATOM 2756 O O . THR A 1 349 ? 6.327 -3.097 -25.268 1.00 90.06 349 THR A O 1
ATOM 2759 N N . LEU A 1 350 ? 6.265 -2.632 -27.454 1.00 89.12 350 LEU A N 1
ATOM 2760 C CA . LEU A 1 350 ? 7.181 -1.497 -27.441 1.00 89.12 350 LEU A CA 1
ATOM 2761 C C . LEU A 1 350 ? 6.400 -0.240 -27.832 1.00 89.12 350 LEU A C 1
ATOM 2763 O O . LEU A 1 350 ? 5.940 -0.115 -28.965 1.00 89.12 350 LEU A O 1
ATOM 2767 N N . THR A 1 351 ? 6.250 0.701 -26.906 1.00 87.94 351 THR A N 1
ATOM 2768 C CA . THR A 1 351 ? 5.596 2.000 -27.140 1.00 87.94 351 THR A CA 1
ATOM 2769 C C . THR A 1 351 ? 6.571 3.145 -26.853 1.00 87.94 351 THR A C 1
ATOM 2771 O O . THR A 1 351 ? 6.461 3.778 -25.797 1.00 87.94 351 THR A O 1
ATOM 2774 N N . PRO A 1 352 ? 7.561 3.383 -27.737 1.00 79.38 352 PRO A N 1
ATOM 2775 C CA . PRO A 1 352 ? 8.507 4.485 -27.591 1.00 79.38 352 PRO A CA 1
ATOM 2776 C C . PRO A 1 352 ? 7.828 5.856 -27.712 1.00 79.38 352 PRO A C 1
ATOM 2778 O O . PRO A 1 352 ? 6.779 6.009 -28.341 1.00 79.38 352 PRO A O 1
ATOM 2781 N N . GLU A 1 353 ? 8.452 6.870 -27.117 1.00 80.06 353 GLU A N 1
ATOM 2782 C CA . GLU A 1 353 ? 8.010 8.261 -27.211 1.00 80.06 353 GLU A CA 1
ATOM 2783 C C . GLU A 1 353 ? 8.479 8.928 -28.517 1.00 80.06 353 GLU A C 1
ATOM 2785 O O . GLU A 1 353 ? 9.366 8.440 -29.223 1.00 80.06 353 GLU A O 1
ATOM 2790 N N . VAL A 1 354 ? 7.847 10.053 -28.865 1.00 74.25 354 VAL A N 1
ATOM 2791 C CA . VAL A 1 354 ? 8.149 10.828 -30.074 1.00 74.25 354 VAL A CA 1
ATOM 2792 C C . VAL A 1 354 ? 9.612 11.285 -30.038 1.00 74.25 354 VAL A C 1
ATOM 2794 O O . VAL A 1 354 ? 9.981 12.140 -29.238 1.00 74.25 354 VAL A O 1
ATOM 2797 N N . GLY A 1 355 ? 10.434 10.755 -30.945 1.00 75.38 355 GLY A N 1
ATOM 2798 C CA . GLY A 1 355 ? 11.811 11.216 -31.163 1.00 75.38 355 GLY A CA 1
ATOM 2799 C C . GLY A 1 355 ? 12.883 10.610 -30.250 1.00 75.38 355 GLY A C 1
ATOM 2800 O O . GLY A 1 355 ? 14.049 10.953 -30.414 1.00 75.38 355 GLY A O 1
ATOM 2801 N N . THR A 1 356 ? 12.532 9.706 -29.331 1.00 72.88 356 THR A N 1
ATOM 2802 C CA . THR A 1 356 ? 13.474 9.086 -28.374 1.00 72.88 356 THR A CA 1
ATOM 2803 C C . THR A 1 356 ? 13.258 7.570 -28.258 1.00 72.88 356 THR A C 1
ATOM 2805 O O . THR A 1 356 ? 13.225 7.005 -27.175 1.00 72.88 356 THR A O 1
ATOM 2808 N N . GLY A 1 357 ? 13.068 6.877 -29.380 1.00 80.12 357 GLY A N 1
ATOM 2809 C CA . GLY A 1 357 ? 12.893 5.420 -29.402 1.00 80.12 357 GLY A CA 1
ATOM 2810 C C . GLY A 1 357 ? 14.141 4.661 -29.856 1.00 80.12 357 GLY A C 1
ATOM 2811 O O . GLY A 1 357 ? 15.050 5.275 -30.417 1.00 80.12 357 GLY A O 1
ATOM 2812 N N . PRO A 1 358 ? 14.148 3.326 -29.708 1.00 85.56 358 PRO A N 1
ATOM 2813 C CA . PRO A 1 358 ? 15.159 2.492 -30.338 1.00 85.56 358 PRO A CA 1
ATOM 2814 C C . PRO A 1 358 ? 15.079 2.616 -31.867 1.00 85.56 358 PRO A C 1
ATOM 2816 O O . PRO A 1 358 ? 14.013 2.877 -32.447 1.00 85.56 358 PRO A O 1
ATOM 2819 N N . SER A 1 359 ? 16.207 2.413 -32.534 1.00 89.69 359 SER A N 1
ATOM 2820 C CA . SER A 1 359 ? 16.307 2.308 -33.981 1.00 89.69 359 SER A CA 1
ATOM 2821 C C . SER A 1 359 ? 15.584 1.060 -34.478 1.00 89.69 359 SER A C 1
ATOM 2823 O O . SER A 1 359 ? 15.434 0.057 -33.772 1.00 89.69 359 SER A O 1
ATOM 2825 N N . ASP A 1 360 ? 15.150 1.106 -35.734 1.00 87.94 360 ASP A N 1
ATOM 2826 C CA . ASP A 1 360 ? 14.471 -0.024 -36.377 1.00 87.94 360 ASP A CA 1
ATOM 2827 C C . ASP A 1 360 ? 15.381 -1.257 -36.423 1.00 87.94 360 ASP A C 1
ATOM 2829 O O . ASP A 1 360 ? 14.937 -2.389 -36.224 1.00 87.94 360 ASP A O 1
ATOM 2833 N N . THR A 1 361 ? 16.684 -1.023 -36.591 1.00 88.75 361 THR A N 1
ATOM 2834 C CA . THR A 1 361 ? 17.725 -2.051 -36.560 1.00 88.75 361 THR A CA 1
ATOM 2835 C C . THR A 1 361 ? 17.821 -2.723 -35.193 1.00 88.75 361 THR A C 1
ATOM 2837 O O . THR A 1 361 ? 17.917 -3.949 -35.133 1.00 88.75 361 THR A O 1
ATOM 2840 N N . ALA A 1 362 ? 17.765 -1.960 -34.097 1.00 88.31 362 ALA A N 1
ATOM 2841 C CA . ALA A 1 362 ? 17.810 -2.516 -32.746 1.00 88.31 362 ALA A CA 1
ATOM 2842 C C . ALA A 1 362 ? 16.557 -3.344 -32.424 1.00 88.31 362 ALA A C 1
ATOM 2844 O O . ALA A 1 362 ? 16.666 -4.442 -31.876 1.00 88.31 362 ALA A O 1
ATOM 2845 N N . VAL A 1 363 ? 15.375 -2.868 -32.835 1.00 88.75 363 VAL A N 1
ATOM 2846 C CA . VAL A 1 363 ? 14.115 -3.620 -32.708 1.00 88.75 363 VAL A CA 1
ATOM 2847 C C . VAL A 1 363 ? 14.189 -4.940 -33.479 1.00 88.75 363 VAL A C 1
ATOM 2849 O O . VAL A 1 363 ? 13.888 -5.996 -32.922 1.00 88.75 363 VAL A O 1
ATOM 2852 N N . LEU A 1 364 ? 14.647 -4.912 -34.733 1.00 87.62 364 LEU A N 1
ATOM 2853 C CA . LEU A 1 364 ? 14.821 -6.123 -35.539 1.00 87.62 364 LEU A CA 1
ATOM 2854 C C . LEU A 1 364 ? 15.840 -7.090 -34.938 1.00 87.62 364 LEU A C 1
ATOM 2856 O O . LEU A 1 364 ? 15.600 -8.298 -34.922 1.00 87.62 364 LEU A O 1
ATOM 2860 N N . ALA A 1 365 ? 16.972 -6.578 -34.453 1.00 87.12 365 ALA A N 1
ATOM 2861 C CA . ALA A 1 365 ? 17.997 -7.395 -33.818 1.00 87.12 365 ALA A CA 1
ATOM 2862 C C . ALA A 1 365 ? 17.427 -8.131 -32.600 1.00 87.12 365 ALA A C 1
ATOM 2864 O O . ALA A 1 365 ? 17.588 -9.347 -32.496 1.00 87.12 365 ALA A O 1
ATOM 2865 N N . PHE A 1 366 ? 16.694 -7.423 -31.736 1.00 87.62 366 PHE A N 1
ATOM 2866 C CA . PHE A 1 366 ? 16.019 -8.004 -30.578 1.00 87.62 366 PHE A CA 1
ATOM 2867 C C . PHE A 1 366 ? 15.027 -9.112 -30.976 1.00 87.62 366 PHE A C 1
ATOM 2869 O O . PHE A 1 366 ? 15.101 -10.223 -30.448 1.00 87.62 366 PHE A O 1
ATOM 2876 N N . ILE A 1 367 ? 14.147 -8.855 -31.949 1.00 86.50 367 ILE A N 1
ATOM 2877 C CA . ILE A 1 367 ? 13.143 -9.834 -32.401 1.00 86.50 367 ILE A CA 1
ATOM 2878 C C . ILE A 1 367 ? 13.814 -11.080 -32.985 1.00 86.50 367 ILE A C 1
ATOM 2880 O O . ILE A 1 367 ? 13.460 -12.202 -32.624 1.00 86.50 367 ILE A O 1
ATOM 2884 N N . ARG A 1 368 ? 14.815 -10.902 -33.857 1.00 86.12 368 ARG A N 1
ATOM 2885 C CA . ARG A 1 368 ? 15.556 -12.018 -34.464 1.00 86.12 368 ARG A CA 1
ATOM 2886 C C . ARG A 1 368 ? 16.280 -12.862 -33.423 1.00 86.12 368 ARG A C 1
ATOM 2888 O O . ARG A 1 368 ? 16.276 -14.083 -33.549 1.00 86.12 368 ARG A O 1
ATOM 2895 N N . ALA A 1 369 ? 16.851 -12.237 -32.391 1.00 84.12 369 ALA A N 1
ATOM 2896 C CA . ALA A 1 369 ? 17.428 -12.970 -31.266 1.00 84.12 369 ALA A CA 1
ATOM 2897 C C . ALA A 1 369 ? 16.397 -13.890 -30.624 1.00 84.12 369 ALA A C 1
ATOM 2899 O O . ALA A 1 369 ? 16.663 -15.074 -30.453 1.00 84.12 369 ALA A O 1
ATOM 2900 N N . GLN A 1 370 ? 15.228 -13.343 -30.292 1.00 82.75 370 GLN A N 1
ATOM 2901 C CA . GLN A 1 370 ? 14.181 -14.052 -29.564 1.00 82.75 370 GLN A CA 1
ATOM 2902 C C . GLN A 1 370 ? 13.530 -15.175 -30.387 1.00 82.75 370 GLN A C 1
ATOM 2904 O O . GLN A 1 370 ? 13.082 -16.171 -29.829 1.00 82.75 370 GLN A O 1
ATOM 2909 N N . MET A 1 371 ? 13.545 -15.093 -31.720 1.00 81.00 371 MET A N 1
ATOM 2910 C CA . MET A 1 371 ? 13.119 -16.209 -32.578 1.00 81.00 371 MET A CA 1
ATOM 2911 C C . MET A 1 371 ? 14.007 -17.455 -32.457 1.00 81.00 371 MET A C 1
ATOM 2913 O O . MET A 1 371 ? 13.549 -18.556 -32.752 1.00 81.00 371 MET A O 1
ATOM 2917 N N . GLY A 1 372 ? 15.266 -17.301 -32.037 1.00 80.75 372 GLY A N 1
ATOM 2918 C CA . GLY A 1 372 ? 16.195 -18.417 -31.843 1.00 80.75 372 GLY A CA 1
ATOM 2919 C C . GLY A 1 372 ? 15.987 -19.201 -30.543 1.00 80.75 372 GLY A C 1
ATOM 2920 O O . GLY A 1 372 ? 16.734 -20.145 -30.287 1.00 80.75 372 GLY A O 1
ATOM 2921 N N . TRP A 1 373 ? 15.023 -18.808 -29.706 1.00 80.19 373 TRP A N 1
ATOM 2922 C CA . TRP A 1 373 ? 14.824 -19.374 -28.373 1.00 80.19 373 TRP A CA 1
ATOM 2923 C C . TRP A 1 373 ? 13.907 -20.602 -28.373 1.00 80.19 373 TRP A C 1
ATOM 2925 O O . TRP A 1 373 ? 13.091 -20.768 -29.281 1.00 80.19 373 TRP A O 1
ATOM 2935 N N . PRO A 1 374 ? 13.987 -21.458 -27.331 1.00 82.38 374 PRO A N 1
ATOM 2936 C CA . PRO A 1 374 ? 13.089 -22.609 -27.177 1.00 82.38 374 PRO A CA 1
ATOM 2937 C C . PRO A 1 374 ? 11.599 -22.231 -27.166 1.00 82.38 374 PRO A C 1
ATOM 2939 O O . PRO A 1 374 ? 10.740 -23.025 -27.544 1.00 82.38 374 PRO A O 1
ATOM 2942 N N . THR A 1 375 ? 11.304 -21.016 -26.716 1.00 82.31 375 THR A N 1
ATOM 2943 C CA . THR A 1 375 ? 9.983 -20.401 -26.578 1.00 82.31 375 THR A CA 1
ATOM 2944 C C . THR A 1 375 ? 9.954 -19.149 -27.455 1.00 82.31 375 THR A C 1
ATOM 2946 O O . THR A 1 375 ? 10.224 -18.049 -26.977 1.00 82.31 375 THR A O 1
ATOM 2949 N N . PRO A 1 376 ? 9.679 -19.289 -28.762 1.00 83.31 376 PRO A N 1
ATOM 2950 C CA . PRO A 1 376 ? 9.679 -18.141 -29.654 1.00 83.31 376 PRO A CA 1
ATOM 2951 C C . PRO A 1 376 ? 8.604 -17.134 -29.234 1.00 83.31 376 PRO A C 1
ATOM 2953 O O . PRO A 1 376 ? 7.536 -17.513 -28.733 1.00 83.31 376 PRO A O 1
ATOM 2956 N N . LEU A 1 377 ? 8.870 -15.851 -29.493 1.00 87.38 377 LEU A N 1
ATOM 2957 C CA . LEU A 1 377 ? 7.858 -14.803 -29.373 1.00 87.38 377 LEU A CA 1
ATOM 2958 C C . LEU A 1 377 ? 6.614 -15.203 -30.176 1.00 87.38 377 LEU A C 1
ATOM 2960 O O . LEU A 1 377 ? 6.700 -15.616 -31.325 1.00 87.38 377 LEU A O 1
ATOM 2964 N N . GLN A 1 378 ? 5.451 -15.088 -29.556 1.00 88.56 378 GLN A N 1
ATOM 2965 C CA . GLN A 1 378 ? 4.147 -15.345 -30.159 1.00 88.56 378 GLN A CA 1
ATOM 2966 C C . GLN A 1 378 ? 3.500 -14.045 -30.639 1.00 88.56 378 GLN A C 1
ATOM 2968 O O . GLN A 1 378 ? 2.817 -14.041 -31.660 1.00 88.56 378 GLN A O 1
ATOM 2973 N N . GLN A 1 379 ? 3.740 -12.937 -29.931 1.00 88.12 379 GLN A N 1
ATOM 2974 C CA . GLN A 1 379 ? 3.189 -11.629 -30.272 1.00 88.12 379 GLN A CA 1
ATOM 2975 C C . GLN A 1 379 ? 4.233 -10.525 -30.101 1.00 88.12 379 GLN A C 1
ATOM 2977 O O . GLN A 1 379 ? 4.885 -10.409 -29.062 1.00 88.12 379 GLN A O 1
ATOM 2982 N N . VAL A 1 380 ? 4.339 -9.670 -31.115 1.00 88.38 380 VAL A N 1
ATOM 2983 C CA . VAL A 1 380 ? 5.185 -8.478 -31.100 1.00 88.38 380 VAL A CA 1
ATOM 2984 C C . VAL A 1 380 ? 4.335 -7.288 -31.521 1.00 88.38 380 VAL A C 1
ATOM 2986 O O . VAL A 1 380 ? 3.750 -7.285 -32.601 1.00 88.38 380 VAL A O 1
ATOM 2989 N N . GLU A 1 381 ? 4.258 -6.275 -30.669 1.00 89.44 381 GLU A N 1
ATOM 2990 C CA . GLU A 1 381 ? 3.540 -5.034 -30.938 1.00 89.44 381 GLU A CA 1
ATOM 2991 C C . GLU A 1 381 ? 4.515 -3.864 -30.808 1.00 89.44 381 GLU A C 1
ATOM 2993 O O . GLU A 1 381 ? 5.070 -3.633 -29.740 1.00 89.44 381 GLU A O 1
ATOM 2998 N N . VAL A 1 382 ? 4.744 -3.116 -31.887 1.00 87.31 382 VAL A N 1
ATOM 2999 C CA . VAL A 1 382 ? 5.664 -1.970 -31.872 1.00 87.31 382 VAL A CA 1
ATOM 3000 C C . VAL A 1 382 ? 4.934 -0.733 -32.371 1.00 87.31 382 VAL A C 1
ATOM 3002 O O . VAL A 1 382 ? 4.419 -0.713 -33.485 1.00 87.31 382 VAL A O 1
ATOM 3005 N N . HIS A 1 383 ? 4.869 0.308 -31.547 1.00 87.75 383 HIS A N 1
ATOM 3006 C CA . HIS A 1 383 ? 4.208 1.566 -31.885 1.00 87.75 383 HIS A CA 1
ATOM 3007 C C . HIS A 1 383 ? 5.246 2.593 -32.315 1.00 87.75 383 HIS A C 1
ATOM 3009 O O . HIS A 1 383 ? 5.886 3.234 -31.486 1.00 87.75 383 HIS A O 1
ATOM 3015 N N . PHE A 1 384 ? 5.406 2.773 -33.622 1.00 80.31 384 PHE A N 1
ATOM 3016 C CA . PHE A 1 384 ? 6.289 3.805 -34.152 1.00 80.31 384 PHE A CA 1
ATOM 3017 C C . PHE A 1 384 ? 5.589 5.159 -34.157 1.00 80.31 384 PHE A C 1
ATOM 3019 O O . PHE A 1 384 ? 4.503 5.317 -34.713 1.00 80.31 384 PHE A O 1
ATOM 3026 N N . VAL A 1 385 ? 6.241 6.152 -33.554 1.00 82.06 385 VAL A N 1
ATOM 3027 C CA . VAL A 1 385 ? 5.816 7.561 -33.610 1.00 82.06 385 VAL A CA 1
ATOM 3028 C C . VAL A 1 385 ? 6.712 8.389 -34.546 1.00 82.06 385 VAL A C 1
ATOM 3030 O O . VAL A 1 385 ? 6.521 9.592 -34.700 1.00 82.06 385 VAL A O 1
ATOM 3033 N N . ARG A 1 386 ? 7.683 7.737 -35.197 1.00 84.69 386 ARG A N 1
ATOM 3034 C CA . ARG A 1 386 ? 8.549 8.287 -36.249 1.00 84.69 386 ARG A CA 1
ATOM 3035 C C . ARG A 1 386 ? 8.376 7.496 -37.546 1.00 84.69 386 ARG A C 1
ATOM 3037 O O . ARG A 1 386 ? 7.851 6.384 -37.517 1.00 84.69 386 ARG A O 1
ATOM 3044 N N . GLU A 1 387 ? 8.829 8.058 -38.665 1.00 84.38 387 GLU A N 1
ATOM 3045 C CA . GLU A 1 387 ? 8.965 7.292 -39.907 1.00 84.38 387 GLU A CA 1
ATOM 3046 C C . GLU A 1 387 ? 9.993 6.164 -39.716 1.00 84.38 387 GLU A C 1
ATOM 3048 O O . GLU A 1 387 ? 10.997 6.330 -39.013 1.00 84.38 387 GLU A O 1
ATOM 3053 N N . MET A 1 388 ? 9.700 5.000 -40.298 1.00 84.50 388 MET A N 1
ATOM 3054 C CA . MET A 1 388 ? 10.605 3.852 -40.277 1.00 84.50 388 MET A CA 1
ATOM 3055 C C . MET A 1 388 ? 11.723 4.082 -41.301 1.00 84.50 388 MET A C 1
ATOM 3057 O O . MET A 1 388 ? 11.451 4.347 -42.470 1.00 84.50 388 MET A O 1
ATOM 3061 N N . GLU A 1 389 ? 12.970 3.971 -40.859 1.00 86.62 389 GLU A N 1
ATOM 3062 C CA . GLU A 1 389 ? 14.180 4.050 -41.682 1.00 86.62 389 GLU A CA 1
ATOM 3063 C C . GLU A 1 389 ? 14.469 2.718 -42.385 1.00 86.62 389 GLU A C 1
ATOM 3065 O O . GLU A 1 389 ? 15.071 2.691 -43.459 1.00 86.62 389 GLU A O 1
ATOM 3070 N N . VAL A 1 390 ? 14.030 1.607 -41.783 1.00 85.81 390 VAL A N 1
ATOM 3071 C CA . VAL A 1 390 ? 14.211 0.243 -42.297 1.00 85.81 390 VAL A CA 1
ATOM 3072 C C . VAL A 1 390 ? 12.851 -0.430 -42.458 1.00 85.81 390 VAL A C 1
ATOM 3074 O O . VAL A 1 390 ? 11.979 -0.294 -41.601 1.00 85.81 390 VAL A O 1
ATOM 3077 N N . ASP A 1 391 ? 12.675 -1.198 -43.538 1.00 82.06 391 ASP A N 1
ATOM 3078 C CA . ASP A 1 391 ? 11.489 -2.039 -43.735 1.00 82.06 391 ASP A CA 1
ATOM 3079 C C . ASP A 1 391 ? 11.505 -3.248 -42.787 1.00 82.06 391 ASP A C 1
ATOM 3081 O O . ASP A 1 391 ? 11.832 -4.378 -43.156 1.00 82.06 391 ASP A O 1
ATOM 3085 N N . ILE A 1 392 ? 11.132 -2.996 -41.536 1.00 80.69 392 ILE A N 1
ATOM 3086 C CA . ILE A 1 392 ? 10.944 -4.029 -40.518 1.00 80.69 392 ILE A CA 1
ATOM 3087 C C . ILE A 1 392 ? 9.742 -4.934 -40.817 1.00 80.69 392 ILE A C 1
ATOM 3089 O O . ILE A 1 392 ? 9.632 -6.021 -40.253 1.00 80.69 392 ILE A O 1
ATOM 3093 N N . MET A 1 393 ? 8.817 -4.491 -41.674 1.00 77.25 393 MET A N 1
ATOM 3094 C CA . MET A 1 393 ? 7.546 -5.176 -41.910 1.00 77.25 393 MET A CA 1
ATOM 3095 C C . MET A 1 393 ? 7.757 -6.486 -42.659 1.00 77.25 393 MET A C 1
ATOM 3097 O O . MET A 1 393 ? 7.076 -7.471 -42.373 1.00 77.25 393 MET A O 1
ATOM 3101 N N . SER A 1 394 ? 8.735 -6.509 -43.566 1.00 78.94 394 SER A N 1
ATOM 3102 C CA . SER A 1 394 ? 9.172 -7.721 -44.263 1.00 78.94 394 SER A CA 1
ATOM 3103 C C . SER A 1 394 ? 9.579 -8.854 -43.303 1.00 78.94 394 SER A C 1
ATOM 3105 O O . SER A 1 394 ? 9.285 -10.020 -43.561 1.00 78.94 394 SER A O 1
ATOM 3107 N N . GLU A 1 395 ? 10.175 -8.509 -42.160 1.00 72.44 395 GLU A N 1
ATOM 3108 C CA . GLU A 1 395 ? 10.652 -9.445 -41.132 1.00 72.44 395 GLU A CA 1
ATOM 3109 C C . GLU A 1 395 ? 9.585 -9.757 -40.075 1.00 72.44 395 GLU A C 1
ATOM 3111 O O . GLU A 1 395 ? 9.550 -10.856 -39.525 1.00 72.44 395 GLU A O 1
ATOM 3116 N N . LEU A 1 396 ? 8.685 -8.806 -39.802 1.00 73.44 396 LEU A N 1
ATOM 3117 C CA . LEU A 1 396 ? 7.555 -8.995 -38.890 1.00 73.44 396 LEU A CA 1
ATOM 3118 C C . LEU A 1 396 ? 6.440 -9.861 -39.484 1.00 73.44 396 LEU A C 1
ATOM 3120 O O . LEU A 1 396 ? 5.570 -10.293 -38.733 1.00 73.44 396 LEU A O 1
ATOM 3124 N N . GLY A 1 397 ? 6.461 -10.134 -40.793 1.00 73.94 397 GLY A N 1
ATOM 3125 C CA . GLY A 1 397 ? 5.447 -10.904 -41.525 1.00 73.94 397 GLY A CA 1
ATOM 3126 C C . GLY A 1 397 ? 4.871 -12.128 -40.788 1.00 73.94 397 GLY A C 1
ATOM 3127 O O . GLY A 1 397 ? 3.648 -12.258 -40.746 1.00 73.94 397 GLY A O 1
ATOM 3128 N N . PRO A 1 398 ? 5.690 -12.989 -40.148 1.00 70.25 398 PRO A N 1
ATOM 3129 C CA . PRO A 1 398 ? 5.207 -14.146 -39.382 1.00 70.25 398 PRO A CA 1
ATOM 3130 C C . PRO A 1 398 ? 4.415 -13.815 -38.100 1.00 70.25 398 PRO A C 1
ATOM 3132 O O . PRO A 1 398 ? 3.665 -14.660 -37.616 1.00 70.25 398 PRO A O 1
ATOM 3135 N N . PHE A 1 399 ? 4.567 -12.608 -37.544 1.00 63.91 399 PHE A N 1
ATOM 3136 C CA . PHE A 1 399 ? 3.974 -12.167 -36.271 1.00 63.91 399 PHE A CA 1
ATOM 3137 C C . PHE A 1 399 ? 2.740 -11.268 -36.438 1.00 63.91 399 PHE A C 1
ATOM 3139 O O . PHE A 1 399 ? 2.077 -10.934 -35.454 1.00 63.91 399 PHE A O 1
ATOM 3146 N N . ILE A 1 400 ? 2.405 -10.862 -37.666 1.00 60.84 400 ILE A N 1
ATOM 3147 C CA . ILE A 1 400 ? 1.284 -9.953 -37.937 1.00 60.84 400 ILE A CA 1
ATOM 3148 C C . ILE A 1 400 ? -0.037 -10.734 -37.882 1.00 60.84 400 ILE A C 1
ATOM 3150 O O . ILE A 1 400 ? -0.486 -11.294 -38.878 1.00 60.84 400 ILE A O 1
ATOM 3154 N N . TRP A 1 401 ? -0.686 -10.743 -36.714 1.00 54.94 401 TRP A N 1
ATOM 3155 C CA . TRP A 1 401 ? -2.018 -11.348 -36.530 1.00 54.94 401 TRP A CA 1
ATOM 3156 C C . TRP A 1 401 ? -3.176 -10.336 -36.600 1.00 54.94 401 TRP A C 1
ATOM 3158 O O . TRP A 1 401 ? -4.306 -10.714 -36.906 1.00 54.94 401 TRP A O 1
ATOM 3168 N N . THR A 1 402 ? -2.918 -9.039 -36.390 1.00 46.84 402 THR A N 1
ATOM 3169 C CA . THR A 1 402 ? -3.920 -7.961 -36.499 1.00 46.84 402 THR A CA 1
ATOM 3170 C C . THR A 1 402 ? -3.283 -6.679 -37.038 1.00 46.84 402 THR A C 1
ATOM 3172 O O . THR A 1 402 ? -2.253 -6.245 -36.533 1.00 46.84 402 THR A O 1
ATOM 3175 N N . GLY A 1 403 ? -3.888 -6.086 -38.072 1.00 42.03 403 GLY A N 1
ATOM 3176 C CA . GLY A 1 403 ? -3.329 -4.965 -38.837 1.00 42.03 403 GLY A CA 1
ATOM 3177 C C . GLY A 1 403 ? -2.933 -3.736 -38.008 1.00 42.03 403 GLY A C 1
ATOM 3178 O O . GLY A 1 403 ? -3.629 -3.335 -37.074 1.00 42.03 403 GLY A O 1
ATOM 3179 N N . PHE A 1 404 ? -1.814 -3.119 -38.395 1.00 46.97 404 PHE A N 1
ATOM 3180 C CA . PHE A 1 404 ? -1.278 -1.901 -37.792 1.00 46.97 404 PHE A CA 1
ATOM 3181 C C . PHE A 1 404 ? -2.221 -0.701 -37.966 1.00 46.97 404 PHE A C 1
ATOM 3183 O O . PHE A 1 404 ? -2.751 -0.452 -39.050 1.00 46.97 404 PHE A O 1
ATOM 3190 N N . LYS A 1 405 ? -2.365 0.106 -36.907 1.00 43.62 405 LYS A N 1
ATOM 3191 C CA . LYS A 1 405 ? -2.899 1.471 -36.998 1.00 43.62 405 LYS A CA 1
ATOM 3192 C C . LYS A 1 405 ? -1.738 2.429 -37.257 1.00 43.62 405 LYS A C 1
ATOM 3194 O O . LYS A 1 405 ? -1.031 2.798 -36.327 1.00 43.62 405 LYS A O 1
ATOM 3199 N N . SER A 1 406 ? -1.549 2.838 -38.510 1.00 37.41 406 SER A N 1
ATOM 3200 C CA . SER A 1 406 ? -0.671 3.972 -38.821 1.00 37.41 406 SER A CA 1
ATOM 3201 C C . SER A 1 406 ? -1.292 5.278 -38.288 1.00 37.41 406 SER A C 1
ATOM 3203 O O . SER A 1 406 ? -2.494 5.487 -38.492 1.00 37.41 406 SER A O 1
ATOM 3205 N N . PRO A 1 407 ? -0.528 6.191 -37.655 1.00 35.94 407 PRO A N 1
ATOM 3206 C CA . PRO A 1 407 ? -1.0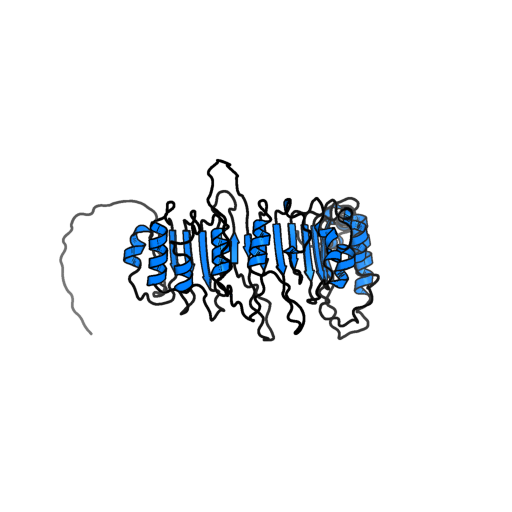33 7.499 -37.230 1.00 35.94 407 PRO A CA 1
ATOM 3207 C C . PRO A 1 407 ? -1.332 8.468 -38.387 1.00 35.94 407 PRO A C 1
ATOM 3209 O O . PRO A 1 407 ? -1.835 9.562 -38.143 1.00 35.94 407 PRO A O 1
ATOM 3212 N N . SER A 1 408 ? -1.048 8.106 -39.642 1.00 34.09 408 SER A N 1
ATOM 3213 C CA . SER A 1 408 ? -1.141 9.021 -40.784 1.00 34.09 408 SER A CA 1
ATOM 3214 C C . SER A 1 408 ? -2.356 8.803 -41.690 1.00 34.09 408 SER A C 1
ATOM 3216 O O . SER A 1 408 ? -2.245 8.964 -42.899 1.00 34.09 408 SER A O 1
ATOM 3218 N N . THR A 1 409 ? -3.553 8.502 -41.164 1.00 28.62 409 THR A N 1
ATOM 3219 C CA . THR A 1 409 ? -4.807 8.858 -41.869 1.00 28.62 409 THR A CA 1
ATOM 3220 C C . THR A 1 409 ? -6.011 8.946 -40.927 1.00 28.62 409 THR A C 1
ATOM 3222 O O . THR A 1 409 ? -6.319 8.030 -40.167 1.00 28.62 409 THR A O 1
ATOM 3225 N N . ILE A 1 410 ? -6.729 10.064 -41.013 1.00 26.75 410 ILE A N 1
ATOM 3226 C CA . ILE A 1 410 ? -8.026 10.313 -40.378 1.00 26.75 410 ILE A CA 1
ATOM 3227 C C . ILE A 1 410 ? -9.040 9.228 -40.800 1.00 26.75 410 ILE A C 1
ATOM 3229 O O . ILE A 1 410 ? -9.378 9.113 -41.970 1.00 26.75 410 ILE A O 1
ATOM 3233 N N . SER A 1 411 ? -9.510 8.456 -39.813 1.00 24.27 411 SER A N 1
ATOM 3234 C CA . SER A 1 411 ? -10.719 7.609 -39.745 1.00 24.27 411 SER A CA 1
ATOM 3235 C C . SER A 1 411 ? -11.268 6.933 -41.020 1.00 24.27 411 SER A C 1
ATOM 3237 O O . SER A 1 411 ? -11.840 7.599 -41.882 1.00 24.27 411 SER A O 1
ATOM 3239 N N . LYS A 1 412 ? -11.371 5.595 -40.988 1.00 21.84 412 LYS A N 1
ATOM 3240 C CA . LYS A 1 412 ? -12.661 4.872 -41.096 1.00 21.84 412 LYS A CA 1
ATOM 3241 C C . LYS A 1 412 ? -12.522 3.402 -40.669 1.00 21.84 412 LYS A C 1
ATOM 3243 O O . LYS A 1 412 ? -11.606 2.703 -41.080 1.00 21.84 412 LYS A O 1
ATOM 3248 N N . PHE A 1 413 ? -13.446 2.972 -39.811 1.00 25.14 413 PHE A N 1
ATOM 3249 C CA . PHE A 1 413 ? -13.637 1.600 -39.331 1.00 25.14 413 PHE A CA 1
ATOM 3250 C C . PHE A 1 413 ? -14.257 0.707 -40.412 1.00 25.14 413 PHE A C 1
ATOM 3252 O O . PHE A 1 413 ? -15.153 1.164 -41.118 1.00 25.14 413 PHE A O 1
ATOM 3259 N N . CYS A 1 414 ? -13.902 -0.581 -40.416 1.00 22.45 414 CYS A N 1
ATOM 3260 C CA . CYS A 1 414 ? -14.809 -1.681 -40.760 1.00 22.45 414 CYS A CA 1
ATOM 3261 C C . CYS A 1 414 ? -14.414 -2.939 -39.975 1.00 22.45 414 CYS A C 1
ATOM 3263 O O . CYS A 1 414 ? -13.317 -3.465 -40.135 1.00 22.45 414 CYS A O 1
ATOM 3265 N N . SER A 1 415 ? -15.322 -3.408 -39.121 1.00 26.59 415 SER A N 1
ATOM 3266 C CA . SER A 1 415 ? -15.313 -4.756 -38.553 1.00 26.59 415 SER A CA 1
ATOM 3267 C C . SER A 1 415 ? -16.116 -5.676 -39.471 1.00 26.59 415 SER A C 1
ATOM 3269 O O . SER A 1 415 ? -17.305 -5.431 -39.677 1.00 26.59 415 SER A O 1
ATOM 3271 N N . GLY A 1 416 ? -15.489 -6.723 -40.003 1.00 23.73 416 GLY A N 1
ATOM 3272 C CA . GLY A 1 416 ? -16.155 -7.749 -40.803 1.00 23.73 416 GLY A CA 1
ATOM 3273 C C . GLY A 1 416 ? -16.085 -9.108 -40.116 1.00 23.73 416 GLY A C 1
ATOM 3274 O O . GLY A 1 416 ? -15.001 -9.664 -39.974 1.00 23.73 416 GLY A O 1
ATOM 3275 N N . ASN A 1 417 ? -17.244 -9.617 -39.695 1.00 26.52 417 ASN A N 1
ATOM 3276 C CA . ASN A 1 417 ? -17.453 -11.015 -39.323 1.00 26.52 417 ASN A CA 1
ATOM 3277 C C . ASN A 1 417 ? -17.430 -11.923 -40.568 1.00 26.52 417 ASN A C 1
ATOM 3279 O O . ASN A 1 417 ? -17.707 -11.486 -41.681 1.00 26.52 417 ASN A O 1
ATOM 3283 N N . LEU A 1 418 ? -17.121 -13.196 -40.324 1.00 26.92 418 LEU A N 1
ATOM 3284 C CA . LEU A 1 418 ? -17.044 -14.321 -41.261 1.00 26.92 418 LEU A CA 1
ATOM 3285 C C . LEU A 1 418 ? -18.274 -14.544 -42.175 1.00 26.92 418 LEU A C 1
ATOM 3287 O O . LEU A 1 418 ? -19.410 -14.360 -41.743 1.00 26.92 418 LEU A O 1
ATOM 3291 N N . MET A 1 419 ? -17.961 -15.154 -43.337 1.00 29.06 419 MET A N 1
ATOM 3292 C CA . MET A 1 419 ? -18.754 -15.979 -44.289 1.00 29.06 419 MET A CA 1
ATOM 3293 C C . MET A 1 419 ? -19.356 -15.316 -45.553 1.00 29.06 419 MET A C 1
ATOM 3295 O O . MET A 1 419 ? -19.730 -14.151 -45.519 1.00 29.06 419 MET A O 1
ATOM 3299 N N . PRO A 1 420 ? -19.586 -16.091 -46.643 1.00 37.38 420 PRO A N 1
ATOM 3300 C CA . PRO A 1 420 ? -18.628 -16.916 -47.387 1.00 37.38 420 PRO A CA 1
ATOM 3301 C C . PRO A 1 420 ? -18.673 -16.609 -48.908 1.00 37.38 420 PRO A C 1
ATOM 3303 O O . PRO A 1 420 ? -19.428 -15.761 -49.374 1.00 37.38 420 PRO A O 1
ATOM 3306 N N . ALA A 1 421 ? -17.832 -17.313 -49.668 1.00 38.31 421 ALA A N 1
ATOM 3307 C CA . ALA A 1 421 ? -17.647 -17.205 -51.115 1.00 38.31 421 ALA A CA 1
ATOM 3308 C C . ALA A 1 421 ? -18.949 -17.158 -51.941 1.00 38.31 421 ALA A C 1
ATOM 3310 O O . ALA A 1 421 ? -19.836 -17.993 -51.764 1.00 38.31 421 ALA A O 1
ATOM 3311 N N . VAL A 1 422 ? -18.995 -16.232 -52.905 1.00 29.30 422 VAL A N 1
ATOM 3312 C CA . VAL A 1 422 ? -19.954 -16.233 -54.014 1.00 29.30 422 VAL A CA 1
ATOM 3313 C C . VAL A 1 422 ? -19.198 -15.921 -55.307 1.00 29.30 422 VAL A C 1
ATOM 3315 O O . VAL A 1 422 ? -18.654 -14.830 -55.471 1.00 29.30 422 VAL A O 1
ATOM 3318 N N . ASP A 1 423 ? -19.172 -16.911 -56.198 1.00 35.34 423 ASP A N 1
ATOM 3319 C CA . ASP A 1 423 ? -18.816 -16.803 -57.615 1.00 35.34 423 ASP A CA 1
ATOM 3320 C C . ASP A 1 423 ? -19.789 -15.874 -58.345 1.00 35.34 423 ASP A C 1
ATOM 3322 O O . ASP A 1 423 ? -21.000 -16.069 -58.239 1.00 35.34 423 ASP A O 1
ATOM 3326 N N . TRP A 1 424 ? -19.275 -14.950 -59.162 1.00 31.44 424 TRP A N 1
ATOM 3327 C CA . TRP A 1 424 ? -20.027 -14.384 -60.285 1.00 31.44 424 TRP A CA 1
ATOM 3328 C C . TRP A 1 424 ? -19.148 -14.309 -61.532 1.00 31.44 424 TRP A C 1
ATOM 3330 O O . TRP A 1 424 ? -18.184 -13.550 -61.623 1.00 31.44 424 TRP A O 1
ATOM 3340 N N . THR A 1 425 ? -19.528 -15.140 -62.494 1.00 33.41 425 THR A N 1
ATOM 3341 C CA . THR A 1 425 ? -19.173 -15.092 -63.908 1.00 33.41 425 THR A CA 1
ATOM 3342 C C . THR A 1 425 ? -19.638 -13.795 -64.571 1.00 33.41 425 THR A C 1
ATOM 3344 O O . THR A 1 425 ? -20.703 -13.287 -64.234 1.00 33.41 425 THR A O 1
ATOM 3347 N N . ASN A 1 426 ? -18.848 -13.347 -65.553 1.00 35.78 426 ASN A N 1
ATOM 3348 C CA . ASN A 1 426 ? -19.176 -12.525 -66.725 1.00 35.78 426 ASN A CA 1
ATOM 3349 C C . ASN A 1 426 ? -20.560 -11.859 -66.782 1.00 35.78 426 ASN A C 1
ATOM 3351 O O . ASN A 1 426 ? -21.565 -12.553 -66.919 1.00 35.78 426 ASN A O 1
ATOM 3355 N N . ASP A 1 427 ? -20.571 -10.534 -66.954 1.00 34.06 427 ASP A N 1
ATOM 3356 C CA . ASP A 1 427 ? -21.454 -9.957 -67.965 1.00 34.06 427 ASP A CA 1
ATOM 3357 C C . ASP A 1 427 ? -20.836 -8.731 -68.649 1.00 34.06 427 ASP A C 1
ATOM 3359 O O . ASP A 1 427 ? -20.225 -7.857 -68.033 1.00 34.06 427 ASP A O 1
ATOM 3363 N N . THR A 1 428 ? -20.964 -8.737 -69.968 1.00 40.88 428 THR A N 1
ATOM 3364 C CA . THR A 1 428 ? -20.510 -7.736 -70.930 1.00 40.88 428 THR A CA 1
ATOM 3365 C C . THR A 1 428 ? -21.633 -6.740 -71.185 1.00 40.88 428 THR A C 1
ATOM 3367 O O . THR A 1 428 ? -22.733 -7.149 -71.541 1.00 40.88 428 THR A O 1
ATOM 3370 N N . GLY A 1 429 ? -21.358 -5.438 -71.106 1.00 32.31 429 GLY A N 1
ATOM 3371 C CA . GLY A 1 429 ? -22.343 -4.423 -71.479 1.00 32.31 429 GLY A CA 1
ATOM 3372 C C . GLY A 1 429 ? -21.719 -3.058 -71.730 1.00 32.31 429 GLY A C 1
ATOM 3373 O O . GLY A 1 429 ? -21.475 -2.297 -70.801 1.00 32.31 429 GLY A O 1
ATOM 3374 N N . SER A 1 430 ? -21.463 -2.767 -73.003 1.00 38.81 430 SER A N 1
ATOM 3375 C CA . SER A 1 430 ? -21.188 -1.436 -73.536 1.00 38.81 430 SER A CA 1
ATOM 3376 C C . SER A 1 430 ? -22.453 -0.568 -73.516 1.00 38.81 430 SER A C 1
ATOM 3378 O O . SER A 1 430 ? -23.537 -1.078 -73.791 1.00 38.81 430 SER A O 1
ATOM 3380 N N . ASN A 1 431 ? -22.318 0.736 -73.250 1.00 34.69 431 ASN A N 1
ATOM 3381 C CA . ASN A 1 431 ? -22.702 1.802 -74.192 1.00 34.69 431 ASN A CA 1
ATOM 3382 C C . ASN A 1 431 ? -22.570 3.216 -73.590 1.00 34.69 431 ASN A C 1
ATOM 3384 O O . ASN A 1 431 ? -23.095 3.517 -72.523 1.00 34.69 431 ASN A O 1
ATOM 3388 N N . ASP A 1 432 ? -21.889 4.052 -74.376 1.00 35.25 432 ASP A N 1
ATOM 3389 C CA . ASP A 1 432 ? -22.255 5.403 -74.816 1.00 35.25 432 ASP A CA 1
ATOM 3390 C C . ASP A 1 432 ? -22.400 6.569 -73.820 1.00 35.25 432 ASP A C 1
ATOM 3392 O O . ASP A 1 432 ? -23.424 6.811 -73.190 1.00 35.25 432 ASP A O 1
ATOM 3396 N N . SER A 1 433 ? -21.328 7.369 -73.814 1.00 40.53 433 SER A N 1
ATOM 3397 C CA . SER A 1 433 ? -21.277 8.799 -74.171 1.00 40.53 433 SER A CA 1
ATOM 3398 C C . SER A 1 433 ? -22.517 9.683 -73.960 1.00 40.53 433 SER A C 1
ATOM 3400 O O . SER A 1 433 ? -23.512 9.557 -74.671 1.00 40.53 433 SER A O 1
ATOM 3402 N N . CYS A 1 434 ? -22.339 10.750 -73.174 1.00 39.28 434 CYS A N 1
ATOM 3403 C CA . CYS A 1 434 ? -22.811 12.084 -73.547 1.00 39.28 434 CYS A CA 1
ATOM 3404 C C . CYS A 1 434 ? -21.938 13.171 -72.893 1.00 39.28 434 CYS A C 1
ATOM 3406 O O . CYS A 1 434 ? -21.651 13.141 -71.700 1.00 39.28 434 CYS A O 1
ATOM 3408 N N . THR A 1 435 ? -21.486 14.085 -73.740 1.00 46.00 435 THR A N 1
ATOM 3409 C CA . THR A 1 435 ? -20.584 15.228 -73.544 1.00 46.00 435 THR A CA 1
ATOM 3410 C C . THR A 1 435 ? -21.225 16.411 -72.800 1.00 46.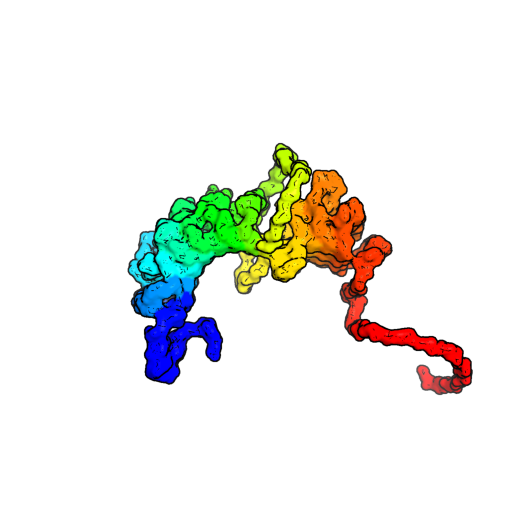00 435 THR A C 1
ATOM 3412 O O . THR A 1 435 ? -22.357 16.747 -73.133 1.00 46.00 435 THR A O 1
ATOM 3415 N N . ASP A 1 436 ? -20.458 17.029 -71.881 1.00 40.03 436 ASP A N 1
ATOM 3416 C CA . ASP A 1 436 ? -20.131 18.470 -71.666 1.00 40.03 436 ASP A CA 1
ATOM 3417 C C . ASP A 1 436 ? -21.199 19.596 -71.786 1.00 40.03 436 ASP A C 1
ATOM 3419 O O . ASP A 1 436 ? -22.211 19.405 -72.456 1.00 40.03 436 ASP A O 1
ATOM 3423 N N . PRO A 1 437 ? -20.991 20.827 -71.223 1.00 63.91 437 PRO A N 1
ATOM 3424 C CA . PRO A 1 437 ? -19.712 21.430 -70.782 1.00 63.91 437 PRO A CA 1
ATOM 3425 C C . PRO A 1 437 ? -19.712 22.241 -69.455 1.00 63.91 437 PRO A C 1
ATOM 3427 O O . PRO A 1 437 ? -20.707 22.870 -69.081 1.00 63.91 437 PRO A O 1
ATOM 3430 N N . LYS A 1 438 ? -18.525 22.381 -68.842 1.00 40.47 438 LYS A N 1
ATOM 3431 C CA . LYS A 1 438 ? -17.794 23.666 -68.727 1.00 40.47 438 LYS A CA 1
ATOM 3432 C C . LYS A 1 438 ? -16.374 23.494 -68.202 1.00 40.47 438 LYS A C 1
ATOM 3434 O O . LYS A 1 438 ? -16.213 22.768 -67.199 1.00 40.47 438 LYS A O 1
#

pLDDT: mean 71.17, std 22.52, range [20.27, 98.12]